Protein 7Q8Z (pdb70)

Sequence (587 aa):
EQPDILSVGILVKERWKVLRKIGGGGFGEIYDALDMLTRENVALKVVESAQQPKQVLKMEVAVLKKLQGKDHVVCRRFIGCGRNDRFNYVVMQLQGRRNLADLRRSQSRGTFTIISTTLRLGRQILESIESSIHSVGFLHRDIKPSNFAMGRFPSTCRKCYMLDFGLARQFTNSCGDVRPPRAVAGFRGTVRYASINAHRNREMGRHDDLWSLFYMMLVEFVVGQLPWRKIKDKEQVGSSIKERYDHRLMLKHLPPEFSIFLDDHISSLDYFTKPDYQLLTSVFDNSIKTFGVIESDPFDWEKQPDILSVGILVKERWKVLRKIGGGGFGEIYDALDMMLTRENVALKVESAQQPKQVLKMEVAVLKKLQGKDHVCRFIGCGRNDRFNYVVVMMQLQGRNLADLRRSQSRGTFTIISTTLRLGRQILESIESSIHSVGFLHRDIKPSNFAMGRFPSTCRKCYMLDFGLARQFTNSCGDVRPPRAVVAGFRGTVRYASINAHRNREMGRHDDLWSLFYMMLVEFVVVGQLPWRKIKDKEQVGSSIKERYDHRLMLKHLPPEFSIFLDDHISSLDYFTKPDYQLLTSVFDNSIKTFGVIESDPFDWEK

Radius of gyration: 31.11 Å; Cα contacts (8 Å, |Δi|>4): 1078; chains: 2; bounding box: 56×83×84 Å

Solvent-accessible surface area: 28426 Å² total; per-residue (Å²): 222,153,111,66,54,3,77,87,44,66,94,6,143,163,48,2,90,0,54,139,82,71,25,46,70,75,65,21,29,45,0,18,0,56,1,99,127,74,195,107,47,2,4,0,18,2,1,28,27,132,41,146,74,64,17,14,142,53,1,25,45,0,1,106,117,1,63,90,87,69,4,15,5,170,46,45,9,52,20,136,66,130,195,20,5,13,0,0,4,55,24,19,32,145,30,0,10,92,7,16,151,96,40,101,162,11,37,6,74,45,25,0,0,0,10,0,0,64,26,1,2,78,3,0,68,16,0,10,79,29,6,10,2,0,55,16,4,48,5,48,12,1,2,5,5,98,105,124,107,26,50,63,68,3,19,1,37,39,2,7,16,5,47,70,9,22,70,110,121,48,92,44,64,118,52,104,105,108,8,60,34,157,20,46,40,66,15,5,1,39,21,0,26,116,54,130,15,10,2,22,9,0,2,0,29,7,0,0,0,0,0,4,2,0,23,42,13,34,0,18,4,100,58,10,175,77,92,146,52,1,5,58,24,1,97,152,29,55,18,165,86,9,35,144,75,13,5,109,55,1,46,67,0,5,96,29,1,68,82,16,73,23,131,56,142,5,68,16,125,61,0,28,29,0,0,55,67,3,16,176,106,94,54,14,106,102,78,44,60,4,22,44,91,203,149,114,77,66,14,67,90,40,75,96,4,150,162,57,5,86,0,60,154,82,73,14,26,84,92,75,36,20,29,4,22,0,51,1,97,130,68,202,106,66,3,6,0,15,5,10,19,30,134,35,120,168,68,56,12,160,55,2,23,42,0,1,105,108,1,64,86,82,70,4,14,4,175,55,49,10,46,18,151,68,110,165,30,5,13,0,0,3,53,17,13,26,123,32,0,12,60,1,30,162,72,42,124,212,18,33,3,62,41,25,0,2,1,10,0,0,66,26,1,1,75,3,0,68,26,0,8,80,21,4,10,2,2,25,15,1,42,5,52,14,1,1,6,5,106,118,127,110,25,41,65,67,2,20,2,41,38,1,9,57,6,52,68,9,23,35,94,78,46,20,52,67,9,10,74,36,115,5,46,34,93,24,44,39,82,17,5,0,35,27,1,17,128,60,115,17,9,2,26,9,0,2,0,24,8,0,1,0,0,3,4,1,0,31,62,21,75,4,68,4,109,156,49,194,79,60,114,95,0,4,37,55,1,83,201,56,57,18,163,110,10,37,165,98,14,5,106,54,2,46,69,0,6,95,29,0,69,68,12,30,28,30,56,136,4,67,11,154,61,0,39,36,0,0,42,56,3,12,156,109,95,50,13,101,101,78,47,75,2,4,57,80,168

Structure (mmCIF, N/CA/C/O backbone):
data_7Q8Z
#
_entry.id   7Q8Z
#
_cell.length_a   55.905
_cell.length_b   114.745
_cell.length_c   120.576
_cell.angle_alpha   90.000
_cell.angle_beta   90.000
_cell.angle_gamma   90.000
#
_symmetry.space_group_name_H-M   'P 21 21 21'
#
loop_
_entity.id
_entity.type
_entity.pdbx_description
1 polymer 'Tau-tubulin kinase 2'
2 non-polymer 'PHOSPHATE ION'
3 non-polymer ~{N}-(4-phenoxyphenyl)-7~{H}-pyrrolo[2,3-d]pyrimidin-4-amine
4 water water
#
loop_
_atom_site.group_PDB
_atom_site.id
_atom_site.type_symbol
_atom_site.label_atom_id
_atom_site.label_alt_id
_atom_site.label_comp_id
_atom_site.label_asym_id
_atom_site.label_entity_id
_atom_site.label_seq_id
_atom_site.pdbx_PDB_ins_code
_atom_site.Cartn_x
_atom_site.Cartn_y
_atom_site.Cartn_z
_atom_site.occupancy
_atom_site.B_iso_or_equiv
_atom_site.auth_seq_id
_atom_site.auth_comp_id
_atom_site.auth_asym_id
_atom_site.auth_atom_id
_atom_site.pdbx_PDB_model_num
ATOM 1 N N . GLU A 1 7 ? -1.246 -31.337 38.724 1.00 62.71 6 GLU A N 1
ATOM 2 C CA . GLU A 1 7 ? -0.155 -32.067 38.025 1.00 61.46 6 GLU A CA 1
ATOM 3 C C . GLU A 1 7 ? 0.423 -33.122 38.992 1.00 56.35 6 GLU A C 1
ATOM 4 O O . GLU A 1 7 ? -0.233 -33.390 40.023 1.00 59.99 6 GLU A O 1
ATOM 10 N N . GLN A 1 8 ? 1.598 -33.690 38.691 1.00 48.77 7 GLN A N 1
ATOM 11 C CA . GLN A 1 8 ? 2.224 -34.752 39.519 1.00 40.66 7 GLN A CA 1
ATOM 12 C C . GLN A 1 8 ? 2.852 -34.148 40.771 1.00 36.42 7 GLN A C 1
ATOM 13 O O . GLN A 1 8 ? 3.535 -33.137 40.704 1.00 35.76 7 GLN A O 1
ATOM 19 N N . PRO A 1 9 ? 2.798 -34.858 41.918 1.00 31.18 8 PRO A N 1
ATOM 20 C CA . PRO A 1 9 ? 3.529 -34.433 43.103 1.00 28.88 8 PRO A CA 1
ATOM 21 C C . PRO A 1 9 ? 5.042 -34.612 42.958 1.00 26.19 8 PRO A C 1
ATOM 22 O O . PRO A 1 9 ? 5.494 -35.362 42.128 1.00 27.38 8 PRO A O 1
ATOM 26 N N . ASP A 1 10 ? 5.764 -34.005 43.866 1.00 24.97 9 ASP A N 1
ATOM 27 C CA . ASP A 1 10 ? 7.236 -34.164 44.009 1.00 23.37 9 ASP A CA 1
ATOM 28 C C . ASP A 1 10 ? 7.578 -35.643 44.175 1.00 21.32 9 ASP A C 1
ATOM 29 O O . ASP A 1 10 ? 6.757 -36.416 44.725 1.00 22.15 9 ASP A O 1
ATOM 34 N N . ILE A 1 11 ? 8.713 -36.069 43.658 1.00 19.31 10 ILE A N 1
ATOM 35 C CA . ILE A 1 11 ? 9.114 -37.490 43.792 1.00 19.51 10 ILE A CA 1
ATOM 36 C C . ILE A 1 11 ? 9.188 -37.887 45.272 1.00 19.09 10 ILE A C 1
ATOM 37 O O . ILE A 1 11 ? 8.840 -39.023 45.586 1.00 20.76 10 ILE A O 1
ATOM 42 N N . LEU A 1 12 ? 9.722 -37.020 46.120 1.00 18.91 11 LEU A N 1
ATOM 43 C CA . LEU A 1 12 ? 9.899 -37.232 47.576 1.00 19.85 11 LEU A CA 1
ATOM 44 C C . LEU A 1 12 ? 8.991 -36.246 48.308 1.00 20.00 11 LEU A C 1
ATOM 45 O O . LEU A 1 12 ? 8.933 -35.056 47.875 1.00 21.15 11 LEU A O 1
ATOM 50 N N . SER A 1 13 ? 8.368 -36.679 49.379 1.00 17.69 12 SER A N 1
ATOM 51 C CA . SER A 1 13 ? 7.684 -35.789 50.347 1.00 18.02 12 SER A CA 1
ATOM 52 C C . SER A 1 13 ? 8.718 -35.146 51.239 1.00 17.59 12 SER A C 1
ATOM 53 O O . SER A 1 13 ? 9.541 -35.836 51.838 1.00 17.01 12 SER A O 1
ATOM 56 N N . VAL A 1 14 ? 8.688 -33.844 51.318 1.00 17.45 13 VAL A N 1
ATOM 57 C CA . VAL A 1 14 ? 9.526 -33.125 52.299 1.00 17.11 13 VAL A CA 1
ATOM 58 C C . VAL A 1 14 ? 9.190 -33.692 53.676 1.00 16.69 13 VAL A C 1
ATOM 59 O O . VAL A 1 14 ? 7.979 -33.825 54.019 1.00 16.84 13 VAL A O 1
ATOM 63 N N . GLY A 1 15 ? 10.219 -33.973 54.472 1.00 15.75 14 GLY A N 1
ATOM 64 C CA . GLY A 1 15 ? 10.052 -34.527 55.811 1.00 16.74 14 GLY A CA 1
ATOM 65 C C . GLY A 1 15 ? 10.487 -35.960 55.928 1.00 17.34 14 GLY A C 1
ATOM 66 O O . GLY A 1 15 ? 10.719 -36.440 57.082 1.00 17.88 14 GLY A O 1
ATOM 67 N N . ILE A 1 16 ? 10.482 -36.704 54.837 1.00 17.51 15 ILE A N 1
ATOM 68 C CA . ILE A 1 16 ? 10.847 -38.128 54.916 1.00 18.94 15 ILE A CA 1
ATOM 69 C C . ILE A 1 16 ? 12.355 -38.254 55.148 1.00 18.25 15 ILE A C 1
ATOM 70 O O . ILE A 1 16 ? 13.165 -37.355 54.825 1.00 17.53 15 ILE A O 1
ATOM 75 N N . LEU A 1 17 ? 12.718 -39.413 55.656 1.00 19.01 16 LEU A N 1
ATOM 76 C CA . LEU A 1 17 ? 14.115 -39.788 55.911 1.00 20.29 16 LEU A CA 1
ATOM 77 C C . LEU A 1 17 ? 14.475 -40.841 54.867 1.00 20.38 16 LEU A C 1
ATOM 78 O O . LEU A 1 17 ? 13.721 -41.838 54.743 1.00 23.53 16 LEU A O 1
ATOM 83 N N . VAL A 1 18 ? 15.548 -40.646 54.127 1.00 19.05 17 VAL A N 1
ATOM 84 C CA . VAL A 1 18 ? 16.060 -41.604 53.114 1.00 18.94 17 VAL A CA 1
ATOM 85 C C . VAL A 1 18 ? 17.168 -42.415 53.786 1.00 19.03 17 VAL A C 1
ATOM 86 O O . VAL A 1 18 ? 18.095 -41.840 54.357 1.00 17.88 17 VAL A O 1
ATOM 90 N N . LYS A 1 19 ? 16.960 -43.716 53.844 1.00 20.71 18 LYS A N 1
ATOM 91 C CA . LYS A 1 19 ? 17.920 -44.691 54.417 1.00 22.26 18 LYS A CA 1
ATOM 92 C C . LYS A 1 19 ? 18.235 -44.338 55.862 1.00 21.27 18 LYS A C 1
ATOM 93 O O . LYS A 1 19 ? 19.410 -44.463 56.257 1.00 21.26 18 LYS A O 1
ATOM 99 N N . GLU A 1 20 ? 17.235 -43.869 56.614 1.00 21.45 19 GLU A N 1
ATOM 100 C CA . GLU A 1 20 ? 17.355 -43.561 58.049 1.00 22.51 19 GLU A CA 1
ATOM 101 C C . GLU A 1 20 ? 18.494 -42.561 58.265 1.00 20.11 19 GLU A C 1
ATOM 102 O O . GLU A 1 20 ? 19.026 -42.514 59.371 1.00 21.31 19 GLU A O 1
ATOM 108 N N . ARG A 1 21 ? 18.824 -41.742 57.2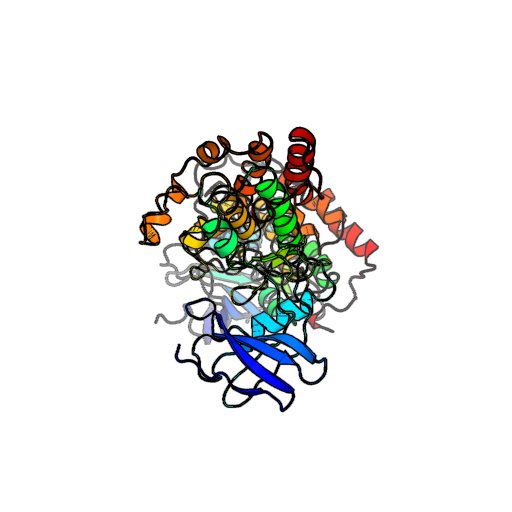58 1.00 17.31 20 ARG A N 1
ATOM 109 C CA . ARG A 1 21 ? 19.987 -40.835 57.380 1.00 16.13 20 ARG A CA 1
ATOM 110 C C . ARG A 1 21 ? 19.697 -39.431 56.827 1.00 14.99 20 ARG A C 1
ATOM 111 O O . ARG A 1 21 ? 20.129 -38.455 57.446 1.00 14.99 20 ARG A O 1
ATOM 119 N N . TRP A 1 22 ? 19.128 -39.330 55.632 1.00 14.70 21 TRP A N 1
ATOM 120 C CA . TRP A 1 22 ? 19.013 -38.033 54.929 1.00 14.47 21 TRP A CA 1
ATOM 121 C C . TRP A 1 22 ? 17.589 -37.514 55.041 1.00 14.63 21 TRP A C 1
ATOM 122 O O . TRP A 1 22 ? 16.662 -38.140 54.443 1.00 15.97 21 TRP A O 1
ATOM 133 N N . LYS A 1 23 ? 17.389 -36.447 55.810 1.00 13.97 22 LYS A N 1
ATOM 134 C CA . LYS A 1 23 ? 16.059 -35.877 56.024 1.00 14.30 22 LYS A CA 1
ATOM 135 C C . LYS A 1 23 ? 15.792 -34.852 54.924 1.00 14.00 22 LYS A C 1
ATOM 136 O O . LYS A 1 23 ? 16.531 -33.901 54.813 1.00 13.36 22 LYS A O 1
ATOM 142 N N . VAL A 1 24 ? 14.764 -35.081 54.113 1.00 14.06 23 VAL A N 1
ATOM 143 C CA . VAL A 1 24 ? 14.451 -34.198 52.971 1.00 13.90 23 VAL A CA 1
ATOM 144 C C . VAL A 1 24 ? 13.875 -32.892 53.532 1.00 13.54 23 VAL A C 1
ATOM 145 O O . VAL A 1 24 ? 12.830 -32.946 54.236 1.00 14.13 23 VAL A O 1
ATOM 149 N N . LEU A 1 25 ? 14.479 -31.728 53.183 1.00 13.69 24 LEU A N 1
ATOM 150 C CA . LEU A 1 25 ? 14.056 -30.421 53.749 1.00 14.16 24 LEU A CA 1
ATOM 151 C C . LEU A 1 25 ? 13.298 -29.573 52.735 1.00 14.34 24 LEU A C 1
ATOM 152 O O . LEU A 1 25 ? 12.352 -28.895 53.141 1.00 15.15 24 LEU A O 1
ATOM 157 N N . ARG A 1 26 ? 13.791 -29.473 51.524 1.00 15.15 25 ARG A N 1
ATOM 158 C CA . ARG A 1 26 ? 13.136 -28.658 50.501 1.00 17.05 25 ARG A CA 1
ATOM 159 C C . ARG A 1 26 ? 13.607 -28.999 49.126 1.00 15.95 25 ARG A C 1
ATOM 160 O O . ARG A 1 26 ? 14.772 -29.378 48.943 1.00 14.19 25 ARG A O 1
ATOM 168 N N . LYS A 1 27 ? 12.704 -28.936 48.186 1.00 16.26 26 LYS A N 1
ATOM 169 C CA . LYS A 1 27 ? 13.045 -29.093 46.773 1.00 17.01 26 LYS A CA 1
ATOM 170 C C . LYS A 1 27 ? 13.805 -27.839 46.344 1.00 17.46 26 LYS A C 1
ATOM 171 O O . LYS A 1 27 ? 13.278 -26.736 46.493 1.00 19.76 26 LYS A O 1
ATOM 177 N N . ILE A 1 28 ? 14.917 -27.982 45.675 1.00 16.08 27 ILE A N 1
ATOM 178 C CA . ILE A 1 28 ? 15.691 -26.805 45.183 1.00 17.47 27 ILE A CA 1
ATOM 179 C C . ILE A 1 28 ? 15.784 -26.797 43.649 1.00 20.68 27 ILE A C 1
ATOM 180 O O . ILE A 1 28 ? 16.283 -25.777 43.096 1.00 23.55 27 ILE A O 1
ATOM 185 N N . GLY A 1 29 ? 15.397 -27.865 42.977 1.00 19.60 28 GLY A N 1
ATOM 186 C CA . GLY A 1 29 ? 15.411 -27.856 41.495 1.00 21.15 28 GLY A CA 1
ATOM 187 C C . GLY A 1 29 ? 14.617 -29.009 40.913 1.00 24.36 28 GLY A C 1
ATOM 188 O O . GLY A 1 29 ? 14.386 -29.980 41.620 1.00 19.82 28 GLY A O 1
ATOM 189 N N . GLY A 1 30 ? 14.286 -28.952 39.613 1.00 29.23 29 GLY A N 1
ATOM 190 C CA . GLY A 1 30 ? 13.311 -29.893 39.033 1.00 34.59 29 GLY A CA 1
ATOM 191 C C . GLY A 1 30 ? 13.418 -30.029 37.533 1.00 39.93 29 GLY A C 1
ATOM 192 O O . GLY A 1 30 ? 12.735 -30.915 36.984 1.00 43.51 29 GLY A O 1
ATOM 193 N N . GLY A 1 31 ? 14.292 -29.251 36.900 1.00 46.32 30 GLY A N 1
ATOM 194 C CA . GLY A 1 31 ? 14.697 -29.454 35.494 1.00 49.82 30 GLY A CA 1
ATOM 195 C C . GLY A 1 31 ? 15.461 -30.764 35.313 1.00 50.73 30 GLY A C 1
ATOM 196 O O . GLY A 1 31 ? 15.858 -31.392 36.331 1.00 51.52 30 GLY A O 1
ATOM 197 N N . GLY A 1 32 ? 15.672 -31.152 34.053 1.00 49.41 31 GLY A N 1
ATOM 198 C CA . GLY A 1 32 ? 16.449 -32.334 33.640 1.00 45.50 31 GLY A CA 1
ATOM 199 C C . GLY A 1 32 ? 15.607 -33.597 33.682 1.00 44.37 31 GLY A C 1
ATOM 200 O O . GLY A 1 32 ? 14.439 -33.572 33.203 1.00 45.38 31 GLY A O 1
ATOM 201 N N . PHE A 1 33 ? 16.139 -34.655 34.285 1.00 35.45 32 PHE A N 1
ATOM 202 C CA . PHE A 1 33 ? 15.498 -35.990 34.326 1.00 33.60 32 PHE A CA 1
ATOM 203 C C . PHE A 1 33 ? 15.240 -36.385 35.788 1.00 30.35 32 PHE A C 1
ATOM 204 O O . PHE A 1 33 ? 15.400 -37.604 36.158 1.00 28.56 32 PHE A O 1
ATOM 212 N N . GLY A 1 34 ? 14.932 -35.405 36.638 1.00 26.30 33 GLY A N 1
ATOM 213 C CA . GLY A 1 34 ? 14.646 -35.700 38.056 1.00 23.06 33 GLY A CA 1
ATOM 214 C C . GLY A 1 34 ? 14.545 -34.435 38.896 1.00 20.63 33 GLY A C 1
ATOM 215 O O . GLY A 1 34 ? 14.161 -33.407 38.357 1.00 21.10 33 GLY A O 1
ATOM 216 N N . GLU A 1 35 ? 14.705 -34.572 40.201 1.00 17.06 34 GLU A N 1
ATOM 217 C CA . GLU A 1 35 ? 14.524 -33.461 41.134 1.00 17.00 34 GLU A CA 1
ATOM 218 C C . GLU A 1 35 ? 15.721 -33.437 42.062 1.00 15.65 34 GLU A C 1
ATOM 219 O O . GLU A 1 35 ? 16.350 -34.495 42.255 1.00 15.87 34 GLU A O 1
ATOM 225 N N . ILE A 1 36 ? 15.995 -32.290 42.661 1.00 15.17 35 ILE A N 1
ATOM 226 C CA . ILE A 1 36 ? 17.105 -32.123 43.607 1.00 14.16 35 ILE A CA 1
ATOM 227 C C . ILE A 1 36 ? 16.585 -31.425 44.855 1.00 13.47 35 ILE A C 1
ATOM 228 O O . ILE A 1 36 ? 15.759 -30.483 44.732 1.00 14.76 35 ILE A O 1
ATOM 233 N N . TYR A 1 37 ? 17.032 -31.894 45.996 1.00 13.08 36 TYR A N 1
ATOM 234 C CA . TYR A 1 37 ? 16.588 -31.464 47.323 1.00 13.09 36 TYR A CA 1
ATOM 235 C C . TYR A 1 37 ? 17.794 -31.096 48.191 1.00 12.85 36 TYR A C 1
ATOM 236 O O . TYR A 1 37 ? 18.882 -31.617 48.009 1.00 13.50 36 TYR A O 1
ATOM 245 N N . ASP A 1 38 ? 17.559 -30.155 49.078 1.00 13.38 37 ASP A N 1
ATOM 246 C CA . ASP A 1 38 ? 18.384 -29.911 50.260 1.00 13.61 37 ASP A CA 1
ATOM 247 C C . ASP A 1 38 ? 17.971 -30.899 51.331 1.00 12.75 37 ASP A C 1
ATOM 248 O O . ASP A 1 38 ? 16.722 -31.027 51.629 1.00 13.87 37 ASP A O 1
ATOM 253 N N . ALA A 1 39 ? 18.883 -31.690 51.817 1.00 13.24 38 ALA A N 1
ATOM 254 C CA . ALA A 1 39 ? 18.601 -32.691 52.852 1.00 13.69 38 ALA A CA 1
ATOM 255 C C . ALA A 1 39 ? 19.547 -32.458 54.031 1.00 13.73 38 ALA A C 1
ATOM 256 O O . ALA A 1 39 ? 20.653 -31.979 53.807 1.00 13.68 38 ALA A O 1
ATOM 258 N N . LEU A 1 40 ? 19.134 -32.855 55.236 1.00 13.15 39 LEU A N 1
ATOM 259 C CA . LEU A 1 40 ? 20.058 -32.935 56.397 1.00 14.55 39 LEU A CA 1
ATOM 260 C C . LEU A 1 40 ? 20.626 -34.347 56.479 1.00 13.58 39 LEU A C 1
ATOM 261 O O . LEU A 1 40 ? 19.872 -35.320 56.566 1.00 13.89 39 LEU A O 1
ATOM 266 N N . ASP A 1 41 ? 21.946 -34.452 56.436 1.00 12.99 40 ASP A N 1
ATOM 267 C CA . ASP A 1 41 ? 22.654 -35.726 56.681 1.00 13.58 40 ASP A CA 1
ATOM 268 C C . ASP A 1 41 ? 22.807 -35.907 58.165 1.00 14.09 40 ASP A C 1
ATOM 269 O O . ASP A 1 41 ? 23.588 -35.149 58.777 1.00 14.59 40 ASP A O 1
ATOM 274 N N . MET A 1 42 ? 22.056 -36.809 58.766 1.00 15.10 41 MET A N 1
ATOM 275 C CA . MET A 1 42 ? 22.068 -36.919 60.246 1.00 17.24 41 MET A CA 1
ATOM 276 C C . MET A 1 42 ? 23.308 -37.690 60.741 1.00 17.53 41 MET A C 1
ATOM 277 O O . MET A 1 42 ? 23.550 -37.708 61.983 1.00 18.88 41 MET A O 1
ATOM 282 N N . LEU A 1 43 ? 24.102 -38.262 59.862 1.00 17.00 42 LEU A N 1
ATOM 283 C CA . LEU A 1 43 ? 25.372 -38.907 60.291 1.00 17.80 42 LEU A CA 1
ATOM 284 C C . LEU A 1 43 ? 26.437 -37.818 60.498 1.00 17.31 42 LEU A C 1
ATOM 285 O O . LEU A 1 43 ? 27.040 -37.757 61.590 1.00 18.88 42 LEU A O 1
ATOM 290 N N . THR A 1 44 ? 26.601 -36.941 59.522 1.00 15.54 43 THR A N 1
ATOM 291 C CA . THR A 1 44 ? 27.640 -35.897 59.534 1.00 16.17 43 THR A CA 1
ATOM 292 C C . THR A 1 44 ? 27.087 -34.577 60.092 1.00 15.85 43 THR A C 1
ATOM 293 O O . THR A 1 44 ? 27.926 -33.680 60.359 1.00 16.36 43 THR A O 1
ATOM 297 N N . ARG A 1 45 ? 25.777 -34.474 60.224 1.00 15.21 44 ARG A N 1
ATOM 298 C CA . ARG A 1 45 ? 25.088 -33.265 60.761 1.00 16.30 44 ARG A CA 1
ATOM 299 C C . ARG A 1 45 ? 25.472 -32.063 59.881 1.00 16.93 44 ARG A C 1
ATOM 300 O O . ARG A 1 45 ? 26.017 -31.044 60.378 1.00 17.02 44 ARG A O 1
ATOM 308 N N . GLU A 1 46 ? 25.162 -32.154 58.613 1.00 15.47 45 GLU A N 1
ATOM 309 C CA . GLU A 1 46 ? 25.440 -31.127 57.600 1.00 15.85 45 GLU A CA 1
ATOM 310 C C . GLU A 1 46 ? 24.308 -31.140 56.565 1.00 14.48 45 GLU A C 1
ATOM 311 O O . GLU A 1 46 ? 23.693 -32.208 56.361 1.00 13.88 45 GLU A O 1
ATOM 317 N N . ASN A 1 47 ? 24.070 -30.029 55.883 1.00 12.55 46 ASN A N 1
ATOM 318 C CA . ASN A 1 47 ? 23.171 -29.996 54.730 1.00 13.07 46 ASN A CA 1
ATOM 319 C C . ASN A 1 47 ? 23.907 -30.573 53.531 1.00 12.50 46 ASN A C 1
ATOM 320 O O . ASN A 1 47 ? 25.133 -30.323 53.374 1.00 12.54 46 ASN A O 1
ATOM 325 N N . VAL A 1 48 ? 23.164 -31.315 52.705 1.00 12.16 47 VAL A N 1
ATOM 326 C CA . VAL A 1 48 ? 23.696 -31.991 51.500 1.00 11.86 47 VAL A CA 1
ATOM 327 C C . VAL A 1 48 ? 22.681 -31.813 50.370 1.00 11.72 47 VAL A C 1
ATOM 328 O O . VAL A 1 48 ? 21.517 -31.459 50.649 1.00 12.02 47 VAL A O 1
ATOM 332 N N . ALA A 1 49 ? 23.074 -32.096 49.158 1.00 11.41 48 ALA A N 1
ATOM 333 C CA . ALA A 1 49 ? 22.175 -32.175 47.983 1.00 11.55 48 ALA A CA 1
ATOM 334 C C . ALA A 1 49 ? 21.816 -33.635 47.739 1.00 12.10 48 ALA A C 1
ATOM 335 O O . ALA A 1 49 ? 22.682 -34.526 47.868 1.00 13.14 48 ALA A O 1
ATOM 337 N N . LEU A 1 50 ? 20.554 -33.844 47.448 1.00 13.08 49 LEU A N 1
ATOM 338 C CA . LEU A 1 50 ? 19.956 -35.171 47.233 1.00 13.59 49 LEU A CA 1
ATOM 339 C C . LEU A 1 50 ? 19.265 -35.113 45.885 1.00 13.31 49 LEU A C 1
ATOM 340 O O . LEU A 1 50 ? 18.234 -34.428 45.742 1.00 13.84 49 LEU A O 1
ATOM 345 N N . LYS A 1 51 ? 19.811 -35.852 44.914 1.00 12.58 50 LYS A N 1
ATOM 346 C CA . LYS A 1 51 ? 19.172 -35.970 43.590 1.00 13.84 50 LYS A CA 1
ATOM 347 C C . LYS A 1 51 ? 18.337 -37.248 43.540 1.00 13.80 50 LYS A C 1
ATOM 348 O O . LYS A 1 51 ? 18.795 -38.273 44.053 1.00 14.55 50 LYS A O 1
ATOM 354 N N . VAL A 1 52 ? 17.187 -37.188 42.926 1.00 14.16 51 VAL A N 1
ATOM 355 C CA A VAL A 1 52 ? 16.309 -38.378 42.800 0.50 15.20 51 VAL A CA 1
ATOM 356 C CA B VAL A 1 52 ? 16.264 -38.342 42.834 0.50 15.28 51 VAL A CA 1
ATOM 357 C C . VAL A 1 52 ? 15.690 -38.439 41.414 1.00 15.81 51 VAL A C 1
ATOM 358 O O . VAL A 1 52 ? 15.528 -37.393 40.739 1.00 16.42 51 VAL A O 1
ATOM 365 N N . GLU A 1 53 ? 15.337 -39.633 41.040 1.00 16.17 52 GLU A N 1
ATOM 366 C CA . GLU A 1 53 ? 14.587 -39.942 39.820 1.00 17.51 52 GLU A CA 1
ATOM 367 C C . GLU A 1 53 ? 13.570 -41.021 40.168 1.00 18.39 52 GLU A C 1
ATOM 368 O O . GLU A 1 53 ? 13.825 -41.839 41.067 1.00 17.53 52 GLU A O 1
ATOM 374 N N . SER A 1 54 ? 12.435 -41.015 39.513 1.00 19.87 53 SER A N 1
ATOM 375 C CA . SER A 1 54 ? 11.476 -42.124 39.664 1.00 22.28 53 SER A CA 1
ATOM 376 C C . SER A 1 54 ? 12.116 -43.417 39.129 1.00 23.14 53 SER A C 1
ATOM 377 O O . SER A 1 54 ? 12.764 -43.366 38.094 1.00 22.96 53 SER A O 1
ATOM 380 N N . ALA A 1 55 ? 11.838 -44.536 39.777 1.00 24.88 54 ALA A N 1
ATOM 381 C CA . ALA A 1 55 ? 12.303 -45.856 39.340 1.00 27.07 54 ALA A CA 1
ATOM 382 C C . ALA A 1 55 ? 11.507 -46.283 38.089 1.00 29.26 54 ALA A C 1
ATOM 383 O O . ALA A 1 55 ? 11.950 -47.180 37.450 1.00 31.79 54 ALA A O 1
ATOM 385 N N . GLN A 1 56 ? 10.415 -45.596 37.749 1.00 30.45 55 GLN A N 1
ATOM 386 C CA . GLN A 1 56 ? 9.546 -45.953 36.587 1.00 34.98 55 GLN A CA 1
ATOM 387 C C . GLN A 1 56 ? 9.733 -45.025 35.378 1.00 36.17 55 GLN A C 1
ATOM 388 O O . GLN A 1 56 ? 9.117 -45.319 34.325 1.00 38.59 55 GLN A O 1
ATOM 394 N N . GLN A 1 57 ? 10.470 -43.937 35.475 1.00 34.79 56 GLN A N 1
ATOM 395 C CA . GLN A 1 57 ? 10.492 -42.959 34.344 1.00 35.70 56 GLN A CA 1
ATOM 396 C C . GLN A 1 57 ? 11.293 -43.543 33.181 1.00 36.76 56 GLN A C 1
ATOM 397 O O . GLN A 1 57 ? 12.170 -44.384 33.366 1.00 35.65 56 GLN A O 1
ATOM 403 N N . PRO A 1 58 ? 10.945 -43.169 31.927 1.00 40.10 57 PRO A N 1
ATOM 404 C CA . PRO A 1 58 ? 11.523 -43.799 30.738 1.00 42.06 57 PRO A CA 1
ATOM 405 C C . PRO A 1 58 ? 13.061 -43.671 30.641 1.00 38.85 57 PRO A C 1
ATOM 406 O O . PRO A 1 58 ? 13.707 -44.635 30.271 1.00 41.79 57 PRO A O 1
ATOM 410 N N . LYS A 1 59 ? 13.599 -42.492 30.925 1.00 35.99 58 LYS A N 1
ATOM 411 C CA . LYS A 1 59 ? 15.067 -42.244 30.853 1.00 33.19 58 LYS A CA 1
ATOM 412 C C . LYS A 1 59 ? 15.596 -41.894 32.246 1.00 29.90 58 LYS A C 1
ATOM 413 O O . LYS A 1 59 ? 15.117 -40.912 32.860 1.00 27.91 58 LYS A O 1
ATOM 419 N N . GLN A 1 60 ? 16.442 -42.773 32.767 1.00 26.57 59 GLN A N 1
ATOM 420 C CA . GLN A 1 60 ? 17.034 -42.601 34.100 1.00 24.77 59 GLN A CA 1
ATOM 421 C C . GLN A 1 60 ? 18.526 -42.343 33.889 1.00 22.62 59 GLN A C 1
ATOM 422 O O . GLN A 1 60 ? 19.127 -43.038 33.026 1.00 23.44 59 GLN A O 1
ATOM 428 N N . VAL A 1 61 ? 19.073 -41.352 34.536 1.00 19.90 60 VAL A N 1
ATOM 429 C CA . VAL A 1 61 ? 20.478 -40.966 34.291 1.00 19.30 60 VAL A CA 1
ATOM 430 C C . VAL A 1 61 ? 21.277 -41.031 35.589 1.00 18.44 60 VAL A C 1
ATOM 431 O O . VAL A 1 61 ? 22.473 -40.691 35.544 1.00 17.09 60 VAL A O 1
ATOM 435 N N . LEU A 1 62 ? 20.673 -41.351 36.753 1.00 17.62 61 LEU A N 1
ATOM 436 C CA . LEU A 1 62 ? 21.469 -41.255 38.009 1.00 17.09 61 LEU A CA 1
ATOM 437 C C . LEU A 1 62 ? 22.542 -42.356 38.036 1.00 17.37 61 LEU A C 1
ATOM 438 O O . LEU A 1 62 ? 23.500 -42.156 38.723 1.00 16.89 61 LEU A O 1
ATOM 443 N N . LYS A 1 63 ? 22.377 -43.457 37.295 1.00 18.54 62 LYS A N 1
ATOM 444 C CA . LYS A 1 63 ? 23.454 -44.468 37.199 1.00 20.43 62 LYS A CA 1
ATOM 445 C C . LYS A 1 63 ? 24.695 -43.803 36.620 1.00 18.94 62 LYS A C 1
ATOM 446 O O . LYS A 1 63 ? 25.828 -44.031 37.146 1.00 18.34 62 LYS A O 1
ATOM 452 N N . MET A 1 64 ? 24.522 -42.952 35.630 1.00 18.62 63 MET A N 1
ATOM 453 C CA . MET A 1 64 ? 25.676 -42.221 35.022 1.00 18.10 63 MET A CA 1
ATOM 454 C C . MET A 1 64 ? 26.203 -41.176 36.012 1.00 17.49 63 MET A C 1
ATOM 455 O O . MET A 1 64 ? 27.431 -40.970 36.138 1.00 16.90 63 MET A O 1
ATOM 460 N N . GLU A 1 65 ? 25.307 -40.433 36.655 1.00 16.73 64 GLU A N 1
ATOM 461 C CA . GLU A 1 65 ? 25.697 -39.450 37.672 1.00 17.22 64 GLU A CA 1
ATOM 462 C C . GLU A 1 65 ? 26.654 -40.112 38.674 1.00 16.90 64 GLU A C 1
ATOM 463 O O . GLU A 1 65 ? 27.724 -39.520 38.983 1.00 16.29 64 GLU A O 1
ATOM 469 N N . VAL A 1 66 ? 26.257 -41.237 39.261 1.00 17.11 65 VAL A N 1
ATOM 470 C CA . VAL A 1 66 ? 27.069 -41.944 40.306 1.00 17.98 65 VAL A CA 1
ATOM 471 C C . VAL A 1 66 ? 28.394 -42.384 39.709 1.00 16.66 65 VAL A C 1
ATOM 472 O O . VAL A 1 66 ? 29.408 -42.181 40.310 1.00 16.34 65 VAL A O 1
ATOM 476 N N . ALA A 1 67 ? 28.387 -42.956 38.516 1.00 16.63 66 ALA A N 1
ATOM 477 C CA . ALA A 1 67 ? 29.629 -43.494 37.920 1.00 17.59 66 ALA A CA 1
ATOM 478 C C . ALA A 1 67 ? 30.620 -42.332 37.786 1.00 16.08 66 ALA A C 1
ATOM 479 O O . ALA A 1 67 ? 31.824 -42.509 38.106 1.00 16.87 66 ALA A O 1
ATOM 481 N N . VAL A 1 68 ? 30.186 -41.236 37.186 1.00 15.50 67 VAL A N 1
ATOM 482 C CA . VAL A 1 68 ? 31.128 -40.115 36.915 1.00 15.34 67 VAL A CA 1
ATOM 483 C C . VAL A 1 68 ? 31.529 -39.453 38.233 1.00 16.08 67 VAL A C 1
ATOM 484 O O . VAL A 1 68 ? 32.739 -39.133 38.382 1.00 15.55 67 VAL A O 1
ATOM 488 N N . LEU A 1 69 ? 30.584 -39.114 39.114 1.00 16.44 68 LEU A N 1
ATOM 489 C CA . LEU A 1 69 ? 30.930 -38.529 40.435 1.00 16.58 68 LEU A CA 1
ATOM 490 C C . LEU A 1 69 ? 32.010 -39.382 41.099 1.00 16.27 68 LEU A C 1
ATOM 491 O O . LEU A 1 69 ? 32.988 -38.818 41.605 1.00 17.22 68 LEU A O 1
ATOM 496 N N . LYS A 1 70 ? 31.833 -40.699 41.146 1.00 16.35 69 LYS A N 1
ATOM 497 C CA . LYS A 1 70 ? 32.830 -41.569 41.819 1.00 17.99 69 LYS A CA 1
ATOM 498 C C . LYS A 1 70 ? 34.167 -41.469 41.109 1.00 17.83 69 LYS A C 1
ATOM 499 O O . LYS A 1 70 ? 35.222 -41.405 41.797 1.00 17.83 69 LYS A O 1
ATOM 505 N N . LYS A 1 71 ? 34.180 -41.509 39.776 1.00 18.18 70 LYS A N 1
ATOM 506 C CA . LYS A 1 71 ? 35.448 -41.476 39.020 1.00 19.19 70 LYS A CA 1
ATOM 507 C C . LYS A 1 71 ? 36.194 -40.161 39.279 1.00 17.74 70 LYS A C 1
ATOM 508 O O . LYS A 1 71 ? 37.424 -40.134 39.124 1.00 19.15 70 LYS A O 1
ATOM 514 N N . LEU A 1 72 ? 35.492 -39.086 39.635 1.00 15.93 71 LEU A N 1
ATOM 515 C CA . LEU A 1 72 ? 36.105 -37.728 39.755 1.00 15.40 71 LEU A CA 1
ATOM 516 C C . LEU A 1 72 ? 36.468 -37.408 41.191 1.00 15.86 71 LEU A C 1
ATOM 517 O O . LEU A 1 72 ? 37.013 -36.318 41.437 1.00 15.85 71 LEU A O 1
ATOM 522 N N . GLN A 1 73 ? 36.269 -38.320 42.135 1.00 16.03 72 GLN A N 1
ATOM 523 C CA . GLN A 1 73 ? 36.591 -38.007 43.526 1.00 16.35 72 GLN A CA 1
ATOM 524 C C . GLN A 1 73 ? 38.102 -37.765 43.625 1.00 17.42 72 GLN A C 1
ATOM 525 O O . GLN A 1 73 ? 38.869 -38.573 43.076 1.00 17.56 72 GLN A O 1
ATOM 531 N N . GLY A 1 74 ? 38.490 -36.729 44.370 1.00 20.21 73 GLY A N 1
ATOM 532 C CA . GLY A 1 74 ? 39.913 -36.339 44.457 1.00 22.74 73 GLY A CA 1
ATOM 533 C C . GLY A 1 74 ? 40.231 -35.193 43.537 1.00 24.65 73 GLY A C 1
ATOM 534 O O . GLY A 1 74 ? 41.291 -34.596 43.735 1.00 28.40 73 GLY A O 1
ATOM 535 N N . LYS A 1 75 ? 39.403 -34.967 42.510 1.00 22.97 74 LYS A N 1
ATOM 536 C CA . LYS A 1 75 ? 39.642 -33.930 41.497 1.00 21.49 74 LYS A CA 1
ATOM 537 C C . LYS A 1 75 ? 39.057 -32.626 41.983 1.00 20.20 74 LYS A C 1
ATOM 538 O O . LYS A 1 75 ? 38.156 -32.610 42.822 1.00 22.12 74 LYS A O 1
ATOM 544 N N . ASP A 1 76 ? 39.475 -31.560 41.347 1.00 19.91 75 ASP A N 1
ATOM 545 C CA . ASP A 1 76 ? 38.930 -30.219 41.593 1.00 20.90 75 ASP A CA 1
ATOM 546 C C . ASP A 1 76 ? 37.584 -30.071 40.855 1.00 17.58 75 ASP A C 1
ATOM 547 O O . ASP A 1 76 ? 37.302 -30.809 39.887 1.00 19.34 75 ASP A O 1
ATOM 552 N N . HIS A 1 77 ? 36.809 -29.107 41.277 1.00 16.85 76 HIS A N 1
ATOM 553 C CA . HIS A 1 77 ? 35.583 -28.623 40.585 1.00 15.04 76 HIS A CA 1
ATOM 554 C C . HIS A 1 77 ? 34.458 -29.652 40.629 1.00 14.86 76 HIS A C 1
ATOM 555 O O . HIS A 1 77 ? 33.604 -29.612 39.744 1.00 15.11 76 HIS A O 1
ATOM 562 N N . VAL A 1 78 ? 34.509 -30.588 41.542 1.00 14.82 77 VAL A N 1
ATOM 563 C CA A VAL A 1 78 ? 33.415 -31.590 41.635 0.50 15.19 77 VAL A CA 1
ATOM 564 C CA B VAL A 1 78 ? 33.512 -31.692 41.649 0.50 14.80 77 VAL A CA 1
ATOM 565 C C . VAL A 1 78 ? 32.962 -31.732 43.090 1.00 14.36 77 VAL A C 1
ATOM 566 O O . VAL A 1 78 ? 33.757 -31.581 44.047 1.00 15.90 77 VAL A O 1
ATOM 573 N N . CYS A 1 79 ? 31.706 -32.052 43.227 1.00 13.98 78 CYS A N 1
ATOM 574 C CA . CYS A 1 79 ? 31.074 -32.260 44.539 1.00 14.23 78 CYS A CA 1
ATOM 575 C C . CYS A 1 79 ? 31.612 -33.518 45.188 1.00 14.12 78 CYS A C 1
ATOM 576 O O . CYS A 1 79 ? 31.768 -34.557 44.511 1.00 13.58 78 CYS A O 1
ATOM 579 N N . ARG A 1 80 ? 31.760 -33.501 46.481 1.00 13.53 79 ARG A N 1
ATOM 580 C CA A ARG A 1 80 ? 32.088 -34.731 47.248 0.50 13.42 79 ARG A CA 1
ATOM 581 C CA B ARG A 1 80 ? 32.085 -34.730 47.242 0.50 14.17 79 ARG A CA 1
ATOM 582 C C . ARG A 1 80 ? 30.918 -35.713 47.184 1.00 13.47 79 ARG A C 1
ATOM 583 O O . ARG A 1 80 ? 29.751 -35.311 47.397 1.00 13.51 79 ARG A O 1
ATOM 598 N N . PHE A 1 81 ? 31.200 -36.951 46.849 1.00 13.70 80 PHE A N 1
ATOM 599 C CA . PHE A 1 81 ? 30.231 -38.047 46.836 1.00 14.09 80 PHE A CA 1
ATOM 600 C C . PHE A 1 81 ? 29.882 -38.450 48.266 1.00 14.87 80 PHE A C 1
ATOM 601 O O . PHE A 1 81 ? 30.779 -38.677 49.108 1.00 15.49 80 PHE A O 1
ATOM 609 N N . ILE A 1 82 ? 28.588 -38.587 48.553 1.00 14.13 81 ILE A N 1
ATOM 610 C CA . ILE A 1 82 ? 28.104 -38.888 49.936 1.00 14.37 81 ILE A CA 1
ATOM 611 C C . ILE A 1 82 ? 27.304 -40.194 50.008 1.00 14.55 81 ILE A C 1
ATOM 612 O O . ILE A 1 82 ? 27.442 -40.927 51.040 1.00 14.67 81 ILE A O 1
ATOM 617 N N . GLY A 1 83 ? 26.546 -40.554 48.988 1.00 14.80 82 GLY A N 1
ATOM 618 C CA . GLY A 1 83 ? 25.799 -41.804 49.009 1.00 14.76 82 GLY A CA 1
ATOM 619 C C . GLY A 1 83 ? 24.964 -42.027 47.788 1.00 15.01 82 GLY A C 1
ATOM 620 O O . GLY A 1 83 ? 24.834 -41.098 46.959 1.00 14.48 82 GLY A O 1
ATOM 621 N N . CYS A 1 84 ? 24.349 -43.184 47.704 1.00 15.84 83 CYS A N 1
ATOM 622 C CA . CYS A 1 84 ? 23.476 -43.526 46.554 1.00 16.79 83 CYS A CA 1
ATOM 623 C C . CYS A 1 84 ? 22.689 -44.783 46.845 1.00 18.25 83 CYS A C 1
ATOM 624 O O . CYS A 1 84 ? 23.055 -45.543 47.766 1.00 19.48 83 CYS A O 1
ATOM 627 N N . GLY A 1 85 ? 21.573 -44.953 46.151 1.00 18.23 84 GLY A N 1
ATOM 628 C CA . GLY A 1 85 ? 20.732 -46.119 46.368 1.00 20.04 84 GLY A CA 1
ATOM 629 C C . GLY A 1 85 ? 19.639 -46.213 45.318 1.00 21.84 84 GLY A C 1
ATOM 630 O O . GLY A 1 85 ? 19.416 -45.254 44.573 1.00 19.61 84 GLY A O 1
ATOM 631 N N . ARG A 1 86 ? 18.923 -47.326 45.354 1.00 23.53 85 ARG A N 1
ATOM 632 C CA . ARG A 1 86 ? 17.887 -47.678 44.376 1.00 25.44 85 ARG A CA 1
ATOM 633 C C . ARG A 1 86 ? 16.812 -48.407 45.151 1.00 26.26 85 ARG A C 1
ATOM 634 O O . ARG A 1 86 ? 17.178 -49.288 45.958 1.00 27.63 85 ARG A O 1
ATOM 642 N N . ASN A 1 87 ? 15.558 -48.023 44.994 1.00 27.16 86 ASN A N 1
ATOM 643 C CA . ASN A 1 87 ? 14.431 -48.795 45.562 1.00 27.52 86 ASN A CA 1
ATOM 644 C C . ASN A 1 87 ? 13.303 -48.821 44.540 1.00 28.49 86 ASN A C 1
ATOM 645 O O . ASN A 1 87 ? 13.517 -48.340 43.424 1.00 28.07 86 ASN A O 1
ATOM 650 N N . ASP A 1 88 ? 12.209 -49.497 44.892 1.00 30.35 87 ASP A N 1
ATOM 651 C CA . ASP A 1 88 ? 11.027 -49.694 44.028 1.00 33.79 87 ASP A CA 1
ATOM 652 C C . ASP A 1 88 ? 10.418 -48.372 43.582 1.00 30.84 87 ASP A C 1
ATOM 653 O O . ASP A 1 88 ? 9.705 -48.397 42.571 1.00 31.03 87 ASP A O 1
ATOM 658 N N . ARG A 1 89 ? 10.590 -47.306 44.356 1.00 28.17 88 ARG A N 1
ATOM 659 C CA . ARG A 1 89 ? 9.917 -46.013 44.119 1.00 27.46 88 ARG A CA 1
ATOM 660 C C . ARG A 1 89 ? 10.890 -45.079 43.393 1.00 24.57 88 ARG A C 1
ATOM 661 O O . ARG A 1 89 ? 10.488 -44.405 42.436 1.00 24.16 88 ARG A O 1
ATOM 669 N N . PHE A 1 90 ? 12.123 -44.976 43.874 1.00 22.14 89 PHE A N 1
ATOM 670 C CA . PHE A 1 90 ? 13.075 -43.963 43.352 1.00 20.73 89 PHE A CA 1
ATOM 671 C C . PHE A 1 90 ? 14.507 -44.472 43.456 1.00 19.08 89 PHE A C 1
ATOM 672 O O . PHE A 1 90 ? 14.813 -45.378 44.275 1.00 19.27 89 PHE A O 1
ATOM 680 N N . ASN A 1 91 ? 15.358 -43.852 42.660 1.00 18.55 90 ASN A N 1
ATOM 681 C CA . ASN A 1 91 ? 16.821 -43.947 42.772 1.00 17.92 90 ASN A CA 1
ATOM 682 C C . ASN A 1 91 ? 17.343 -42.600 43.252 1.00 15.85 90 ASN A C 1
ATOM 683 O O . ASN A 1 91 ? 16.720 -41.563 42.968 1.00 15.23 90 ASN A O 1
ATOM 688 N N . TYR A 1 92 ? 18.456 -42.585 43.962 1.00 15.40 91 TYR A N 1
ATOM 689 C CA . TYR A 1 92 ? 18.957 -41.338 44.559 1.00 14.70 91 TYR A CA 1
ATOM 690 C C . TYR A 1 92 ? 20.467 -41.319 44.583 1.00 14.13 91 TYR A C 1
ATOM 691 O O . TYR A 1 92 ? 21.114 -42.385 44.604 1.00 14.56 91 TYR A O 1
ATOM 700 N N . VAL A 1 93 ? 21.006 -40.102 44.594 1.00 13.65 92 VAL A N 1
ATOM 701 C CA . VAL A 1 93 ? 22.454 -39.841 44.776 1.00 13.33 92 VAL A CA 1
ATOM 702 C C . VAL A 1 93 ? 22.578 -38.653 45.690 1.00 13.54 92 VAL A C 1
ATOM 703 O O . VAL A 1 93 ? 21.819 -37.665 45.520 1.00 13.20 92 VAL A O 1
ATOM 707 N N . VAL A 1 94 ? 23.513 -38.748 46.644 1.00 13.36 93 VAL A N 1
ATOM 708 C CA . VAL A 1 94 ? 23.749 -37.679 47.645 1.00 12.81 93 VAL A CA 1
ATOM 709 C C . VAL A 1 94 ? 25.120 -37.092 47.419 1.00 12.73 93 VAL A C 1
ATOM 710 O O . VAL A 1 94 ? 26.112 -37.888 47.271 1.00 12.32 93 VAL A O 1
ATOM 714 N N . MET A 1 95 ? 25.244 -35.790 47.441 1.00 12.08 94 MET A N 1
ATOM 715 C CA . MET A 1 95 ? 26.545 -35.145 47.190 1.00 12.43 94 MET A CA 1
ATOM 716 C C . MET A 1 95 ? 26.580 -33.772 47.825 1.00 11.35 94 MET A C 1
ATOM 717 O O . MET A 1 95 ? 25.578 -33.265 48.350 1.00 11.49 94 MET A O 1
ATOM 722 N N . GLN A 1 96 ? 27.754 -33.199 47.862 1.00 11.10 95 GLN A N 1
ATOM 723 C CA . GLN A 1 96 ? 27.990 -31.886 48.483 1.00 11.77 95 GLN A CA 1
ATOM 724 C C . GLN A 1 96 ? 27.025 -30.833 47.936 1.00 12.21 95 GLN A C 1
ATOM 725 O O . GLN A 1 96 ? 26.895 -30.725 46.701 1.00 12.38 95 GLN A O 1
ATOM 731 N N . LEU A 1 97 ? 26.426 -30.052 48.846 1.00 12.17 96 LEU A N 1
ATOM 732 C CA . LEU A 1 97 ? 25.574 -28.901 48.494 1.00 12.23 96 LEU A CA 1
ATOM 733 C C . LEU A 1 97 ? 26.468 -27.696 48.160 1.00 13.19 96 LEU A C 1
ATOM 734 O O . LEU A 1 97 ? 27.258 -27.306 48.980 1.00 14.46 96 LEU A O 1
ATOM 739 N N . GLN A 1 98 ? 26.206 -27.050 47.029 1.00 12.88 97 GLN A N 1
ATOM 740 C CA . GLN A 1 98 ? 26.932 -25.845 46.608 1.00 13.94 97 GLN A CA 1
ATOM 741 C C . GLN A 1 98 ? 26.032 -24.629 46.709 1.00 13.50 97 GLN A C 1
ATOM 742 O O . GLN A 1 98 ? 24.935 -24.727 47.296 1.00 13.79 97 GLN A O 1
ATOM 748 N N . GLY A 1 99 ? 26.535 -23.502 46.200 1.00 13.42 98 GLY A N 1
ATOM 749 C CA . GLY A 1 99 ? 25.885 -22.200 46.357 1.00 14.53 98 GLY A CA 1
ATOM 750 C C . GLY A 1 99 ? 25.217 -21.697 45.083 1.00 15.70 98 GLY A C 1
ATOM 751 O O . GLY A 1 99 ? 24.510 -22.494 44.390 1.00 16.10 98 GLY A O 1
ATOM 752 N N . ARG A 1 100 ? 25.505 -20.453 44.749 1.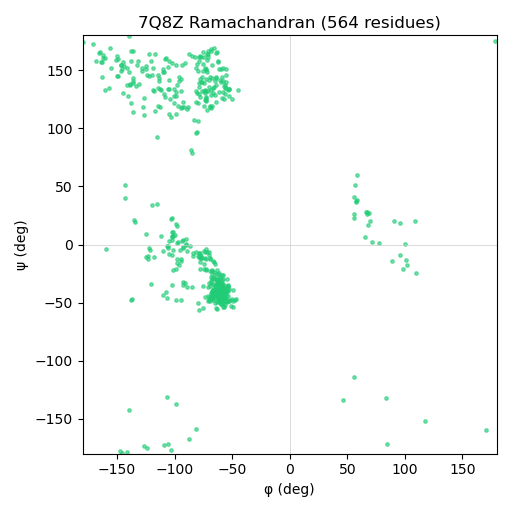00 16.06 99 ARG A N 1
ATOM 753 C CA A ARG A 1 100 ? 24.781 -19.735 43.670 0.50 18.05 99 ARG A CA 1
ATOM 754 C CA B ARG A 1 100 ? 24.771 -19.745 43.673 0.50 17.81 99 ARG A CA 1
ATOM 755 C C . ARG A 1 100 ? 25.225 -20.280 42.301 1.00 16.42 99 ARG A C 1
ATOM 756 O O . ARG A 1 100 ? 26.391 -20.438 42.060 1.00 15.72 99 ARG A O 1
ATOM 771 N N . ASN A 1 101 ? 24.266 -20.560 41.484 1.00 17.73 100 ASN A N 1
ATOM 772 C CA . ASN A 1 101 ? 24.367 -21.129 40.162 1.00 18.57 100 ASN A CA 1
ATOM 773 C C . ASN A 1 101 ? 24.775 -20.074 39.131 1.00 16.40 100 ASN A C 1
ATOM 774 O O . ASN A 1 101 ? 24.377 -18.931 39.243 1.00 15.60 100 ASN A O 1
ATOM 779 N N . LEU A 1 102 ? 25.658 -20.391 38.183 1.00 14.85 101 LEU A N 1
ATOM 780 C CA . LEU A 1 102 ? 26.148 -19.351 37.255 1.00 14.65 101 LEU A CA 1
ATOM 781 C C . LEU A 1 102 ? 25.026 -18.799 36.412 1.00 15.28 101 LEU A C 1
ATOM 782 O O . LEU A 1 102 ? 25.143 -17.653 35.981 1.00 16.77 101 LEU A O 1
ATOM 787 N N . ALA A 1 103 ? 24.031 -19.608 36.078 1.00 15.03 102 ALA A N 1
ATOM 788 C CA . ALA A 1 103 ? 22.914 -19.098 35.263 1.00 16.27 102 ALA A CA 1
ATOM 789 C C . ALA A 1 103 ? 22.203 -17.983 36.016 1.00 16.98 102 ALA A C 1
ATOM 790 O O . ALA A 1 103 ? 21.847 -16.966 35.401 1.00 17.83 102 ALA A O 1
ATOM 792 N N . ASP A 1 104 ? 21.939 -18.196 37.300 1.00 16.35 103 ASP A N 1
ATOM 793 C CA . ASP A 1 104 ? 21.279 -17.193 38.156 1.00 17.74 103 ASP A CA 1
ATOM 794 C C . ASP A 1 104 ? 22.177 -15.958 38.304 1.00 17.60 103 ASP A C 1
ATOM 795 O O . ASP A 1 104 ? 21.680 -14.837 38.174 1.00 18.36 103 ASP A O 1
ATOM 800 N N . LEU A 1 105 ? 23.469 -16.167 38.526 1.00 15.56 104 LEU A N 1
ATOM 801 C CA . LEU A 1 105 ? 24.383 -15.033 38.764 1.00 16.62 104 LEU A CA 1
ATOM 802 C C . LEU A 1 105 ? 24.447 -14.169 37.504 1.00 16.82 104 LEU A C 1
ATOM 803 O O . LEU A 1 105 ? 24.487 -12.942 37.634 1.00 16.79 104 LEU A O 1
ATOM 808 N N . ARG A 1 106 ? 24.487 -14.804 36.317 1.00 16.76 105 ARG A N 1
ATOM 809 C CA . ARG A 1 106 ? 24.584 -14.028 35.072 1.00 17.72 105 ARG A CA 1
ATOM 810 C C . ARG A 1 106 ? 23.305 -13.209 34.890 1.00 19.47 105 ARG A C 1
ATOM 811 O O . ARG A 1 106 ? 23.363 -12.041 34.476 1.00 19.79 105 ARG A O 1
ATOM 819 N N . ARG A 1 107 ? 22.164 -13.813 35.156 1.00 19.90 106 ARG A N 1
ATOM 820 C CA . ARG A 1 107 ? 20.855 -13.146 34.927 1.00 21.87 106 ARG A CA 1
ATOM 821 C C . ARG A 1 107 ? 20.679 -11.958 35.900 1.00 22.48 106 ARG A C 1
ATOM 822 O O . ARG A 1 107 ? 19.998 -10.999 35.528 1.00 23.81 106 ARG A O 1
ATOM 830 N N . SER A 1 108 ? 21.337 -11.975 37.049 1.00 19.60 107 SER A N 1
ATOM 831 C CA . SER A 1 108 ? 21.296 -10.884 38.052 1.00 20.24 107 SER A CA 1
ATOM 832 C C . SER A 1 108 ? 22.124 -9.662 37.611 1.00 20.99 107 SER A C 1
ATOM 833 O O . SER A 1 108 ? 21.926 -8.566 38.127 1.00 20.79 107 SER A O 1
ATOM 836 N N . GLN A 1 109 ? 23.005 -9.821 36.638 1.00 21.27 108 GLN A N 1
ATOM 837 C CA . GLN A 1 109 ? 23.799 -8.690 36.126 1.00 22.85 108 GLN A CA 1
ATOM 838 C C . GLN A 1 109 ? 22.928 -7.751 35.310 1.00 24.88 108 GLN A C 1
ATOM 839 O O . GLN A 1 109 ? 22.137 -8.232 34.497 1.00 24.64 108 GLN A O 1
ATOM 845 N N . SER A 1 110 ? 23.267 -6.473 35.351 1.00 28.51 109 SER A N 1
ATOM 846 C CA . SER A 1 110 ? 22.868 -5.492 34.318 1.00 32.27 109 SER A CA 1
ATOM 847 C C . SER A 1 110 ? 23.212 -6.072 32.950 1.00 31.86 109 SER A C 1
ATOM 848 O O . SER A 1 110 ? 24.375 -6.540 32.752 1.00 34.75 109 SER A O 1
ATOM 851 N N . ARG A 1 111 ? 22.222 -6.142 32.077 1.00 34.01 110 ARG A N 1
ATOM 852 C CA . ARG A 1 111 ? 22.387 -6.557 30.667 1.00 34.22 110 ARG A CA 1
ATOM 853 C C . ARG A 1 111 ? 22.817 -8.021 30.575 1.00 30.21 110 ARG A C 1
ATOM 854 O O . ARG A 1 111 ? 23.132 -8.492 29.442 1.00 28.45 110 ARG A O 1
ATOM 862 N N . GLY A 1 112 ? 22.852 -8.757 31.691 1.00 26.43 111 GLY A N 1
ATOM 863 C CA . GLY A 1 112 ? 23.164 -10.191 31.649 1.00 25.01 111 GLY A CA 1
ATOM 864 C C . GLY A 1 112 ? 24.613 -10.441 31.231 1.00 21.86 111 GLY A C 1
ATOM 865 O O . GLY A 1 112 ? 24.898 -11.493 30.698 1.00 22.34 111 GLY A O 1
ATOM 866 N N . THR A 1 113 ? 25.503 -9.494 31.517 1.00 21.77 112 THR A N 1
ATOM 867 C CA . THR A 1 113 ? 26.940 -9.648 31.175 1.00 20.55 112 THR A CA 1
ATOM 868 C C . THR A 1 113 ? 27.782 -9.721 32.441 1.00 19.61 112 THR A C 1
ATOM 869 O O . THR A 1 113 ? 27.532 -8.934 33.386 1.00 21.03 112 THR A O 1
ATOM 873 N N . PHE A 1 114 ? 28.846 -10.501 32.372 1.00 19.37 113 PHE A N 1
ATOM 874 C CA . PHE A 1 114 ? 29.972 -10.435 33.336 1.00 18.41 113 PHE A CA 1
ATOM 875 C C . PHE A 1 114 ? 31.097 -9.623 32.717 1.00 19.46 113 PHE A C 1
ATOM 876 O O . PHE A 1 114 ? 31.271 -9.570 31.466 1.00 21.34 113 PHE A O 1
ATOM 884 N N . THR A 1 115 ? 31.914 -9.024 33.573 1.00 19.16 114 THR A N 1
ATOM 885 C CA . THR A 1 115 ? 33.155 -8.382 33.138 1.00 19.62 114 THR A CA 1
ATOM 886 C C . THR A 1 115 ? 34.107 -9.414 32.562 1.00 18.53 114 THR A C 1
ATOM 887 O O . THR A 1 115 ? 33.960 -10.633 32.806 1.00 18.87 114 THR A O 1
ATOM 891 N N . ILE A 1 116 ? 35.110 -8.936 31.868 1.00 18.99 115 ILE A N 1
ATOM 892 C CA A ILE A 1 116 ? 36.146 -9.836 31.328 0.50 18.70 115 ILE A CA 1
ATOM 893 C CA B ILE A 1 116 ? 36.214 -9.778 31.340 0.50 18.75 115 ILE A CA 1
ATOM 894 C C . ILE A 1 116 ? 36.901 -10.492 32.508 1.00 18.25 115 ILE A C 1
ATOM 895 O O . ILE A 1 116 ? 37.239 -11.651 32.384 1.00 16.84 115 ILE A O 1
ATOM 904 N N . SER A 1 117 ? 37.089 -9.785 33.607 1.00 18.28 116 SER A N 1
ATOM 905 C CA . SER A 1 117 ? 37.767 -10.349 34.800 1.00 17.97 116 SER A CA 1
ATOM 906 C C . SER A 1 117 ? 37.011 -11.586 35.273 1.00 16.97 116 SER A C 1
ATOM 907 O O . SER A 1 117 ? 37.646 -12.629 35.564 1.00 17.40 116 SER A O 1
ATOM 910 N N . THR A 1 118 ? 35.713 -11.468 35.518 1.00 15.98 117 THR A N 1
ATOM 911 C CA . THR A 1 118 ? 34.905 -12.583 36.029 1.00 15.97 117 THR A CA 1
ATOM 912 C C . THR A 1 118 ? 34.859 -13.659 34.929 1.00 14.99 117 THR A C 1
ATOM 913 O O . THR A 1 118 ? 34.999 -14.836 35.243 1.00 13.95 117 THR A O 1
ATOM 917 N N . THR A 1 119 ? 34.669 -13.272 33.682 1.00 15.26 118 THR A N 1
ATOM 918 C CA . THR A 1 119 ? 34.517 -14.226 32.551 1.00 15.34 118 THR A CA 1
ATOM 919 C C . THR A 1 119 ? 35.773 -15.099 32.457 1.00 15.08 118 THR A C 1
ATOM 920 O O . THR A 1 119 ? 35.641 -16.326 32.299 1.00 15.19 118 THR A O 1
ATOM 924 N N . LEU A 1 120 ? 36.953 -14.482 32.470 1.00 15.19 119 LEU A N 1
ATOM 925 C CA . LEU A 1 120 ? 38.201 -15.233 32.270 1.00 15.55 119 LEU A CA 1
ATOM 926 C C . LEU A 1 120 ? 38.409 -16.202 33.421 1.00 14.19 119 LEU A C 1
ATOM 927 O O . LEU A 1 120 ? 38.854 -17.328 33.187 1.00 15.68 119 LEU A O 1
ATOM 932 N N . ARG A 1 121 ? 38.174 -15.781 34.648 1.00 13.83 120 ARG A N 1
ATOM 933 C CA . ARG A 1 121 ? 38.418 -16.655 35.813 1.00 14.10 120 ARG A CA 1
ATOM 934 C C . ARG A 1 121 ? 37.445 -17.838 35.812 1.00 14.80 120 ARG A C 1
ATOM 935 O O . ARG A 1 121 ? 37.871 -18.971 36.053 1.00 15.49 120 ARG A O 1
ATOM 943 N N . LEU A 1 122 ? 36.170 -17.587 35.607 1.00 14.81 121 LEU A N 1
ATOM 944 C CA . LEU A 1 122 ? 35.173 -18.671 35.491 1.00 14.89 121 LEU A CA 1
ATOM 945 C C . LEU A 1 122 ? 35.539 -19.577 34.334 1.00 14.49 121 LEU A C 1
ATOM 946 O O . LEU A 1 122 ? 35.483 -20.809 34.501 1.00 13.91 121 LEU A O 1
ATOM 951 N N . GLY A 1 123 ? 35.852 -19.006 33.163 1.00 13.54 122 GLY A N 1
ATOM 952 C CA . GLY A 1 123 ? 36.181 -19.781 31.964 1.00 13.35 122 GLY A CA 1
ATOM 953 C C . GLY A 1 123 ? 37.322 -20.712 32.220 1.00 13.77 122 GLY A C 1
ATOM 954 O O . GLY A 1 123 ? 37.289 -21.893 31.804 1.00 13.48 122 GLY A O 1
ATOM 955 N N . ARG A 1 124 ? 38.342 -20.214 32.913 1.00 13.07 123 ARG A N 1
ATOM 956 C CA . ARG A 1 124 ? 39.516 -21.072 33.162 1.00 14.21 123 ARG A CA 1
ATOM 957 C C . ARG A 1 124 ? 39.129 -22.219 34.101 1.00 13.99 123 ARG A C 1
ATOM 958 O O . ARG A 1 124 ? 39.546 -23.348 33.887 1.00 13.82 123 ARG A O 1
ATOM 966 N N . GLN A 1 125 ? 38.327 -21.958 35.125 1.00 14.26 124 GLN A N 1
ATOM 967 C CA . GLN A 1 125 ? 37.880 -23.014 36.056 1.00 14.43 124 GLN A CA 1
ATOM 968 C C . GLN A 1 125 ? 37.040 -24.025 35.278 1.00 13.41 124 GLN A C 1
ATOM 969 O O . GLN A 1 125 ? 37.144 -25.220 35.585 1.00 14.05 124 GLN A O 1
ATOM 975 N N . ILE A 1 126 ? 36.143 -23.549 34.439 1.00 12.54 125 ILE A N 1
ATOM 976 C CA . ILE A 1 126 ? 35.294 -24.459 33.648 1.00 12.47 125 ILE A CA 1
ATOM 977 C C . ILE A 1 126 ? 36.170 -25.310 32.717 1.00 12.73 125 ILE A C 1
ATOM 978 O O . ILE A 1 126 ? 35.927 -26.534 32.583 1.00 13.11 125 ILE A O 1
ATOM 983 N N . LEU A 1 127 ? 37.151 -24.715 32.067 1.00 12.48 126 LEU A N 1
ATOM 984 C CA . LEU A 1 127 ? 38.054 -25.515 31.214 1.00 13.20 126 LEU A CA 1
ATOM 985 C C . LEU A 1 127 ? 38.732 -26.569 32.061 1.00 13.83 126 LEU A C 1
ATOM 986 O O . LEU A 1 127 ? 38.924 -27.683 31.541 1.00 13.69 126 LEU A O 1
ATOM 991 N N . GLU A 1 128 ? 39.232 -26.200 33.242 1.00 13.83 127 GLU A N 1
ATOM 992 C CA . GLU A 1 128 ? 39.846 -27.213 34.140 1.00 14.27 127 GLU A CA 1
ATOM 993 C C . GLU A 1 128 ? 38.869 -28.371 34.336 1.00 14.28 127 GLU A C 1
ATOM 994 O O . GLU A 1 128 ? 39.286 -29.542 34.271 1.00 14.85 127 GLU A O 1
ATOM 1000 N N . SER A 1 129 ? 37.621 -28.081 34.633 1.00 13.43 128 SER A N 1
ATOM 1001 C CA . SER A 1 129 ? 36.601 -29.125 34.916 1.00 13.86 128 SER A CA 1
ATOM 1002 C C . SER A 1 129 ? 36.341 -30.007 33.681 1.00 13.07 128 SER A C 1
ATOM 1003 O O . SER A 1 129 ? 36.171 -31.232 33.826 1.00 13.98 128 SER A O 1
ATOM 1006 N N . ILE A 1 130 ? 36.396 -29.439 32.505 1.00 12.42 129 ILE A N 1
ATOM 1007 C CA . ILE A 1 130 ? 36.211 -30.194 31.238 1.00 12.41 129 ILE A CA 1
ATOM 1008 C C . ILE A 1 130 ? 37.411 -31.092 31.013 1.00 13.66 129 ILE A C 1
ATOM 1009 O O . ILE A 1 130 ? 37.228 -32.258 30.676 1.00 14.20 129 ILE A O 1
ATOM 1014 N N . GLU A 1 131 ? 38.627 -30.579 31.147 1.00 13.66 130 GLU A N 1
ATOM 1015 C CA . GLU A 1 131 ? 39.810 -31.441 30.938 1.00 14.83 130 GLU A CA 1
ATOM 1016 C C . GLU A 1 131 ? 39.767 -32.579 31.971 1.00 14.34 130 GLU A C 1
ATOM 1017 O O . GLU A 1 131 ? 40.102 -33.725 31.612 1.00 15.13 130 GLU A O 1
ATOM 1023 N N . SER A 1 132 ? 39.319 -32.301 33.185 1.00 14.46 131 SER A N 1
ATOM 1024 C CA A SER A 1 132 ? 39.232 -33.320 34.266 0.50 14.37 131 SER A CA 1
ATOM 1025 C CA B SER A 1 132 ? 39.252 -33.342 34.250 0.50 14.89 131 SER A CA 1
ATOM 1026 C C . SER A 1 132 ? 38.260 -34.446 33.882 1.00 14.77 131 SER A C 1
ATOM 1027 O O . SER A 1 132 ? 38.645 -35.612 33.976 1.00 15.23 131 SER A O 1
ATOM 1032 N N . ILE A 1 133 ? 37.050 -34.112 33.470 1.00 13.50 132 ILE A N 1
ATOM 1033 C CA . ILE A 1 133 ? 36.081 -35.190 33.117 1.00 13.19 132 ILE A CA 1
ATOM 1034 C C . ILE A 1 133 ? 36.605 -35.939 31.903 1.00 13.00 132 ILE A C 1
ATOM 1035 O O . ILE A 1 133 ? 36.589 -37.185 31.893 1.00 13.60 132 ILE A O 1
ATOM 1040 N N . HIS A 1 134 ? 37.169 -35.255 30.932 1.00 13.39 133 HIS A N 1
ATOM 1041 C CA . HIS A 1 134 ? 37.754 -35.959 29.758 1.00 13.72 133 HIS A CA 1
ATOM 1042 C C . HIS A 1 134 ? 38.841 -36.936 30.203 1.00 15.35 133 HIS A C 1
ATOM 1043 O O . HIS A 1 134 ? 38.939 -38.031 29.623 1.00 17.00 133 HIS A O 1
ATOM 1050 N N . SER A 1 135 ? 39.621 -36.529 31.206 1.00 15.48 134 SER A N 1
ATOM 1051 C CA . SER A 1 135 ? 40.808 -37.284 31.651 1.00 17.12 134 SER A CA 1
ATOM 1052 C C . SER A 1 135 ? 40.410 -38.619 32.283 1.00 17.74 134 SER A C 1
ATOM 1053 O O . SER A 1 135 ? 41.268 -39.528 32.283 1.00 20.28 134 SER A O 1
ATOM 1056 N N . VAL A 1 136 ? 39.177 -38.756 32.769 1.00 17.76 135 VAL A N 1
ATOM 1057 C CA . VAL A 1 136 ? 38.689 -40.042 33.349 1.00 18.00 135 VAL A CA 1
ATOM 1058 C C . VAL A 1 136 ? 37.808 -40.773 32.327 1.00 18.45 135 VAL A C 1
ATOM 1059 O O . VAL A 1 136 ? 37.199 -41.786 32.696 1.00 18.90 135 VAL A O 1
ATOM 1063 N N . GLY A 1 137 ? 37.742 -40.272 31.093 1.00 18.16 136 GLY A N 1
ATOM 1064 C CA . GLY A 1 137 ? 37.184 -41.013 29.952 1.00 18.23 136 GLY A CA 1
ATOM 1065 C C . GLY A 1 137 ? 35.714 -40.691 29.688 1.00 17.55 136 GLY A C 1
ATOM 1066 O O . GLY A 1 137 ? 35.037 -41.503 28.998 1.00 18.10 136 GLY A O 1
ATOM 1067 N N . PHE A 1 138 ? 35.202 -39.585 30.205 1.00 16.25 137 PHE A N 1
ATOM 1068 C CA . PHE A 1 138 ? 33.781 -39.219 29.960 1.00 15.87 137 PHE A CA 1
ATOM 1069 C C . PHE A 1 138 ? 33.708 -37.871 29.249 1.00 14.53 137 PHE A C 1
ATOM 1070 O O . PHE A 1 138 ? 34.456 -36.921 29.564 1.00 14.65 137 PHE A O 1
ATOM 1078 N N . LEU A 1 139 ? 32.711 -37.752 28.396 1.00 14.38 138 LEU A N 1
ATOM 1079 C CA . LEU A 1 139 ? 32.268 -36.491 27.818 1.00 14.03 138 LEU A CA 1
ATOM 1080 C C . LEU A 1 139 ? 31.107 -35.984 28.657 1.00 14.27 138 LEU A C 1
ATOM 1081 O O . LEU A 1 139 ? 30.254 -36.826 29.113 1.00 16.51 138 LEU A O 1
ATOM 1086 N N . HIS A 1 140 ? 31.017 -34.690 28.829 1.00 12.93 139 HIS A N 1
ATOM 1087 C CA . HIS A 1 140 ? 29.921 -34.086 29.596 1.00 13.38 139 HIS A CA 1
ATOM 1088 C C . HIS A 1 140 ? 28.652 -34.014 28.740 1.00 13.89 139 HIS A C 1
ATOM 1089 O O . HIS A 1 140 ? 27.575 -34.524 29.174 1.00 13.98 139 HIS A O 1
ATOM 1096 N N . ARG A 1 141 ? 28.748 -33.378 27.592 1.00 13.50 140 ARG A N 1
ATOM 1097 C CA . ARG A 1 141 ? 27.723 -33.316 26.538 1.00 13.85 140 ARG A CA 1
ATOM 1098 C C . ARG A 1 141 ? 26.608 -32.337 26.890 1.00 14.58 140 ARG A C 1
ATOM 1099 O O . ARG A 1 141 ? 25.725 -32.206 25.988 1.00 15.73 140 ARG A O 1
ATOM 1107 N N . ASP A 1 142 ? 26.681 -31.653 28.038 1.00 14.64 141 ASP A N 1
ATOM 1108 C CA . ASP A 1 142 ? 25.594 -30.739 28.473 1.00 16.09 141 ASP A CA 1
ATOM 1109 C C . ASP A 1 142 ? 26.202 -29.519 29.150 1.00 15.33 141 ASP A C 1
ATOM 1110 O O . ASP A 1 142 ? 25.687 -29.073 30.183 1.00 15.45 141 ASP A O 1
ATOM 1115 N N . ILE A 1 143 ? 27.306 -28.986 28.627 1.00 14.29 142 ILE A N 1
ATOM 1116 C CA . ILE A 1 143 ? 27.974 -27.808 29.216 1.00 14.04 142 ILE A CA 1
ATOM 1117 C C . ILE A 1 143 ? 27.077 -26.575 29.031 1.00 13.59 142 ILE A C 1
ATOM 1118 O O . ILE A 1 143 ? 26.759 -26.237 27.914 1.00 14.34 142 ILE A O 1
ATOM 1123 N N . LYS A 1 144 ? 26.631 -25.979 30.134 1.00 13.65 143 LYS A N 1
ATOM 1124 C CA . LYS A 1 144 ? 25.735 -24.809 30.128 1.00 14.14 143 LYS A CA 1
ATOM 1125 C C . LYS A 1 144 ? 25.860 -24.166 31.497 1.00 13.30 143 LYS A C 1
ATOM 1126 O O . LYS A 1 144 ? 26.252 -24.826 32.454 1.00 12.98 143 LYS A O 1
ATOM 1132 N N . PRO A 1 145 ? 25.482 -22.889 31.654 1.00 14.50 144 PRO A N 1
ATOM 1133 C CA . PRO A 1 145 ? 25.754 -22.193 32.912 1.00 14.71 144 PRO A CA 1
ATOM 1134 C C . PRO A 1 145 ? 25.054 -22.809 34.161 1.00 13.81 144 PRO A C 1
ATOM 1135 O O . PRO A 1 145 ? 25.625 -22.809 35.269 1.00 13.77 144 PRO A O 1
ATOM 1139 N N . SER A 1 146 ? 23.851 -23.369 33.987 1.00 13.79 145 SER A N 1
ATOM 1140 C CA . SER A 1 146 ? 23.088 -23.959 35.118 1.00 14.27 145 SER A CA 1
ATOM 1141 C C . SER A 1 146 ? 23.667 -25.270 35.615 1.00 14.03 145 SER A C 1
ATOM 1142 O O . SER A 1 146 ? 23.293 -25.700 36.680 1.00 13.77 145 SER A O 1
ATOM 1145 N N . ASN A 1 147 ? 24.702 -25.792 34.974 1.00 13.60 146 ASN A N 1
ATOM 1146 C CA . ASN A 1 147 ? 25.426 -26.983 35.469 1.00 13.31 146 ASN A CA 1
ATOM 1147 C C . ASN A 1 147 ? 26.692 -26.590 36.229 1.00 13.07 146 ASN A C 1
ATOM 1148 O O . ASN A 1 147 ? 27.484 -27.471 36.551 1.00 14.16 146 ASN A O 1
ATOM 1153 N N . PHE A 1 148 ? 26.812 -25.335 36.630 1.00 13.33 147 PHE A N 1
ATOM 1154 C CA . PHE A 1 148 ? 27.960 -24.837 37.404 1.00 12.95 147 PHE A CA 1
ATOM 1155 C C . PHE A 1 148 ? 27.470 -23.932 38.538 1.00 13.18 147 PHE A C 1
ATOM 1156 O O . PHE A 1 148 ? 26.531 -23.155 38.346 1.00 13.09 147 PHE A O 1
ATOM 1164 N N . ALA A 1 149 ? 28.089 -24.047 39.680 1.00 12.45 148 ALA A N 1
ATOM 1165 C CA . ALA A 1 149 ? 27.801 -23.153 40.824 1.00 12.38 148 ALA A CA 1
ATOM 1166 C C . ALA A 1 149 ? 29.062 -22.869 41.582 1.00 12.51 148 ALA A C 1
ATOM 1167 O O . ALA A 1 149 ? 29.942 -23.711 41.627 1.00 13.47 148 ALA A O 1
ATOM 1169 N N . MET A 1 150 ? 29.060 -21.717 42.243 1.00 12.53 149 MET A N 1
ATOM 1170 C CA . MET A 1 150 ? 30.107 -21.382 43.199 1.00 12.94 149 MET A CA 1
ATOM 1171 C C . MET A 1 150 ? 29.817 -22.109 44.501 1.00 13.62 149 MET A C 1
ATOM 1172 O O . MET A 1 150 ? 28.669 -22.468 44.763 1.00 13.73 149 MET A O 1
ATOM 1177 N N . GLY A 1 151 ? 30.836 -22.303 45.315 1.00 13.74 150 GLY A N 1
ATOM 1178 C CA . GLY A 1 151 ? 30.657 -22.949 46.628 1.00 13.54 150 GLY A CA 1
ATOM 1179 C C . GLY A 1 151 ? 29.860 -22.039 47.575 1.00 14.36 150 GLY A C 1
ATOM 1180 O O . GLY A 1 151 ? 29.680 -20.811 47.262 1.00 15.28 150 GLY A O 1
ATOM 1181 N N . ARG A 1 152 ? 29.414 -22.574 48.710 1.00 14.36 151 ARG A N 1
ATOM 1182 C CA . ARG A 1 152 ? 28.554 -21.809 49.614 1.00 15.82 151 ARG A CA 1
ATOM 1183 C C . ARG A 1 152 ? 29.240 -21.464 50.937 1.00 15.40 151 ARG A C 1
ATOM 1184 O O . ARG A 1 152 ? 28.557 -20.867 51.814 1.00 16.79 151 ARG A O 1
ATOM 1192 N N . PHE A 1 153 ? 30.528 -21.730 51.088 1.00 14.75 152 PHE A N 1
ATOM 1193 C CA . PHE A 1 153 ? 31.306 -21.352 52.287 1.00 15.75 152 PHE A CA 1
ATOM 1194 C C . PHE A 1 153 ? 32.400 -20.367 51.923 1.00 16.40 152 PHE A C 1
ATOM 1195 O O . PHE A 1 153 ? 32.851 -20.352 50.786 1.00 16.66 152 PHE A O 1
ATOM 1203 N N . PRO A 1 154 ? 32.995 -19.669 52.929 1.00 18.26 153 PRO A N 1
ATOM 1204 C CA . PRO A 1 154 ? 34.095 -18.766 52.639 1.00 19.25 153 PRO A CA 1
ATOM 1205 C C . PRO A 1 154 ? 35.211 -19.488 51.885 1.00 19.14 153 PRO A C 1
ATOM 1206 O O . PRO A 1 154 ? 35.843 -18.893 50.969 1.00 20.19 153 PRO A O 1
ATOM 1210 N N . SER A 1 155 ? 35.505 -20.734 52.274 1.00 18.80 154 SER A N 1
ATOM 1211 C CA . SER A 1 155 ? 36.632 -21.507 51.674 1.00 20.25 154 SER A CA 1
ATOM 1212 C C . SER A 1 155 ? 36.286 -22.078 50.290 1.00 19.04 154 SER A C 1
ATOM 1213 O O . SER A 1 155 ? 37.199 -22.567 49.643 1.00 20.53 154 SER A O 1
ATOM 1216 N N . THR A 1 156 ? 35.029 -22.069 49.847 1.00 16.73 155 THR A N 1
ATOM 1217 C CA . THR A 1 156 ? 34.610 -22.693 48.570 1.00 15.33 155 THR A CA 1
ATOM 1218 C C . THR A 1 156 ? 33.887 -21.703 47.637 1.00 15.81 155 THR A C 1
ATOM 1219 O O . THR A 1 156 ? 33.683 -22.053 46.489 1.00 14.14 155 THR A O 1
ATOM 1223 N N . CYS A 1 157 ? 33.522 -20.522 48.111 1.00 15.49 156 CYS A N 1
ATOM 1224 C CA . CYS A 1 157 ? 32.678 -19.623 47.289 1.00 16.22 156 CYS A CA 1
ATOM 1225 C C . CYS A 1 157 ? 33.463 -18.955 46.148 1.00 15.81 156 CYS A C 1
ATOM 1226 O O . CYS A 1 157 ? 32.808 -18.340 45.306 1.00 16.46 156 CYS A O 1
ATOM 1229 N N . ARG A 1 158 ? 34.787 -19.128 46.066 1.00 15.73 157 ARG A N 1
ATOM 1230 C CA . ARG A 1 158 ? 35.583 -18.627 44.915 1.00 16.42 157 ARG A CA 1
ATOM 1231 C C . ARG A 1 158 ? 35.911 -19.783 43.958 1.00 16.08 157 ARG A C 1
ATOM 1232 O O . ARG A 1 158 ? 36.585 -19.551 42.950 1.00 16.84 157 ARG A O 1
ATOM 1240 N N . LYS A 1 159 ? 35.383 -20.979 44.246 1.00 15.66 158 LYS A N 1
ATOM 1241 C CA . LYS A 1 159 ? 35.565 -22.196 43.435 1.00 16.18 158 LYS A CA 1
ATOM 1242 C C . LYS A 1 159 ? 34.268 -22.458 42.688 1.00 15.02 158 LYS A C 1
ATOM 1243 O O . LYS A 1 159 ? 33.172 -22.418 43.309 1.00 14.12 158 LYS A O 1
ATOM 1249 N N . CYS A 1 160 ? 34.377 -22.753 41.421 1.00 14.18 159 CYS A N 1
ATOM 1250 C CA . CYS A 1 160 ? 33.276 -23.136 40.539 1.00 14.40 159 CYS A CA 1
ATOM 1251 C C . CYS A 1 160 ? 33.234 -24.664 40.406 1.00 13.72 159 CYS A C 1
ATOM 1252 O O . CYS A 1 160 ? 34.287 -25.276 40.199 1.00 15.66 159 CYS A O 1
ATOM 1255 N N . TYR A 1 161 ? 32.082 -25.259 40.646 1.00 12.50 160 TYR A N 1
ATOM 1256 C CA . TYR A 1 161 ? 31.860 -26.711 40.645 1.00 12.72 160 TYR A CA 1
ATOM 1257 C C . TYR A 1 161 ? 30.953 -27.091 39.470 1.00 12.97 160 TYR A C 1
ATOM 1258 O O . TYR A 1 161 ? 29.941 -26.427 39.215 1.00 13.60 160 TYR A O 1
ATOM 1267 N N . MET A 1 162 ? 31.374 -28.143 38.770 1.00 12.87 161 MET A N 1
ATOM 1268 C CA . MET A 1 162 ? 30.564 -28.862 37.782 1.00 13.65 161 MET A CA 1
ATOM 1269 C C . MET A 1 162 ? 29.558 -29.701 38.570 1.00 15.24 161 MET A C 1
ATOM 1270 O O . MET A 1 162 ? 29.970 -30.501 39.426 1.00 17.24 161 MET A O 1
ATOM 1275 N N . LEU A 1 163 ? 28.266 -29.475 38.385 1.00 14.11 162 LEU A N 1
ATOM 1276 C CA . LEU A 1 163 ? 27.228 -29.927 39.333 1.00 14.36 162 LEU A CA 1
ATOM 1277 C C . LEU A 1 163 ? 26.535 -31.229 38.908 1.00 15.19 162 LEU A C 1
ATOM 1278 O O . LEU A 1 163 ? 25.854 -31.804 39.769 1.00 16.68 162 LEU A O 1
ATOM 1283 N N . ASP A 1 164 ? 26.552 -31.630 37.643 1.00 14.23 163 ASP A N 1
ATOM 1284 C CA . ASP A 1 164 ? 25.664 -32.671 37.133 1.00 14.60 163 ASP A CA 1
ATOM 1285 C C . ASP A 1 164 ? 26.357 -33.400 35.993 1.00 15.54 163 ASP A C 1
ATOM 1286 O O . ASP A 1 164 ? 27.147 -32.720 35.253 1.00 16.70 163 ASP A O 1
ATOM 1291 N N . PHE A 1 165 ? 26.126 -34.690 35.866 1.00 14.55 164 PHE A N 1
ATOM 1292 C CA . PHE A 1 165 ? 26.775 -35.534 34.830 1.00 14.84 164 PHE A CA 1
ATOM 1293 C C . PHE A 1 165 ? 25.768 -36.448 34.176 1.00 15.50 164 PHE A C 1
ATOM 1294 O O . PHE A 1 165 ? 26.170 -37.404 33.557 1.00 15.49 164 PHE A O 1
ATOM 1302 N N . GLY A 1 166 ? 24.497 -36.119 34.241 1.00 15.46 165 GLY A N 1
ATOM 1303 C CA . GLY A 1 166 ? 23.428 -37.025 33.790 1.00 16.60 165 GLY A CA 1
ATOM 1304 C C . GLY A 1 166 ? 23.542 -37.404 32.329 1.00 17.64 165 GLY A C 1
ATOM 1305 O O . GLY A 1 166 ? 23.140 -38.565 31.947 1.00 19.32 165 GLY A O 1
ATOM 1306 N N . LEU A 1 167 ? 24.015 -36.479 31.495 1.00 16.33 166 LEU A N 1
ATOM 1307 C CA . LEU A 1 167 ? 23.988 -36.693 30.023 1.00 17.09 166 LEU A CA 1
ATOM 1308 C C . LEU A 1 167 ? 25.370 -37.158 29.560 1.00 15.68 166 LEU A C 1
ATOM 1309 O O . LEU A 1 167 ? 25.579 -37.249 28.366 1.00 16.03 166 LEU A O 1
ATOM 1314 N N . ALA A 1 168 ? 26.274 -37.453 30.494 1.00 15.07 167 ALA A N 1
ATOM 1315 C CA . ALA A 1 168 ? 27.657 -37.911 30.137 1.00 15.09 167 ALA A CA 1
ATOM 1316 C C . ALA A 1 168 ? 27.637 -39.222 29.368 1.00 16.31 167 ALA A C 1
ATOM 1317 O O . ALA A 1 168 ? 26.660 -39.984 29.375 1.00 17.26 167 ALA A O 1
ATOM 1319 N N . ARG A 1 169 ? 28.722 -39.455 28.626 1.00 16.39 168 ARG A N 1
ATOM 1320 C CA . ARG A 1 169 ? 28.958 -40.732 27.928 1.00 17.52 168 ARG A CA 1
ATOM 1321 C C . ARG A 1 169 ? 30.412 -41.084 28.098 1.00 17.88 168 ARG A C 1
ATOM 1322 O O . ARG A 1 169 ? 31.253 -40.200 27.958 1.00 17.33 168 ARG A O 1
ATOM 1330 N N . GLN A 1 170 ? 30.704 -42.342 28.349 1.00 19.32 169 GLN A N 1
ATOM 1331 C CA . GLN A 1 170 ? 32.106 -42.827 28.341 1.00 20.81 169 GLN A CA 1
ATOM 1332 C C . GLN A 1 170 ? 32.583 -42.890 26.904 1.00 21.26 169 GLN A C 1
ATOM 1333 O O . GLN A 1 170 ? 31.904 -43.517 26.098 1.00 22.20 169 GLN A O 1
ATOM 1339 N N . PHE A 1 171 ? 33.711 -42.263 26.587 1.00 20.04 170 PHE A N 1
ATOM 1340 C CA . PHE A 1 171 ? 34.183 -42.158 25.194 1.00 20.71 170 PHE A CA 1
ATOM 1341 C C . PHE A 1 171 ? 35.420 -43.011 24.971 1.00 20.80 170 PHE A C 1
ATOM 1342 O O . PHE A 1 171 ? 35.857 -43.110 23.823 1.00 20.96 170 PHE A O 1
ATOM 1350 N N . THR A 1 172 ? 35.965 -43.624 26.021 1.00 21.98 171 THR A N 1
ATOM 1351 C CA . THR A 1 172 ? 37.194 -44.472 25.875 1.00 25.28 171 THR A CA 1
ATOM 1352 C C . THR A 1 172 ? 36.882 -45.898 26.327 1.00 29.98 171 THR A C 1
ATOM 1353 O O . THR A 1 172 ? 36.071 -46.051 27.242 1.00 29.97 171 THR A O 1
ATOM 1357 N N . ASN A 1 173 ? 37.669 -46.855 25.859 1.00 39.53 172 ASN A N 1
ATOM 1358 C CA . ASN A 1 173 ? 37.437 -48.297 26.115 1.00 49.23 172 ASN A CA 1
ATOM 1359 C C . ASN A 1 173 ? 38.803 -48.998 26.122 1.00 52.81 172 ASN A C 1
ATOM 1360 O O . ASN A 1 173 ? 39.814 -48.358 25.724 1.00 52.22 172 ASN A O 1
ATOM 1365 N N . SER A 1 174 ? 38.862 -50.209 26.685 1.00 60.99 173 SER A N 1
ATOM 1366 C CA . SER A 1 174 ? 40.118 -50.857 27.144 1.00 66.57 173 SER A CA 1
ATOM 1367 C C . SER A 1 174 ? 40.826 -49.926 28.142 1.00 74.54 173 SER A C 1
ATOM 1368 O O . SER A 1 174 ? 40.241 -49.665 29.228 1.00 76.76 173 SER A O 1
ATOM 1371 N N . CYS A 1 175 ? 42.013 -49.415 27.772 1.00 76.83 174 CYS A N 1
ATOM 1372 C CA . CYS A 1 175 ? 42.892 -48.568 28.633 1.00 78.27 174 CYS A CA 1
ATOM 1373 C C . CYS A 1 175 ? 43.020 -47.158 28.038 1.00 72.22 174 CYS A C 1
ATOM 1374 O O . CYS A 1 175 ? 44.098 -46.547 28.198 1.00 74.05 174 CYS A O 1
ATOM 1377 N N . GLY A 1 176 ? 41.955 -46.642 27.413 1.00 63.81 175 GLY A N 1
ATOM 1378 C CA . GLY A 1 176 ? 41.859 -45.217 27.023 1.00 59.26 175 GLY A CA 1
ATOM 1379 C C . GLY A 1 176 ? 41.953 -45.007 25.516 1.00 53.20 175 GLY A C 1
ATOM 1380 O O . GLY A 1 176 ? 42.177 -43.829 25.111 1.00 56.93 175 GLY A O 1
ATOM 1381 N N . ASP A 1 177 ? 41.699 -46.059 24.714 1.00 45.56 176 ASP A N 1
ATOM 1382 C CA . ASP A 1 177 ? 41.405 -45.971 23.252 1.00 38.44 176 ASP A CA 1
ATOM 1383 C C . ASP A 1 177 ? 40.043 -45.215 23.063 1.00 33.08 176 ASP A C 1
ATOM 1384 O O . ASP A 1 177 ? 39.094 -45.523 23.768 1.00 31.11 176 ASP A O 1
ATOM 1389 N N . VAL A 1 178 ? 39.951 -44.275 22.133 1.00 29.76 177 VAL A N 1
ATOM 1390 C CA . VAL A 1 178 ? 38.671 -43.613 21.751 1.00 26.88 177 VAL A CA 1
ATOM 1391 C C . VAL A 1 178 ? 37.710 -44.634 21.114 1.00 24.37 177 VAL A C 1
ATOM 1392 O O . VAL A 1 178 ? 38.109 -45.346 20.199 1.00 24.40 177 VAL A O 1
ATOM 1396 N N . ARG A 1 179 ? 36.483 -44.717 21.577 1.00 21.95 178 ARG A N 1
ATOM 1397 C CA . ARG A 1 179 ? 35.526 -45.743 21.130 1.00 21.23 178 ARG A CA 1
ATOM 1398 C C . ARG A 1 179 ? 35.013 -45.342 19.761 1.00 19.56 178 ARG A C 1
ATOM 1399 O O . ARG A 1 179 ? 34.890 -44.172 19.426 1.00 18.98 178 ARG A O 1
ATOM 1407 N N . PRO A 1 180 ? 34.851 -46.313 18.845 1.00 18.57 179 PRO A N 1
ATOM 1408 C CA . PRO A 1 180 ? 34.285 -46.023 17.537 1.00 18.24 179 PRO A CA 1
ATOM 1409 C C . PRO A 1 180 ? 32.939 -45.321 17.687 1.00 17.55 179 PRO A C 1
ATOM 1410 O O . PRO A 1 180 ? 32.074 -45.753 18.480 1.00 18.30 179 PRO A O 1
ATOM 1414 N N . PRO A 1 181 ? 32.747 -44.223 16.929 1.00 17.37 180 PRO A N 1
ATOM 1415 C CA . PRO A 1 181 ? 31.537 -43.438 17.069 1.00 17.50 180 PRO A CA 1
ATOM 1416 C C . PRO A 1 181 ? 30.364 -44.174 16.437 1.00 18.32 180 PRO A C 1
ATOM 1417 O O . PRO A 1 181 ? 30.500 -44.923 15.444 1.00 18.88 180 PRO A O 1
ATOM 1421 N N . ARG A 1 182 ? 29.183 -43.914 16.961 1.00 18.58 181 ARG A N 1
ATOM 1422 C CA . ARG A 1 182 ? 27.954 -44.418 16.333 1.00 19.97 181 ARG A CA 1
ATOM 1423 C C . ARG A 1 182 ? 27.660 -43.575 15.095 1.00 21.50 181 ARG A C 1
ATOM 1424 O O . ARG A 1 182 ? 28.090 -42.425 15.056 1.00 22.06 181 ARG A O 1
ATOM 1432 N N . ALA A 1 183 ? 26.936 -44.149 14.144 1.00 24.38 182 ALA A N 1
ATOM 1433 C CA . ALA A 1 183 ? 26.545 -43.507 12.874 1.00 26.70 182 ALA A CA 1
ATOM 1434 C C . ALA A 1 183 ? 25.606 -42.338 13.167 1.00 27.39 182 ALA A C 1
ATOM 1435 O O . ALA A 1 183 ? 25.708 -41.343 12.496 1.00 29.43 182 ALA A O 1
ATOM 1437 N N . VAL A 1 184 ? 24.709 -42.531 14.128 1.00 27.43 183 VAL A N 1
ATOM 1438 C CA . VAL A 1 184 ? 23.677 -41.554 14.588 1.00 28.14 183 VAL A CA 1
ATOM 1439 C C . VAL A 1 184 ? 23.715 -41.538 16.120 1.00 27.23 183 VAL A C 1
ATOM 1440 O O . VAL A 1 184 ? 23.651 -42.619 16.724 1.00 26.52 183 VAL A O 1
ATOM 1444 N N . ALA A 1 185 ? 23.667 -40.358 16.736 1.00 26.04 184 ALA A N 1
ATOM 1445 C CA . ALA A 1 185 ? 23.570 -40.210 18.198 1.00 26.75 184 ALA A CA 1
ATOM 1446 C C . ALA A 1 185 ? 22.530 -39.138 18.457 1.00 28.90 184 ALA A C 1
ATOM 1447 O O . ALA A 1 185 ? 22.750 -38.005 17.994 1.00 29.40 184 ALA A O 1
ATOM 1449 N N . GLY A 1 186 ? 21.422 -39.528 19.047 1.00 31.01 185 GLY A N 1
ATOM 1450 C CA . GLY A 1 186 ? 20.293 -38.624 19.337 1.00 33.17 185 GLY A CA 1
ATOM 1451 C C . GLY A 1 186 ? 20.664 -37.687 20.449 1.00 34.83 185 GLY A C 1
ATOM 1452 O O . GLY A 1 186 ? 20.745 -38.175 21.574 1.00 39.84 185 GLY A O 1
ATOM 1453 N N . PHE A 1 187 ? 20.727 -36.387 20.167 1.00 34.70 186 PHE A N 1
ATOM 1454 C CA . PHE A 1 187 ? 21.131 -35.328 21.128 1.00 34.91 186 PHE A CA 1
ATOM 1455 C C . PHE A 1 187 ? 20.002 -35.024 22.111 1.00 36.09 186 PHE A C 1
ATOM 1456 O O . PHE A 1 187 ? 18.882 -34.813 21.647 1.00 35.39 186 PHE A O 1
ATOM 1464 N N . ARG A 1 188 ? 20.310 -34.963 23.411 1.00 37.40 187 ARG A N 1
ATOM 1465 C CA . ARG A 1 188 ? 19.308 -34.678 24.477 1.00 41.83 187 ARG A CA 1
ATOM 1466 C C . ARG A 1 188 ? 19.743 -33.475 25.329 1.00 38.26 187 ARG A C 1
ATOM 1467 O O . ARG A 1 188 ? 19.006 -33.152 26.203 1.00 39.85 187 ARG A O 1
ATOM 1475 N N . GLY A 1 189 ? 20.797 -32.745 24.935 1.00 36.49 188 GLY A N 1
ATOM 1476 C CA . GLY A 1 189 ? 21.303 -31.543 25.645 1.00 35.63 188 GLY A CA 1
ATOM 1477 C C . GLY A 1 189 ? 20.516 -30.259 25.305 1.00 33.68 188 GLY A C 1
ATOM 1478 O O . GLY A 1 189 ? 19.336 -30.365 24.918 1.00 34.45 188 GLY A O 1
ATOM 1479 N N . THR A 1 190 ? 21.125 -29.082 25.519 1.00 32.07 189 THR A N 1
ATOM 1480 C CA . THR A 1 190 ? 20.426 -27.788 25.455 1.00 30.83 189 THR A CA 1
ATOM 1481 C C . THR A 1 190 ? 20.735 -27.171 24.104 1.00 27.76 189 THR A C 1
ATOM 1482 O O . THR A 1 190 ? 21.965 -26.977 23.738 1.00 26.28 189 THR A O 1
ATOM 1486 N N . VAL A 1 191 ? 19.704 -26.773 23.389 1.00 26.09 190 VAL A N 1
ATOM 1487 C CA . VAL A 1 191 ? 19.915 -26.220 22.030 1.00 25.18 190 VAL A CA 1
ATOM 1488 C C . VAL A 1 191 ? 20.851 -25.000 22.114 1.00 23.77 190 VAL A C 1
ATOM 1489 O O . VAL A 1 191 ? 21.764 -24.905 21.293 1.00 22.45 190 VAL A O 1
ATOM 1493 N N . ARG A 1 192 ? 20.696 -24.130 23.097 1.00 22.63 191 ARG A N 1
ATOM 1494 C CA . ARG A 1 192 ? 21.394 -22.832 23.014 1.00 22.42 191 ARG A CA 1
ATOM 1495 C C . ARG A 1 192 ? 22.924 -23.033 22.917 1.00 21.17 191 ARG A C 1
ATOM 1496 O O . ARG A 1 192 ? 23.595 -22.261 22.201 1.00 20.86 191 ARG A O 1
ATOM 1504 N N . TYR A 1 193 ? 23.496 -23.960 23.698 1.00 19.47 192 TYR A N 1
ATOM 1505 C CA . TYR A 1 193 ? 24.973 -24.064 23.818 1.00 19.00 192 TYR A CA 1
ATOM 1506 C C . TYR A 1 193 ? 25.486 -25.269 23.029 1.00 18.49 192 TYR A C 1
ATOM 1507 O O . TYR A 1 193 ? 26.697 -25.552 23.121 1.00 18.47 192 TYR A O 1
ATOM 1516 N N . ALA A 1 194 ? 24.617 -25.974 22.329 1.00 19.21 193 ALA A N 1
ATOM 1517 C CA . ALA A 1 194 ? 25.028 -27.253 21.672 1.00 19.29 193 ALA A CA 1
ATOM 1518 C C . ALA A 1 194 ? 25.913 -26.970 20.456 1.00 19.56 193 ALA A C 1
ATOM 1519 O O . ALA A 1 194 ? 25.680 -26.017 19.698 1.00 20.41 193 ALA A O 1
ATOM 1521 N N . SER A 1 195 ? 26.926 -27.804 20.224 1.00 20.10 194 SER A N 1
ATOM 1522 C CA . SER A 1 195 ? 27.759 -27.663 19.019 1.00 20.95 194 SER A CA 1
ATOM 1523 C C . SER A 1 195 ? 26.980 -28.099 17.761 1.00 22.22 194 SER A C 1
ATOM 1524 O O . SER A 1 195 ? 25.898 -28.714 17.860 1.00 21.20 194 SER A O 1
ATOM 1527 N N . ILE A 1 196 ? 27.483 -27.714 16.604 1.00 24.73 195 ILE A N 1
ATOM 1528 C C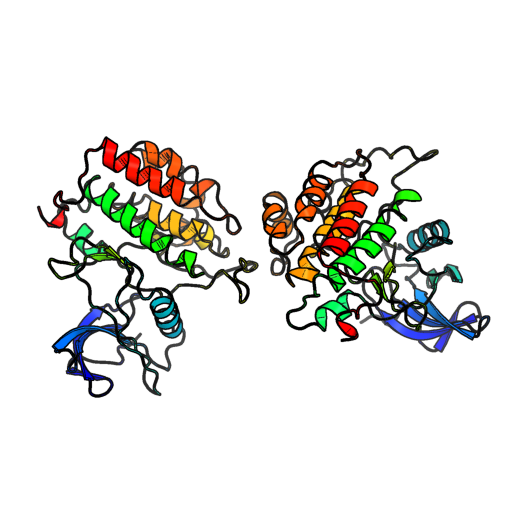A . ILE A 1 196 ? 26.960 -28.181 15.299 1.00 28.21 195 ILE A CA 1
ATOM 1529 C C . ILE A 1 196 ? 26.818 -29.709 15.311 1.00 27.50 195 ILE A C 1
ATOM 1530 O O . ILE A 1 196 ? 25.807 -30.205 14.809 1.00 27.54 195 ILE A O 1
ATOM 1535 N N . ASN A 1 197 ? 27.752 -30.449 15.919 1.00 26.43 196 ASN A N 1
ATOM 1536 C CA . ASN A 1 197 ? 27.723 -31.927 15.856 1.00 26.64 196 ASN A CA 1
ATOM 1537 C C . ASN A 1 197 ? 26.505 -32.460 16.576 1.00 25.48 196 ASN A C 1
ATOM 1538 O O . ASN A 1 197 ? 25.889 -33.416 16.059 1.00 26.60 196 ASN A O 1
ATOM 1543 N N . ALA A 1 198 ? 26.136 -31.874 17.716 1.00 24.25 197 ALA A N 1
ATOM 1544 C CA . ALA A 1 198 ? 24.906 -32.237 18.446 1.00 25.01 197 ALA A CA 1
ATOM 1545 C C . ALA A 1 198 ? 23.707 -31.995 17.524 1.00 26.23 197 ALA A C 1
ATOM 1546 O O . ALA A 1 198 ? 22.774 -32.848 17.503 1.00 26.98 197 ALA A O 1
ATOM 1548 N N . HIS A 1 199 ? 23.656 -30.831 16.843 1.00 26.37 198 HIS A N 1
ATOM 1549 C CA . HIS A 1 199 ? 22.561 -30.455 15.912 1.00 27.50 198 HIS A CA 1
ATOM 1550 C C . HIS A 1 199 ? 22.442 -31.485 14.785 1.00 29.03 198 HIS A C 1
ATOM 1551 O O . HIS A 1 199 ? 21.310 -31.767 14.381 1.00 30.64 198 HIS A O 1
ATOM 1558 N N . ARG A 1 200 ? 23.567 -32.052 14.361 1.00 28.25 199 ARG A N 1
ATOM 1559 C CA . ARG A 1 200 ? 23.649 -33.021 13.232 1.00 31.67 199 ARG A CA 1
ATOM 1560 C C . ARG A 1 200 ? 23.394 -34.462 13.704 1.00 29.94 199 ARG A C 1
ATOM 1561 O O . ARG A 1 200 ? 23.447 -35.346 12.845 1.00 29.01 199 ARG A O 1
ATOM 1569 N N . ASN A 1 201 ? 23.173 -34.688 14.987 1.00 28.18 200 ASN A N 1
ATOM 1570 C CA . ASN A 1 201 ? 22.988 -36.034 15.594 1.00 28.69 200 ASN A CA 1
ATOM 1571 C C . ASN A 1 201 ? 24.204 -36.903 15.260 1.00 27.50 200 ASN A C 1
ATOM 1572 O O . ASN A 1 201 ? 24.044 -38.092 14.967 1.00 28.24 200 ASN A O 1
ATOM 1577 N N . ARG A 1 202 ? 25.361 -36.298 15.333 1.00 25.84 201 ARG A N 1
ATOM 1578 C CA . ARG A 1 202 ? 26.655 -37.001 15.230 1.00 25.11 201 ARG A CA 1
ATOM 1579 C C . ARG A 1 202 ? 27.078 -37.400 16.639 1.00 21.94 201 ARG A C 1
ATOM 1580 O O . ARG A 1 202 ? 26.745 -36.701 17.634 1.00 21.09 201 ARG A O 1
ATOM 1588 N N . GLU A 1 203 ? 27.907 -38.421 16.730 1.00 19.80 202 GLU A N 1
ATOM 1589 C CA . GLU A 1 203 ? 28.560 -38.741 18.005 1.00 18.16 202 GLU A CA 1
ATOM 1590 C C . GLU A 1 203 ? 29.374 -37.543 18.485 1.00 17.43 202 GLU A C 1
ATOM 1591 O O . GLU A 1 203 ? 30.220 -37.070 17.767 1.00 17.45 202 GLU A O 1
ATOM 1597 N N . MET A 1 204 ? 29.146 -37.093 19.710 1.00 17.16 203 MET A N 1
ATOM 1598 C CA . MET A 1 204 ? 29.856 -35.951 20.272 1.00 17.53 203 MET A CA 1
ATOM 1599 C C . MET A 1 204 ? 31.238 -36.362 20.758 1.00 17.48 203 MET A C 1
ATOM 1600 O O . MET A 1 204 ? 31.453 -37.505 21.099 1.00 17.34 203 MET A O 1
ATOM 1605 N N . GLY A 1 205 ? 32.161 -35.436 20.685 1.00 14.44 204 GLY A N 1
ATOM 1606 C CA . GLY A 1 205 ? 33.548 -35.659 21.115 1.00 14.47 204 GLY A CA 1
ATOM 1607 C C . GLY A 1 205 ? 33.987 -34.644 22.171 1.00 13.92 204 GLY A C 1
ATOM 1608 O O . GLY A 1 205 ? 33.196 -33.787 22.581 1.00 14.79 204 GLY A O 1
ATOM 1609 N N . ARG A 1 206 ? 35.256 -34.705 22.553 1.00 15.10 205 ARG A N 1
ATOM 1610 C CA . ARG A 1 206 ? 35.832 -33.783 23.537 1.00 15.13 205 ARG A CA 1
ATOM 1611 C C . ARG A 1 206 ? 35.656 -32.343 23.034 1.00 14.49 205 ARG A C 1
ATOM 1612 O O . ARG A 1 206 ? 35.398 -31.4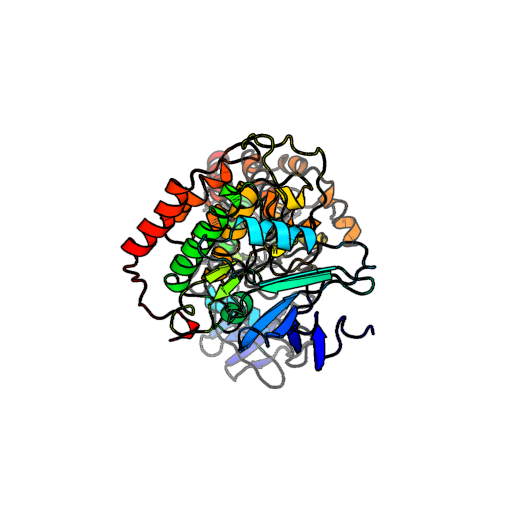12 23.863 1.00 14.66 205 ARG A O 1
ATOM 1620 N N . HIS A 1 207 ? 35.840 -32.103 21.766 1.00 14.38 206 HIS A N 1
ATOM 1621 C CA . HIS A 1 207 ? 35.779 -30.736 21.187 1.00 14.49 206 HIS A CA 1
ATOM 1622 C C . HIS A 1 207 ? 34.357 -30.142 21.349 1.00 14.80 206 HIS A C 1
ATOM 1623 O O . HIS A 1 207 ? 34.242 -28.933 21.369 1.00 15.29 206 HIS A O 1
ATOM 1630 N N . ASP A 1 208 ? 33.316 -30.961 21.363 1.00 13.86 207 ASP A N 1
ATOM 1631 C CA . ASP A 1 208 ? 31.913 -30.481 21.468 1.00 14.00 207 ASP A CA 1
ATOM 1632 C C . ASP A 1 208 ? 31.693 -29.846 22.836 1.00 13.56 207 ASP A C 1
ATOM 1633 O O . ASP A 1 208 ? 30.962 -28.836 22.918 1.00 13.66 207 ASP A O 1
ATOM 1638 N N . ASP A 1 209 ? 32.342 -30.356 23.881 1.00 13.81 208 ASP A N 1
ATOM 1639 C CA . ASP A 1 209 ? 32.282 -29.711 25.202 1.00 13.09 208 ASP A CA 1
ATOM 1640 C C . ASP A 1 209 ? 33.020 -28.384 25.157 1.00 12.84 208 ASP A C 1
ATOM 1641 O O . ASP A 1 209 ? 32.548 -27.435 25.824 1.00 13.70 208 ASP A O 1
ATOM 1646 N N . LEU A 1 210 ? 34.096 -28.261 24.362 1.00 13.91 209 LEU A N 1
ATOM 1647 C CA . LEU A 1 210 ? 34.835 -26.993 24.263 1.00 13.49 209 LEU A CA 1
ATOM 1648 C C . LEU A 1 210 ? 34.047 -25.992 23.422 1.00 13.23 209 LEU A C 1
ATOM 1649 O O . LEU A 1 210 ? 34.159 -24.784 23.706 1.00 13.18 209 LEU A O 1
ATOM 1654 N N . TRP A 1 211 ? 33.336 -26.426 22.371 1.00 13.47 210 TRP A N 1
ATOM 1655 C CA . TRP A 1 211 ? 32.378 -25.530 21.649 1.00 13.97 210 TRP A CA 1
ATOM 1656 C C . TRP A 1 211 ? 31.374 -24.948 22.665 1.00 13.70 210 TRP A C 1
ATOM 1657 O O . TRP A 1 211 ? 31.067 -23.750 22.594 1.00 13.74 210 TRP A O 1
ATOM 1668 N N . SER A 1 212 ? 30.777 -25.785 23.494 1.00 14.03 211 SER A N 1
ATOM 1669 C CA . SER A 1 212 ? 29.757 -25.299 24.453 1.00 13.51 211 SER A CA 1
ATOM 1670 C C . SER A 1 212 ? 30.396 -24.287 25.408 1.00 14.07 211 SER A C 1
ATOM 1671 O O . SER A 1 212 ? 29.776 -23.250 25.736 1.00 13.70 211 SER A O 1
ATOM 1674 N N . LEU A 1 213 ? 31.621 -24.547 25.865 1.00 13.46 212 LEU A N 1
ATOM 1675 C CA . LEU A 1 213 ? 32.334 -23.556 26.714 1.00 13.79 212 LEU A CA 1
ATOM 1676 C C . LEU A 1 213 ? 32.517 -22.248 25.940 1.00 13.64 212 LEU A C 1
ATOM 1677 O O . LEU A 1 213 ? 32.232 -21.163 26.471 1.00 12.86 212 LEU A O 1
ATOM 1682 N N . PHE A 1 214 ? 32.915 -22.307 24.670 1.00 13.61 213 PHE A N 1
ATOM 1683 C CA . PHE A 1 214 ? 33.111 -21.095 23.849 1.00 13.83 213 PHE A CA 1
ATOM 1684 C C . PHE A 1 214 ? 31.796 -20.289 23.810 1.00 13.97 213 PHE A C 1
ATOM 1685 O O . PHE A 1 214 ? 31.807 -19.079 24.068 1.00 14.47 213 PHE A O 1
ATOM 1693 N N . TYR A 1 215 ? 30.669 -20.960 23.570 1.00 13.55 214 TYR A N 1
ATOM 1694 C CA . TYR A 1 215 ? 29.353 -20.292 23.520 1.00 14.01 214 TYR A CA 1
ATOM 1695 C C . TYR A 1 215 ? 29.035 -19.671 24.907 1.00 14.67 214 TYR A C 1
ATOM 1696 O O . TYR A 1 215 ? 28.502 -18.545 24.968 1.00 14.72 214 TYR A O 1
ATOM 1705 N N . MET A 1 216 ? 29.314 -20.396 25.990 1.00 14.89 215 MET A N 1
ATOM 1706 C CA A MET A 1 216 ? 29.060 -19.839 27.347 0.50 15.41 215 MET A CA 1
ATOM 1707 C CA B MET A 1 216 ? 29.075 -19.860 27.358 0.50 15.82 215 MET A CA 1
ATOM 1708 C C . MET A 1 216 ? 29.909 -18.584 27.564 1.00 15.31 215 MET A C 1
ATOM 1709 O O . MET A 1 216 ? 29.349 -17.614 28.089 1.00 16.55 215 MET A O 1
ATOM 1718 N N . LEU A 1 217 ? 31.187 -18.598 27.191 1.00 16.04 216 LEU A N 1
ATOM 1719 C CA . LEU A 1 217 ? 32.085 -17.428 27.391 1.00 17.70 216 LEU A CA 1
ATOM 1720 C C . LEU A 1 217 ? 31.572 -16.240 26.577 1.00 15.78 216 LEU A C 1
ATOM 1721 O O . LEU A 1 217 ? 31.545 -15.118 27.087 1.00 16.06 216 LEU A O 1
ATOM 1726 N N . VAL A 1 218 ? 31.176 -16.469 25.329 1.00 15.53 217 VAL A N 1
ATOM 1727 C CA . VAL A 1 218 ? 30.643 -15.373 24.505 1.00 16.35 217 VAL A CA 1
ATOM 1728 C C . VAL A 1 218 ? 29.394 -14.833 25.159 1.00 16.37 217 VAL A C 1
ATOM 1729 O O . VAL A 1 218 ? 29.222 -13.590 25.227 1.00 17.35 217 VAL A O 1
ATOM 1733 N N . GLU A 1 219 ? 28.495 -15.708 25.601 1.00 15.63 218 GLU A N 1
ATOM 1734 C CA . GLU A 1 219 ? 27.259 -15.207 26.246 1.00 15.96 218 GLU A CA 1
ATOM 1735 C C . GLU A 1 219 ? 27.605 -14.404 27.524 1.00 16.21 218 GLU A C 1
ATOM 1736 O O . GLU A 1 219 ? 26.937 -13.404 27.813 1.00 17.22 218 GLU A O 1
ATOM 1742 N N . PHE A 1 220 ? 28.581 -14.848 28.287 1.00 15.89 219 PHE A N 1
ATOM 1743 C CA . PHE A 1 220 ? 29.041 -14.114 29.487 1.00 17.04 219 PHE A CA 1
ATOM 1744 C C . PHE A 1 220 ? 29.430 -12.678 29.140 1.00 17.58 219 PHE A C 1
ATOM 1745 O O . PHE A 1 220 ? 29.020 -11.765 29.836 1.00 19.39 219 PHE A O 1
ATOM 1753 N N . VAL A 1 221 ? 30.197 -12.463 28.067 1.00 18.10 220 VAL A N 1
ATOM 1754 C CA . VAL A 1 221 ? 30.775 -11.115 27.772 1.00 19.86 220 VAL A CA 1
ATOM 1755 C C . VAL A 1 221 ? 29.774 -10.257 27.012 1.00 21.30 220 VAL A C 1
ATOM 1756 O O . VAL A 1 221 ? 29.744 -9.067 27.289 1.00 22.50 220 VAL A O 1
ATOM 1760 N N . VAL A 1 222 ? 28.977 -10.837 26.105 1.00 19.59 221 VAL A N 1
ATOM 1761 C CA . VAL A 1 222 ? 28.043 -10.127 25.200 1.00 20.87 221 VAL A CA 1
ATOM 1762 C C . VAL A 1 222 ? 26.641 -10.045 25.843 1.00 20.49 221 VAL A C 1
ATOM 1763 O O . VAL A 1 222 ? 25.898 -9.084 25.546 1.00 21.60 221 VAL A O 1
ATOM 1767 N N . GLY A 1 223 ? 26.256 -11.050 26.631 1.00 18.63 222 GLY A N 1
ATOM 1768 C CA . GLY A 1 223 ? 24.931 -11.103 27.275 1.00 19.71 222 GLY A CA 1
ATOM 1769 C C . GLY A 1 223 ? 23.934 -11.910 26.474 1.00 20.08 222 GLY A C 1
ATOM 1770 O O . GLY A 1 223 ? 22.862 -12.148 26.986 1.00 20.44 222 GLY A O 1
ATOM 1771 N N . GLN A 1 224 ? 24.276 -12.307 25.255 1.00 19.78 223 GLN A N 1
ATOM 1772 C CA . GLN A 1 224 ? 23.361 -13.082 24.377 1.00 20.84 223 GLN A CA 1
ATOM 1773 C C . GLN A 1 224 ? 24.163 -13.731 23.275 1.00 19.58 223 GLN A C 1
ATOM 1774 O O . GLN A 1 224 ? 25.328 -13.384 23.105 1.00 20.18 223 GLN A O 1
ATOM 1780 N N . LEU A 1 225 ? 23.599 -14.784 22.737 1.00 18.57 224 LEU A N 1
ATOM 1781 C CA . LEU A 1 225 ? 24.097 -15.482 21.553 1.00 17.74 224 LEU A CA 1
ATOM 1782 C C . LEU A 1 225 ? 23.217 -15.126 20.353 1.00 18.00 224 LEU A C 1
ATOM 1783 O O . LEU A 1 225 ? 22.056 -14.724 20.461 1.00 18.49 224 LEU A O 1
ATOM 1788 N N . PRO A 1 226 ? 23.756 -15.280 19.141 1.00 18.40 225 PRO A N 1
ATOM 1789 C CA . PRO A 1 226 ? 23.059 -14.810 17.947 1.00 18.89 225 PRO A CA 1
ATOM 1790 C C . PRO A 1 226 ? 21.721 -15.490 17.664 1.00 19.49 225 PRO A C 1
ATOM 1791 O O . PRO A 1 226 ? 20.849 -14.881 17.078 1.00 20.67 225 PRO A O 1
ATOM 1795 N N . TRP A 1 227 ? 21.553 -16.692 18.220 1.00 19.18 226 TRP A N 1
ATOM 1796 C CA . TRP A 1 227 ? 20.353 -17.549 18.079 1.00 20.35 226 TRP A CA 1
ATOM 1797 C C . TRP A 1 227 ? 19.485 -17.494 19.348 1.00 21.26 226 TRP A C 1
ATOM 1798 O O . TRP A 1 227 ? 18.529 -18.320 19.432 1.00 21.53 226 TRP A O 1
ATOM 1809 N N . ARG A 1 228 ? 19.625 -16.438 20.160 1.00 22.07 227 ARG A N 1
ATOM 1810 C CA . ARG A 1 228 ? 18.852 -16.271 21.413 1.00 24.50 227 ARG A CA 1
ATOM 1811 C C . ARG A 1 228 ? 17.351 -16.398 21.128 1.00 26.17 227 ARG A C 1
ATOM 1812 O O . ARG A 1 228 ? 16.629 -16.996 21.978 1.00 28.14 227 ARG A O 1
ATOM 1820 N N . LYS A 1 229 ? 16.826 -15.780 20.061 1.00 24.55 228 LYS A N 1
ATOM 1821 C CA . LYS A 1 229 ? 15.359 -15.663 19.888 1.00 26.65 228 LYS A CA 1
ATOM 1822 C C . LYS A 1 229 ? 14.799 -16.811 19.050 1.00 25.98 228 LYS A C 1
ATOM 1823 O O . LYS A 1 229 ? 13.631 -16.819 18.834 1.00 26.54 228 LYS A O 1
ATOM 1829 N N . ILE A 1 230 ? 15.647 -17.703 18.573 1.00 25.91 229 ILE A N 1
ATOM 1830 C CA . ILE A 1 230 ? 15.227 -18.812 17.652 1.00 27.82 229 ILE A CA 1
ATOM 1831 C C . ILE A 1 230 ? 14.927 -20.049 18.511 1.00 30.17 229 ILE A C 1
ATOM 1832 O O . ILE A 1 230 ? 15.852 -20.525 19.148 1.00 32.21 229 ILE A O 1
ATOM 1837 N N . LYS A 1 231 ? 13.675 -20.521 18.477 1.00 36.60 230 LYS A N 1
ATOM 1838 C CA . LYS A 1 231 ? 13.163 -21.666 19.299 1.00 39.87 230 LYS A CA 1
ATOM 1839 C C . LYS A 1 231 ? 13.374 -23.001 18.559 1.00 37.96 230 LYS A C 1
ATOM 1840 O O . LYS A 1 231 ? 13.747 -23.982 19.207 1.00 41.79 230 LYS A O 1
ATOM 1846 N N . ASP A 1 232 ? 13.220 -23.001 17.253 1.00 36.53 231 ASP A N 1
ATOM 1847 C CA . ASP A 1 232 ? 13.298 -24.215 16.419 1.00 36.73 231 ASP A CA 1
ATOM 1848 C C . ASP A 1 232 ? 14.737 -24.742 16.385 1.00 33.95 231 ASP A C 1
ATOM 1849 O O . ASP A 1 232 ? 15.637 -24.055 15.870 1.00 33.04 231 ASP A O 1
ATOM 1854 N N . LYS A 1 233 ? 14.939 -25.962 16.861 1.00 32.67 232 LYS A N 1
ATOM 1855 C CA . LYS A 1 233 ? 16.264 -26.583 16.976 1.00 31.77 232 LYS A CA 1
ATOM 1856 C C . LYS A 1 233 ? 16.958 -26.606 15.614 1.00 29.66 232 LYS A C 1
ATOM 1857 O O . LYS A 1 233 ? 18.162 -26.329 15.562 1.00 25.99 232 LYS A O 1
ATOM 1863 N N . GLU A 1 234 ? 16.258 -27.012 14.561 1.00 30.46 233 GLU A N 1
ATOM 1864 C CA . GLU A 1 234 ? 16.853 -27.129 13.196 1.00 33.05 233 GLU A CA 1
ATOM 1865 C C . GLU A 1 234 ? 17.262 -25.728 12.685 1.00 30.35 233 GLU A C 1
ATOM 1866 O O . GLU A 1 234 ? 18.302 -25.614 12.026 1.00 28.57 233 GLU A O 1
ATOM 1872 N N . GLN A 1 235 ? 16.492 -24.700 13.020 1.00 29.68 234 GLN A N 1
ATOM 1873 C CA . GLN A 1 235 ? 16.798 -23.300 12.612 1.00 29.79 234 GLN A CA 1
ATOM 1874 C C . GLN A 1 235 ? 18.056 -22.832 13.348 1.00 27.09 234 GLN A C 1
ATOM 1875 O O . GLN A 1 235 ? 18.967 -22.238 12.706 1.00 25.98 234 GLN A O 1
ATOM 1881 N N . VAL A 1 236 ? 18.169 -23.157 14.625 1.00 24.62 235 VAL A N 1
ATOM 1882 C CA . VAL A 1 236 ? 19.415 -22.863 15.388 1.00 22.86 235 VAL A CA 1
ATOM 1883 C C . VAL A 1 236 ? 20.592 -23.568 14.716 1.00 22.44 235 VAL A C 1
ATOM 1884 O O . VAL A 1 236 ? 21.657 -22.946 14.529 1.00 20.64 235 VAL A O 1
ATOM 1888 N N . GLY A 1 237 ? 20.450 -24.859 14.391 1.00 22.69 236 GLY A N 1
ATOM 1889 C CA . GLY A 1 237 ? 21.531 -25.641 13.782 1.00 22.41 236 GLY A CA 1
ATOM 1890 C C . GLY A 1 237 ? 22.006 -25.021 12.483 1.00 22.97 236 GLY A C 1
ATOM 1891 O O . GLY A 1 237 ? 23.222 -24.975 12.227 1.00 23.15 236 GLY A O 1
ATOM 1892 N N . SER A 1 238 ? 21.069 -24.609 11.656 1.00 24.17 237 SER A N 1
ATOM 1893 C CA A SER A 1 238 ? 21.360 -23.982 10.344 0.50 25.56 237 SER A CA 1
ATOM 1894 C CA B SER A 1 238 ? 21.360 -23.977 10.342 0.50 25.72 237 SER A CA 1
ATOM 1895 C C . SER A 1 238 ? 22.167 -22.701 10.564 1.00 24.51 237 SER A C 1
ATOM 1896 O O . SER A 1 238 ? 23.154 -22.493 9.832 1.00 26.64 237 SER A O 1
ATOM 1901 N N . ILE A 1 239 ? 21.788 -21.907 11.558 1.00 23.58 238 ILE A N 1
ATOM 1902 C CA . ILE A 1 239 ? 22.560 -20.675 11.858 1.00 22.55 238 ILE A CA 1
ATOM 1903 C C . ILE A 1 239 ? 23.996 -21.049 12.238 1.00 21.12 238 ILE A C 1
ATOM 1904 O O . ILE A 1 239 ? 24.940 -20.498 11.661 1.00 21.74 238 ILE A O 1
ATOM 1909 N N . LYS A 1 240 ? 24.162 -22.007 13.136 1.00 21.15 239 LYS A N 1
ATOM 1910 C CA . LYS A 1 240 ? 25.488 -22.372 13.640 1.00 20.58 239 LYS A CA 1
ATOM 1911 C C . LYS A 1 240 ? 26.333 -22.911 12.471 1.00 22.06 239 LYS A C 1
ATOM 1912 O O . LYS A 1 240 ? 27.524 -22.612 12.436 1.00 21.14 239 LYS A O 1
ATOM 1918 N N . GLU A 1 241 ? 25.744 -23.706 11.583 1.00 25.06 240 GLU A N 1
ATOM 1919 C CA . GLU A 1 241 ? 26.485 -24.336 10.463 1.00 27.75 240 GLU A CA 1
ATOM 1920 C C . GLU A 1 241 ? 27.129 -23.256 9.600 1.00 27.84 240 GLU A C 1
ATOM 1921 O O . GLU A 1 241 ? 28.212 -23.506 9.068 1.00 29.67 240 GLU A O 1
ATOM 1927 N N . ARG A 1 242 ? 26.462 -22.115 9.412 1.00 27.39 241 ARG A N 1
ATOM 1928 C CA . ARG A 1 242 ? 26.873 -21.058 8.445 1.00 29.11 241 ARG A CA 1
ATOM 1929 C C . ARG A 1 242 ? 27.646 -19.955 9.177 1.00 25.70 241 ARG A C 1
ATOM 1930 O O . ARG A 1 242 ? 28.211 -19.063 8.496 1.00 26.59 241 ARG A O 1
ATOM 1938 N N . TYR A 1 243 ? 27.565 -19.915 10.498 1.00 23.15 242 TYR A N 1
ATOM 1939 C CA . TYR A 1 243 ? 27.962 -18.706 11.265 1.00 21.76 242 TYR A CA 1
ATOM 1940 C C . TYR A 1 243 ? 29.486 -18.549 11.182 1.00 21.26 242 TYR A C 1
ATOM 1941 O O . TYR A 1 243 ? 30.191 -19.524 11.383 1.00 20.82 242 TYR A O 1
ATOM 1950 N N . ASP A 1 244 ? 29.957 -17.345 10.949 1.00 21.43 243 ASP A N 1
ATOM 1951 C CA . ASP A 1 244 ? 31.398 -17.011 11.059 1.00 21.80 243 ASP A CA 1
ATOM 1952 C C . ASP A 1 244 ? 31.732 -16.763 12.525 1.00 19.77 243 ASP A C 1
ATOM 1953 O O . ASP A 1 244 ? 31.529 -15.676 13.017 1.00 19.35 243 ASP A O 1
ATOM 1958 N N . HIS A 1 245 ? 32.241 -17.768 13.220 1.00 18.67 244 HIS A N 1
ATOM 1959 C CA . HIS A 1 245 ? 32.482 -17.665 14.672 1.00 18.44 244 HIS A CA 1
ATOM 1960 C C . HIS A 1 245 ? 33.557 -16.629 14.995 1.00 19.14 244 HIS A C 1
ATOM 1961 O O . HIS A 1 245 ? 33.607 -16.189 16.146 1.00 17.86 244 HIS A O 1
ATOM 1968 N N . ARG A 1 246 ? 34.349 -16.180 14.019 1.00 19.70 245 ARG A N 1
ATOM 1969 C CA . ARG A 1 246 ? 35.295 -15.067 14.245 1.00 21.41 245 ARG A CA 1
ATOM 1970 C C . ARG A 1 246 ? 34.555 -13.810 14.725 1.00 21.45 245 ARG A C 1
ATOM 1971 O O . ARG A 1 246 ? 35.184 -12.960 15.394 1.00 20.97 245 ARG A O 1
ATOM 1979 N N . LEU A 1 247 ? 33.291 -13.626 14.325 1.00 21.01 246 LEU A N 1
ATOM 1980 C CA . LEU A 1 247 ? 32.524 -12.443 14.781 1.00 20.95 246 LEU A CA 1
ATOM 1981 C C . LEU A 1 247 ? 32.453 -12.441 16.314 1.00 20.99 246 LEU A C 1
ATOM 1982 O O . LEU A 1 247 ? 32.259 -11.356 16.892 1.00 23.03 246 LEU A O 1
ATOM 1987 N N . MET A 1 248 ? 32.543 -13.607 16.927 1.00 21.27 247 MET A N 1
ATOM 1988 C CA . MET A 1 248 ? 32.367 -13.702 18.401 1.00 21.85 247 MET A CA 1
ATOM 1989 C C . MET A 1 248 ? 33.654 -13.286 19.111 1.00 22.85 247 MET A C 1
ATOM 1990 O O . MET A 1 248 ? 33.627 -13.227 20.346 1.00 22.65 247 MET A O 1
ATOM 1995 N N . LEU A 1 249 ? 34.752 -13.106 18.380 1.00 20.67 248 LEU A N 1
ATOM 1996 C CA . LEU A 1 249 ? 36.051 -12.707 18.967 1.00 20.48 248 LEU A CA 1
ATOM 1997 C C . LEU A 1 249 ? 36.058 -11.236 19.363 1.00 22.10 248 LEU A C 1
ATOM 1998 O O . LEU A 1 249 ? 36.939 -10.837 20.085 1.00 21.67 248 LEU A O 1
ATOM 2003 N N . LYS A 1 250 ? 35.167 -10.427 18.787 1.00 24.49 249 LYS A N 1
ATOM 2004 C CA . LYS A 1 250 ? 35.162 -8.964 18.960 1.00 26.52 249 LYS A CA 1
ATOM 2005 C C . LYS A 1 250 ? 35.303 -8.584 20.441 1.00 25.44 249 LYS A C 1
ATOM 2006 O O . LYS A 1 250 ? 36.024 -7.631 20.722 1.00 25.65 249 LYS A O 1
ATOM 2012 N N . HIS A 1 251 ? 34.546 -9.195 21.343 1.00 23.31 250 HIS A N 1
ATOM 2013 C CA . HIS A 1 251 ? 34.512 -8.748 22.765 1.00 23.90 250 HIS A CA 1
ATOM 2014 C C . HIS A 1 251 ? 35.352 -9.673 23.637 1.00 21.85 250 HIS A C 1
ATOM 2015 O O . HIS A 1 251 ? 35.320 -9.527 24.847 1.00 22.32 250 HIS A O 1
ATOM 2022 N N . LEU A 1 252 ? 36.092 -10.600 23.051 1.00 20.47 251 LEU A N 1
ATOM 2023 C CA . LEU A 1 252 ? 37.015 -11.453 23.844 1.00 18.86 251 LEU A CA 1
ATOM 2024 C C . LEU A 1 252 ? 38.447 -10.955 23.685 1.00 18.59 251 LEU A C 1
ATOM 2025 O O . LEU A 1 252 ? 38.805 -10.337 22.689 1.00 19.16 251 LEU A O 1
ATOM 2030 N N . PRO A 1 253 ? 39.322 -11.263 24.680 1.00 18.76 252 PRO A N 1
ATOM 2031 C CA . PRO A 1 253 ? 40.735 -10.918 24.562 1.00 20.00 252 PRO A CA 1
ATOM 2032 C C . PRO A 1 253 ? 41.324 -11.503 23.280 1.00 20.09 252 PRO A C 1
ATOM 2033 O O . PRO A 1 253 ? 40.889 -12.569 22.832 1.00 18.90 252 PRO A O 1
ATOM 2037 N N . PRO A 1 254 ? 42.356 -10.867 22.689 1.00 21.21 253 PRO A N 1
ATOM 2038 C CA . PRO A 1 254 ? 42.888 -11.276 21.402 1.00 22.28 253 PRO A CA 1
ATOM 2039 C C . PRO A 1 254 ? 43.289 -12.751 21.272 1.00 21.62 253 PRO A C 1
ATOM 2040 O O . PRO A 1 254 ? 43.104 -13.311 20.204 1.00 20.96 253 PRO A O 1
ATOM 2044 N N . GLU A 1 255 ? 43.813 -13.368 22.335 1.00 20.39 254 GLU A N 1
ATOM 2045 C CA . GLU A 1 255 ? 44.305 -14.752 22.214 1.00 20.23 254 GLU A CA 1
ATOM 2046 C C . GLU A 1 255 ? 43.141 -15.719 22.025 1.00 18.63 254 GLU A C 1
ATOM 2047 O O . GLU A 1 255 ? 43.406 -16.857 21.668 1.00 18.97 254 GLU A O 1
ATOM 2053 N N . PHE A 1 256 ? 41.886 -15.291 22.176 1.00 17.51 255 PHE A N 1
ATOM 2054 C CA . PHE A 1 256 ? 40.770 -16.222 21.869 1.00 16.74 255 PHE A CA 1
ATOM 2055 C C . PHE A 1 256 ? 40.734 -16.586 20.391 1.00 16.92 255 PHE A C 1
ATOM 2056 O O . PHE A 1 256 ? 40.074 -17.585 20.063 1.00 16.18 255 PHE A O 1
ATOM 2064 N N . SER A 1 257 ? 41.396 -15.851 19.505 1.00 17.21 256 SER A N 1
ATOM 2065 C CA . SER A 1 257 ? 41.543 -16.301 18.093 1.00 18.81 256 SER A CA 1
ATOM 2066 C C . SER A 1 257 ? 42.248 -17.655 18.059 1.00 19.12 256 SER A C 1
ATOM 2067 O O . SER A 1 257 ? 41.887 -18.486 17.235 1.00 19.39 256 SER A O 1
ATOM 2070 N N . ILE A 1 258 ? 43.237 -17.857 18.934 1.00 19.28 257 ILE A N 1
ATOM 2071 C CA . ILE A 1 258 ? 43.984 -19.128 19.031 1.00 20.03 257 ILE A CA 1
ATOM 2072 C C . ILE A 1 258 ? 43.042 -20.205 19.540 1.00 18.93 257 ILE A C 1
ATOM 2073 O O . ILE A 1 258 ? 43.076 -21.286 19.028 1.00 18.57 257 ILE A O 1
ATOM 2078 N N . PHE A 1 259 ? 42.248 -19.911 20.553 1.00 17.28 258 PHE A N 1
ATOM 2079 C CA . PHE A 1 259 ? 41.261 -20.846 21.114 1.00 17.03 258 PHE A CA 1
ATOM 2080 C C . PHE A 1 259 ? 40.305 -21.316 20.023 1.00 16.82 258 PHE A C 1
ATOM 2081 O O . PHE A 1 259 ? 40.158 -22.515 19.812 1.00 15.92 258 PHE A O 1
ATOM 2089 N N . LEU A 1 260 ? 39.709 -20.359 19.302 1.00 16.94 259 LEU A N 1
ATOM 2090 C CA . LEU A 1 260 ? 38.695 -20.666 18.276 1.00 17.42 259 LEU A CA 1
ATOM 2091 C C . LEU A 1 260 ? 39.366 -21.419 17.130 1.00 17.49 259 LEU A C 1
ATOM 2092 O O . LEU A 1 260 ? 38.784 -22.422 16.654 1.00 18.27 259 LEU A O 1
ATOM 2097 N N . ASP A 1 261 ? 40.529 -20.983 16.652 1.00 18.29 260 ASP A N 1
ATOM 2098 C CA A ASP A 1 261 ? 41.221 -21.709 15.550 0.50 19.28 260 ASP A CA 1
ATOM 2099 C CA B ASP A 1 261 ? 41.238 -21.698 15.565 0.50 19.38 260 ASP A CA 1
ATOM 2100 C C . ASP A 1 261 ? 41.483 -23.146 15.993 1.00 18.78 260 ASP A C 1
ATOM 2101 O O . ASP A 1 261 ? 41.240 -24.061 15.185 1.00 19.54 260 ASP A O 1
ATOM 2110 N N . HIS A 1 262 ? 41.909 -23.343 17.230 1.00 17.69 261 HIS A N 1
ATOM 2111 C CA . HIS A 1 262 ? 42.221 -24.703 17.734 1.00 17.20 261 HIS A CA 1
ATOM 2112 C C . HIS A 1 262 ? 40.966 -25.571 17.740 1.00 17.09 261 HIS A C 1
ATOM 2113 O O . HIS A 1 262 ? 41.001 -26.665 17.179 1.00 18.57 261 HIS A O 1
ATOM 2120 N N . ILE A 1 263 ? 39.897 -25.145 18.393 1.00 17.18 262 ILE A N 1
ATOM 2121 C CA . ILE A 1 263 ? 38.717 -26.011 18.531 1.00 17.17 262 ILE A CA 1
ATOM 2122 C C . ILE A 1 263 ? 38.098 -26.201 17.138 1.00 17.34 262 ILE A C 1
ATOM 2123 O O . ILE A 1 263 ? 37.587 -27.293 16.910 1.00 18.36 262 ILE A O 1
ATOM 2128 N N . SER A 1 264 ? 38.219 -25.245 16.218 1.00 17.38 263 SER A N 1
ATOM 2129 C CA . SER A 1 264 ? 37.688 -25.410 14.843 1.00 18.92 263 SER A CA 1
ATOM 2130 C C . SER A 1 264 ? 38.411 -26.549 14.121 1.00 19.52 263 SER A C 1
ATOM 2131 O O . SER A 1 264 ? 37.823 -27.099 13.176 1.00 23.53 263 SER A O 1
ATOM 2134 N N . SER A 1 265 ? 39.675 -26.788 14.458 1.00 19.63 264 SER A N 1
ATOM 2135 C CA . SER A 1 265 ? 40.551 -27.795 13.806 1.00 20.50 264 SER A CA 1
ATOM 2136 C C . SER A 1 265 ? 40.224 -29.204 14.291 1.00 20.00 264 SER A C 1
ATOM 2137 O O . SER A 1 265 ? 40.698 -30.168 13.658 1.00 20.53 264 SER A O 1
ATOM 2140 N N . LEU A 1 266 ? 39.485 -29.333 15.392 1.00 18.22 265 LEU A N 1
ATOM 2141 C CA . LEU A 1 266 ? 39.326 -30.631 16.062 1.00 18.83 265 LEU A CA 1
ATOM 2142 C C . LEU A 1 266 ? 38.199 -31.433 15.422 1.00 19.24 265 LEU A C 1
ATOM 2143 O O . LEU A 1 266 ? 37.320 -30.857 14.765 1.00 20.51 265 LEU A O 1
ATOM 2148 N N . ASP A 1 267 ? 38.193 -32.734 15.684 1.00 19.26 266 ASP A N 1
ATOM 2149 C CA . ASP A 1 267 ? 37.069 -33.640 15.337 1.00 19.20 266 ASP A CA 1
ATOM 2150 C C . ASP A 1 267 ? 37.005 -34.715 16.408 1.00 17.94 266 ASP A C 1
ATOM 2151 O O . ASP A 1 267 ? 37.788 -34.646 17.381 1.00 16.67 266 ASP A O 1
ATOM 2156 N N . TYR A 1 268 ? 36.104 -35.674 16.274 1.00 18.10 267 TYR A N 1
ATOM 2157 C CA . TYR A 1 268 ? 35.847 -36.700 17.328 1.00 17.82 267 TYR A CA 1
ATOM 2158 C C . TYR A 1 268 ? 37.153 -37.420 17.688 1.00 18.53 267 TYR A C 1
ATOM 2159 O O . TYR A 1 268 ? 37.350 -37.794 18.850 1.00 18.14 267 TYR A O 1
ATOM 2168 N N . PHE A 1 269 ? 38.004 -37.630 16.705 1.00 19.15 268 PHE A N 1
ATOM 2169 C CA . PHE A 1 269 ? 39.173 -38.526 16.869 1.00 20.69 268 PHE A CA 1
ATOM 2170 C C . PHE A 1 269 ? 40.409 -37.747 17.286 1.00 22.78 268 PHE A C 1
ATOM 2171 O O . PHE A 1 269 ? 41.501 -38.360 17.255 1.00 26.48 268 PHE A O 1
ATOM 2179 N N . THR A 1 270 ? 40.316 -36.447 17.509 1.00 20.84 269 THR A N 1
ATOM 2180 C CA . THR A 1 270 ? 41.517 -35.601 17.729 1.00 21.63 269 THR A CA 1
ATOM 2181 C C . THR A 1 270 ? 41.513 -35.110 19.172 1.00 20.49 269 THR A C 1
ATOM 2182 O O . THR A 1 270 ? 40.524 -34.397 19.576 1.00 19.95 269 THR A O 1
ATOM 2186 N N . LYS A 1 271 ? 42.521 -35.480 19.951 1.00 20.66 270 LYS A N 1
ATOM 2187 C CA . LYS A 1 271 ? 42.591 -35.012 21.364 1.00 19.84 270 LYS A CA 1
ATOM 2188 C C . LYS A 1 271 ? 42.853 -33.501 21.353 1.00 18.80 270 LYS A C 1
ATOM 2189 O O . LYS A 1 271 ? 43.714 -33.010 20.607 1.00 18.97 270 LYS A O 1
ATOM 2195 N N . PRO A 1 272 ? 42.103 -32.717 22.153 1.00 18.11 271 PRO A N 1
ATOM 2196 C CA . PRO A 1 272 ? 42.372 -31.290 22.265 1.00 17.48 271 PRO A CA 1
ATOM 2197 C C . PRO A 1 272 ? 43.774 -31.039 22.810 1.00 17.24 271 PRO A C 1
ATOM 2198 O O . PRO A 1 272 ? 44.233 -31.774 23.663 1.00 18.56 271 PRO A O 1
ATOM 2202 N N . ASP A 1 273 ? 44.341 -29.916 22.419 1.00 17.66 272 ASP A N 1
ATOM 2203 C CA . ASP A 1 273 ? 45.572 -29.374 23.049 1.00 18.34 272 ASP A CA 1
ATOM 2204 C C . ASP A 1 273 ? 45.153 -28.546 24.256 1.00 18.27 272 ASP A C 1
ATOM 2205 O O . ASP A 1 273 ? 45.032 -27.301 24.141 1.00 17.17 272 ASP A O 1
ATOM 2210 N N . TYR A 1 274 ? 44.881 -29.208 25.385 1.00 18.30 273 TYR A N 1
ATOM 2211 C CA . TYR A 1 274 ? 44.360 -28.506 26.566 1.00 18.03 273 TYR A CA 1
ATOM 2212 C C . TYR A 1 274 ? 45.397 -27.466 27.015 1.00 17.74 273 TYR A C 1
ATOM 2213 O O . TYR A 1 274 ? 44.948 -26.429 27.470 1.00 18.18 273 TYR A O 1
ATOM 2222 N N . GLN A 1 275 ? 46.695 -27.754 26.935 1.00 18.92 274 GLN A N 1
ATOM 2223 C CA . GLN A 1 275 ? 47.712 -26.778 27.446 1.00 20.10 274 GLN A CA 1
ATOM 2224 C C . GLN A 1 275 ? 47.646 -25.491 26.610 1.00 18.94 274 GLN A C 1
ATOM 2225 O O . GLN A 1 275 ? 47.709 -24.375 27.212 1.00 18.16 274 GLN A O 1
ATOM 2231 N N . LEU A 1 276 ? 47.437 -25.606 25.304 1.00 18.72 275 LEU A N 1
ATOM 2232 C CA . LEU A 1 276 ? 47.260 -24.428 24.432 1.00 18.40 275 LEU A CA 1
ATOM 2233 C C . LEU A 1 276 ? 46.043 -23.619 24.904 1.00 16.64 275 LEU A C 1
ATOM 2234 O O . LEU A 1 276 ? 46.115 -22.390 25.012 1.00 17.24 275 LEU A O 1
ATOM 2239 N N . LEU A 1 277 ? 44.909 -24.284 25.084 1.00 16.92 276 LEU A N 1
ATOM 2240 C CA . LEU A 1 277 ? 43.664 -23.591 25.476 1.00 15.78 276 LEU A CA 1
ATOM 2241 C C . LEU A 1 277 ? 43.839 -22.963 26.873 1.00 15.91 276 LEU A C 1
ATOM 2242 O O . LEU A 1 277 ? 43.383 -21.860 27.082 1.00 15.42 276 LEU A O 1
ATOM 2247 N N . THR A 1 278 ? 44.521 -23.657 27.799 1.00 15.39 277 THR A N 1
ATOM 2248 C CA . THR A 1 278 ? 44.775 -23.090 29.145 1.00 16.56 277 THR A CA 1
ATOM 2249 C C . THR A 1 278 ? 45.638 -21.813 28.976 1.00 16.98 277 THR A C 1
ATOM 2250 O O . THR A 1 278 ? 45.378 -20.827 29.680 1.00 17.59 277 THR A O 1
ATOM 2254 N N . SER A 1 279 ? 46.646 -21.838 28.104 1.00 17.40 278 SER A N 1
ATOM 2255 C CA . SER A 1 279 ? 47.534 -20.671 27.905 1.00 18.44 278 SER A CA 1
ATOM 2256 C C . SER A 1 279 ? 46.756 -19.455 27.423 1.00 18.00 278 SER A C 1
ATOM 2257 O O . SER A 1 279 ? 47.120 -18.342 27.768 1.00 18.44 278 SER A O 1
ATOM 2260 N N . VAL A 1 280 ? 45.708 -19.654 26.629 1.00 16.95 279 VAL A N 1
ATOM 2261 C CA . VAL A 1 280 ? 44.856 -18.536 26.198 1.00 16.57 279 VAL A CA 1
ATOM 2262 C C . VAL A 1 280 ? 44.296 -17.826 27.437 1.00 16.27 279 VAL A C 1
ATOM 2263 O O . VAL A 1 280 ? 44.334 -16.590 27.500 1.00 16.03 279 VAL A O 1
ATOM 2267 N N . PHE A 1 281 ? 43.767 -18.575 28.392 1.00 15.32 280 PHE A N 1
ATOM 2268 C CA . PHE A 1 281 ? 43.222 -17.993 29.638 1.00 16.20 280 PHE A CA 1
ATOM 2269 C C . PHE A 1 281 ? 44.341 -17.395 30.459 1.00 16.98 280 PHE A C 1
ATOM 2270 O O . PHE A 1 281 ? 44.190 -16.250 30.908 1.00 17.86 280 PHE A O 1
ATOM 2278 N N . ASP A 1 282 ? 45.431 -18.113 30.631 1.00 16.98 281 ASP A N 1
ATOM 2279 C CA . ASP A 1 282 ? 46.530 -17.617 31.507 1.00 18.64 281 ASP A CA 1
ATOM 2280 C C . ASP A 1 282 ? 47.088 -16.302 30.922 1.00 19.60 281 ASP A C 1
ATOM 2281 O O . ASP A 1 282 ? 47.331 -15.336 31.683 1.00 20.07 281 ASP A O 1
ATOM 2286 N N . ASN A 1 283 ? 47.351 -16.278 29.636 1.00 19.16 282 ASN A N 1
ATOM 2287 C CA . ASN A 1 283 ? 47.944 -15.094 28.957 1.00 19.68 282 ASN A CA 1
ATOM 2288 C C . ASN A 1 283 ? 46.968 -13.929 29.027 1.00 19.78 282 ASN A C 1
ATOM 2289 O O . ASN A 1 283 ? 47.410 -12.787 29.319 1.00 19.97 282 ASN A O 1
ATOM 2294 N N . SER A 1 284 ? 45.692 -14.189 28.794 1.00 18.45 283 SER A N 1
ATOM 2295 C CA . SER A 1 284 ? 44.637 -13.133 28.813 1.00 18.57 283 SER A CA 1
ATOM 2296 C C . SER A 1 284 ? 44.553 -12.521 30.211 1.00 19.06 283 SER A C 1
ATOM 2297 O O . SER A 1 284 ? 44.463 -11.321 30.326 1.00 19.15 283 SER A O 1
ATOM 2300 N N . ILE A 1 285 ? 44.550 -13.359 31.242 1.00 18.03 284 ILE A N 1
ATOM 2301 C CA . ILE A 1 285 ? 44.440 -12.939 32.663 1.00 19.49 284 ILE A CA 1
ATOM 2302 C C . ILE A 1 285 ? 45.637 -12.054 33.006 1.00 20.81 284 ILE A C 1
ATOM 2303 O O . ILE A 1 285 ? 45.439 -10.998 33.610 1.00 21.65 284 ILE A O 1
ATOM 2308 N N . LYS A 1 286 ? 46.823 -12.408 32.544 1.00 21.58 285 LYS A N 1
ATOM 2309 C CA . LYS A 1 286 ? 48.004 -11.567 32.834 1.00 24.50 285 LYS A CA 1
ATOM 2310 C C . LYS A 1 286 ? 47.912 -10.243 32.071 1.00 24.99 285 LYS A C 1
ATOM 2311 O O . LYS A 1 286 ? 48.149 -9.178 32.682 1.00 25.99 285 LYS A O 1
ATOM 2317 N N . THR A 1 287 ? 47.552 -10.275 30.796 1.00 25.69 286 THR A N 1
ATOM 2318 C CA . THR A 1 287 ? 47.409 -9.043 29.966 1.00 26.97 286 THR A CA 1
ATOM 2319 C C . THR A 1 287 ? 46.437 -8.061 30.613 1.00 26.91 286 THR A C 1
ATOM 2320 O O . THR A 1 287 ? 46.688 -6.833 30.545 1.00 26.82 286 THR A O 1
ATOM 2324 N N . PHE A 1 288 ? 45.346 -8.557 31.189 1.00 24.73 287 PHE A N 1
ATOM 2325 C CA . PHE A 1 288 ? 44.279 -7.696 31.743 1.00 25.62 287 PHE A CA 1
ATOM 2326 C C . PHE A 1 288 ? 44.555 -7.373 33.227 1.00 24.72 287 PHE A C 1
ATOM 2327 O O . PHE A 1 288 ? 43.749 -6.655 33.840 1.00 26.64 287 PHE A O 1
ATOM 2335 N N . GLY A 1 289 ? 45.651 -7.885 33.795 1.00 23.32 288 GLY A N 1
ATOM 2336 C CA . GLY A 1 289 ? 46.102 -7.630 35.177 1.00 23.67 288 GLY A CA 1
ATOM 2337 C C . GLY A 1 289 ? 45.133 -8.215 36.192 1.00 23.01 288 GLY A C 1
ATOM 2338 O O . GLY A 1 289 ? 45.056 -7.698 37.320 1.00 24.43 288 GLY A O 1
ATOM 2339 N N . VAL A 1 290 ? 44.431 -9.274 35.818 1.00 21.55 289 VAL A N 1
ATOM 2340 C CA . VAL A 1 290 ? 43.451 -9.935 36.716 1.00 21.24 289 VAL A CA 1
ATOM 2341 C C . VAL A 1 290 ? 44.200 -10.734 37.787 1.00 22.35 289 VAL A C 1
ATOM 2342 O O . VAL A 1 290 ? 45.119 -11.482 37.418 1.00 23.02 289 VAL A O 1
ATOM 2346 N N . ILE A 1 291 ? 43.825 -10.585 39.060 1.00 22.71 290 ILE A N 1
ATOM 2347 C CA . ILE A 1 291 ? 44.374 -11.437 40.156 1.00 24.84 290 ILE A CA 1
ATOM 2348 C C . ILE A 1 291 ? 43.192 -12.200 40.787 1.00 24.76 290 ILE A C 1
ATOM 2349 O O . ILE A 1 291 ? 42.038 -11.738 40.640 1.00 23.98 290 ILE A O 1
ATOM 2354 N N . GLU A 1 292 ? 43.451 -13.393 41.345 1.00 24.99 291 GLU A N 1
ATOM 2355 C CA . GLU A 1 292 ? 42.384 -14.321 41.819 1.00 23.69 291 GLU A CA 1
ATOM 2356 C C . GLU A 1 292 ? 41.520 -13.637 42.887 1.00 23.93 291 GLU A C 1
ATOM 2357 O O . GLU A 1 292 ? 40.277 -13.813 42.839 1.00 22.17 291 GLU A O 1
ATOM 2363 N N . SER A 1 293 ? 42.107 -12.785 43.713 1.00 24.88 292 SER A N 1
ATOM 2364 C CA . SER A 1 293 ? 41.411 -12.132 44.871 1.00 25.71 292 SER A CA 1
ATOM 2365 C C . SER A 1 293 ? 40.519 -10.957 44.433 1.00 24.89 292 SER A C 1
ATOM 2366 O O . SER A 1 293 ? 39.782 -10.424 45.287 1.00 25.30 292 SER A O 1
ATOM 2369 N N . ASP A 1 294 ? 40.583 -10.532 43.180 1.00 23.06 293 ASP A N 1
ATOM 2370 C CA . ASP A 1 294 ? 39.727 -9.428 42.685 1.00 22.93 293 ASP A CA 1
ATOM 2371 C C . ASP A 1 294 ? 38.289 -9.836 42.912 1.00 22.09 293 ASP A C 1
ATOM 2372 O O . ASP A 1 294 ? 37.948 -11.010 42.742 1.00 21.50 293 ASP A O 1
ATOM 2377 N N . PRO A 1 295 ? 37.401 -8.916 43.317 1.00 22.09 294 PRO A N 1
ATOM 2378 C CA . PRO A 1 295 ? 36.007 -9.263 43.446 1.00 22.10 294 PRO A CA 1
ATOM 2379 C C . PRO A 1 295 ? 35.432 -9.821 42.140 1.00 20.76 294 PRO A C 1
ATOM 2380 O O . PRO A 1 295 ? 35.698 -9.307 41.064 1.00 20.34 294 PRO A O 1
ATOM 2384 N N . PHE A 1 296 ? 34.639 -10.871 42.260 1.00 19.71 295 PHE A N 1
ATOM 2385 C CA . PHE A 1 296 ? 33.745 -11.283 41.163 1.00 18.94 295 PHE A CA 1
ATOM 2386 C C . PHE A 1 296 ? 32.638 -10.235 41.066 1.00 19.09 295 PHE A C 1
ATOM 2387 O O . PHE A 1 296 ? 32.341 -9.501 42.018 1.00 19.38 295 PHE A O 1
ATOM 2395 N N . ASP A 1 297 ? 31.936 -10.240 39.950 1.00 18.92 296 ASP A N 1
ATOM 2396 C CA . ASP A 1 297 ? 30.917 -9.212 39.665 1.00 20.11 296 ASP A CA 1
ATOM 2397 C C . ASP A 1 297 ? 29.800 -9.226 40.711 1.00 20.77 296 ASP A C 1
ATOM 2398 O O . ASP A 1 297 ? 29.243 -8.155 41.003 1.00 21.95 296 ASP A O 1
ATOM 2403 N N . TRP A 1 298 ? 29.420 -10.385 41.230 1.00 20.58 297 TRP A N 1
ATOM 2404 C CA . TRP A 1 298 ? 28.326 -10.498 42.220 1.00 21.45 297 TRP A CA 1
ATOM 2405 C C . TRP A 1 298 ? 28.767 -10.083 43.630 1.00 23.86 297 TRP A C 1
ATOM 2406 O O . TRP A 1 298 ? 27.875 -9.927 44.476 1.00 24.89 297 TRP A O 1
ATOM 2417 N N . GLU A 1 299 ? 30.059 -9.812 43.871 1.00 26.00 298 GLU A N 1
ATOM 2418 C CA . GLU A 1 299 ? 30.571 -9.382 45.198 1.00 29.55 298 GLU A CA 1
ATOM 2419 C C . GLU A 1 299 ? 30.636 -7.861 45.289 1.00 36.19 298 GLU A C 1
ATOM 2420 O O . GLU A 1 299 ? 30.829 -7.368 46.399 1.00 40.76 298 GLU A O 1
ATOM 2426 N N . LYS A 1 300 ? 30.524 -7.179 44.151 1.00 40.85 299 LYS A N 1
ATOM 2427 C CA . LYS A 1 300 ? 31.101 -5.833 43.884 1.00 50.97 299 LYS A CA 1
ATOM 2428 C C . LYS A 1 300 ? 31.314 -5.719 42.375 1.00 53.42 299 LYS A C 1
ATOM 2429 O O . LYS A 1 300 ? 30.417 -5.176 41.703 1.00 52.91 299 LYS A O 1
ATOM 2436 N N . GLN B 1 8 ? -5.425 6.256 5.056 1.00 53.13 7 GLN B N 1
ATOM 2437 C CA . GLN B 1 8 ? -5.613 7.133 6.255 1.00 51.07 7 GLN B CA 1
ATOM 2438 C C . GLN B 1 8 ? -6.191 8.479 5.812 1.00 45.43 7 GLN B C 1
ATOM 2439 O O . GLN B 1 8 ? -5.699 9.068 4.862 1.00 45.21 7 GLN B O 1
ATOM 2445 N N . PRO B 1 9 ? -7.219 9.035 6.499 1.00 43.58 8 PRO B N 1
ATOM 2446 C CA . PRO B 1 9 ? -7.736 10.366 6.150 1.00 41.07 8 PRO B CA 1
ATOM 2447 C C . PRO B 1 9 ? -6.684 11.457 6.386 1.00 35.12 8 PRO B C 1
ATOM 2448 O O . PRO B 1 9 ? -5.865 11.302 7.325 1.00 32.97 8 PRO B O 1
ATOM 2452 N N . ASP B 1 10 ? -6.603 12.452 5.493 1.00 31.74 9 ASP B N 1
ATOM 2453 C CA . ASP B 1 10 ? -5.611 13.541 5.661 1.00 29.48 9 ASP B CA 1
ATOM 2454 C C . ASP B 1 10 ? -5.958 14.318 6.934 1.00 26.49 9 ASP B C 1
ATOM 2455 O O . ASP B 1 10 ? -7.133 14.517 7.223 1.00 25.94 9 ASP B O 1
ATOM 2460 N N . ILE B 1 11 ? -4.938 14.764 7.625 1.00 23.04 10 ILE B N 1
ATOM 2461 C CA . ILE B 1 11 ? -4.982 15.504 8.904 1.00 23.47 10 ILE B CA 1
ATOM 2462 C C . ILE B 1 11 ? -4.742 16.989 8.649 1.00 20.64 10 ILE B C 1
ATOM 2463 O O . ILE B 1 11 ? -5.434 17.800 9.295 1.00 20.56 10 ILE B O 1
ATOM 2468 N N . LEU B 1 12 ? -3.910 17.362 7.684 1.00 17.67 11 LEU B N 1
ATOM 2469 C CA . LEU B 1 12 ? -3.739 18.783 7.303 1.00 17.04 11 LEU B CA 1
ATOM 2470 C C . LEU B 1 12 ? -4.487 19.041 6.006 1.00 16.99 11 LEU B C 1
ATOM 2471 O O . LEU B 1 12 ? -5.240 18.198 5.533 1.00 17.60 11 LEU B O 1
ATOM 2476 N N . SER B 1 13 ? -4.355 20.251 5.526 1.00 16.89 12 SER B N 1
ATOM 2477 C CA . SER B 1 13 ? -5.008 20.767 4.341 1.00 17.10 12 SER B CA 1
ATOM 2478 C C . SER B 1 13 ? -4.156 21.904 3.830 1.00 17.20 12 SER B C 1
ATOM 2479 O O . SER B 1 13 ? -3.477 22.552 4.637 1.00 15.59 12 SER B O 1
ATOM 2482 N N . VAL B 1 14 ? -4.203 22.138 2.551 1.00 16.55 13 VAL B N 1
ATOM 2483 C CA . VAL B 1 14 ? -3.471 23.286 1.981 1.00 16.94 13 VAL B CA 1
ATOM 2484 C C . VAL B 1 14 ? -3.922 24.554 2.682 1.00 16.60 13 VAL B C 1
ATOM 2485 O O . VAL B 1 14 ? -5.132 24.713 2.888 1.00 17.64 13 VAL B O 1
ATOM 2489 N N . GLY B 1 15 ? -2.944 25.390 3.051 1.00 16.31 14 GLY B N 1
ATOM 2490 C CA . GLY B 1 15 ? -3.123 26.708 3.688 1.00 17.55 14 GLY B CA 1
ATOM 2491 C C . GLY B 1 15 ? -2.881 26.703 5.179 1.00 18.88 14 GLY B C 1
ATOM 2492 O O . GLY B 1 15 ? -2.692 27.802 5.752 1.00 22.66 14 GLY B O 1
ATOM 2493 N N . ILE B 1 16 ? -2.898 25.553 5.826 1.00 18.86 15 ILE B N 1
ATOM 2494 C CA . ILE B 1 16 ? -2.654 25.389 7.288 1.00 21.09 15 ILE B CA 1
ATOM 2495 C C . ILE B 1 16 ? -1.253 25.888 7.618 1.00 19.08 15 ILE B C 1
ATOM 2496 O O . ILE B 1 16 ? 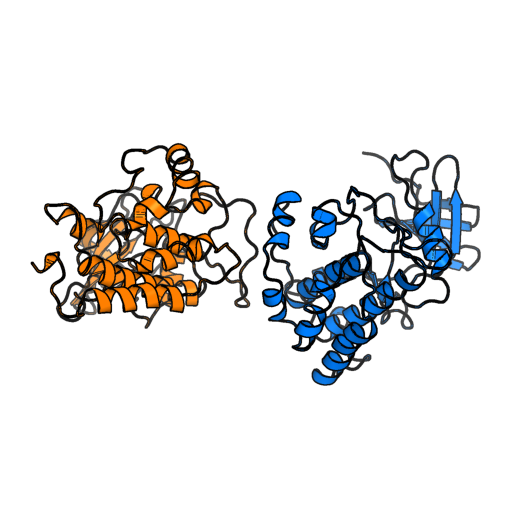-0.336 25.610 6.860 1.00 17.94 15 ILE B O 1
ATOM 2501 N N . LEU B 1 17 ? -1.087 26.555 8.761 1.00 18.99 16 LEU B N 1
ATOM 2502 C CA . LEU B 1 17 ? 0.225 26.972 9.268 1.00 19.76 16 LEU B CA 1
ATOM 2503 C C . LEU B 1 17 ? 0.591 26.016 10.394 1.00 21.48 16 LEU B C 1
ATOM 2504 O O . LEU B 1 17 ? -0.234 25.826 11.295 1.00 23.87 16 LEU B O 1
ATOM 2509 N N . VAL B 1 18 ? 1.747 25.379 10.323 1.00 18.99 17 VAL B N 1
ATOM 2510 C CA . VAL B 1 18 ? 2.251 24.476 11.387 1.00 19.57 17 VAL B CA 1
ATOM 2511 C C . VAL B 1 18 ? 3.279 25.235 12.218 1.00 20.95 17 VAL B C 1
ATOM 2512 O O . VAL B 1 18 ? 4.235 25.826 11.620 1.00 19.33 17 VAL B O 1
ATOM 2516 N N . LYS B 1 19 ? 3.029 25.342 13.515 1.00 22.27 18 LYS B N 1
ATOM 2517 C CA . LYS B 1 19 ? 3.973 25.991 14.481 1.00 23.25 18 LYS B CA 1
ATOM 2518 C C . LYS B 1 19 ? 4.249 27.437 14.033 1.00 22.51 18 LYS B C 1
ATOM 2519 O O . LYS B 1 19 ? 5.372 27.884 14.186 1.00 22.57 18 LYS B O 1
ATOM 2525 N N . GLU B 1 20 ? 3.252 28.147 13.491 1.00 22.67 19 GLU B N 1
ATOM 2526 C CA . GLU B 1 20 ? 3.352 29.566 13.082 1.00 24.53 19 GLU B CA 1
ATOM 2527 C C . GLU B 1 20 ? 4.501 29.766 12.097 1.00 21.78 19 GLU B C 1
ATOM 2528 O O . GLU B 1 20 ? 5.069 30.872 12.037 1.00 24.24 19 GLU B O 1
ATOM 2534 N N . ARG B 1 21 ? 4.923 28.730 11.399 1.00 19.26 20 ARG B N 1
ATOM 2535 C CA . ARG B 1 21 ? 6.180 28.817 10.593 1.00 18.61 20 ARG B CA 1
ATOM 2536 C C . ARG B 1 21 ? 6.038 28.171 9.223 1.00 17.51 20 ARG B C 1
ATOM 2537 O O . ARG B 1 21 ? 6.498 28.765 8.245 1.00 18.16 20 ARG B O 1
ATOM 2545 N N . TRP B 1 22 ? 5.482 26.968 9.135 1.00 16.03 21 TRP B N 1
ATOM 2546 C CA . TRP B 1 22 ? 5.427 26.231 7.859 1.00 15.16 21 TRP B CA 1
ATOM 2547 C C . TRP B 1 22 ? 4.017 26.292 7.304 1.00 14.85 21 TRP B C 1
ATOM 2548 O O . TRP B 1 22 ? 3.095 25.758 7.942 1.00 15.42 21 TRP B O 1
ATOM 2559 N N . LYS B 1 23 ? 3.843 26.989 6.190 1.00 13.98 22 LYS B N 1
ATOM 2560 C CA . LYS B 1 23 ? 2.537 27.110 5.549 1.00 13.83 22 LYS B CA 1
ATOM 2561 C C . LYS B 1 23 ? 2.413 25.982 4.531 1.00 12.86 22 LYS B C 1
ATOM 2562 O O . LYS B 1 23 ? 3.207 25.904 3.585 1.00 12.79 22 LYS B O 1
ATOM 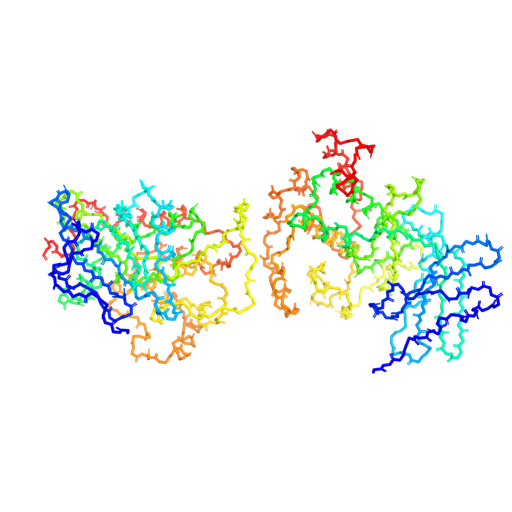2568 N N . VAL B 1 24 ? 1.444 25.110 4.707 1.00 13.56 23 VAL B N 1
ATOM 2569 C CA . VAL B 1 24 ? 1.188 23.996 3.778 1.00 13.84 23 VAL B CA 1
ATOM 2570 C C . VAL B 1 24 ? 0.778 24.554 2.422 1.00 13.13 23 VAL B C 1
ATOM 2571 O O . VAL B 1 24 ? -0.220 25.243 2.392 1.00 13.48 23 VAL B O 1
ATOM 2575 N N . LEU B 1 25 ? 1.488 24.223 1.336 1.00 12.52 24 LEU B N 1
ATOM 2576 C CA . LEU B 1 25 ? 1.179 24.797 0.013 1.00 13.75 24 LEU B CA 1
ATOM 2577 C C . LEU B 1 25 ? 0.520 23.781 -0.921 1.00 13.72 24 LEU B C 1
ATOM 2578 O O . LEU B 1 25 ? -0.329 24.198 -1.690 1.00 15.05 24 LEU B O 1
ATOM 2583 N N . ARG B 1 26 ? 1.006 22.537 -0.913 1.00 13.24 25 ARG B N 1
ATOM 2584 C CA . ARG B 1 26 ? 0.603 21.584 -1.961 1.00 14.23 25 ARG B CA 1
ATOM 2585 C C . ARG B 1 26 ? 0.886 20.171 -1.468 1.00 14.10 25 ARG B C 1
ATOM 2586 O O . ARG B 1 26 ? 1.989 19.892 -1.043 1.00 13.71 25 ARG B O 1
ATOM 2594 N N . LYS B 1 27 ? -0.076 19.306 -1.637 1.00 15.36 26 LYS B N 1
ATOM 2595 C CA . LYS B 1 27 ? 0.128 17.880 -1.325 1.00 15.92 26 LYS B CA 1
ATOM 2596 C C . LYS B 1 27 ? 0.996 17.283 -2.408 1.00 16.31 26 LYS B C 1
ATOM 2597 O O . LYS B 1 27 ? 0.724 17.480 -3.581 1.00 17.27 26 LYS B O 1
ATOM 2603 N N . ILE B 1 28 ? 2.003 16.545 -2.020 1.00 15.58 27 ILE B N 1
ATOM 2604 C CA . ILE B 1 28 ? 2.919 15.913 -3.011 1.00 17.99 27 ILE B CA 1
ATOM 2605 C C . ILE B 1 28 ? 2.955 14.399 -2.807 1.00 22.03 27 ILE B C 1
ATOM 2606 O O . ILE B 1 28 ? 3.385 13.731 -3.719 1.00 27.63 27 ILE B O 1
ATOM 2611 N N . GLY B 1 29 ? 2.374 13.894 -1.731 1.00 22.21 28 GLY B N 1
ATOM 2612 C CA . GLY B 1 29 ? 2.387 12.446 -1.438 1.00 29.75 28 GLY B CA 1
ATOM 2613 C C . GLY B 1 29 ? 1.230 12.077 -0.531 1.00 34.86 28 GLY B C 1
ATOM 2614 O O . GLY B 1 29 ? 0.903 12.936 0.436 1.00 24.61 28 GLY B O 1
ATOM 2615 N N . GLY B 1 30 ? 0.566 10.966 -0.924 1.00 41.94 29 GLY B N 1
ATOM 2616 C CA . GLY B 1 30 ? -0.497 10.236 -0.208 1.00 48.34 29 GLY B CA 1
ATOM 2617 C C . GLY B 1 30 ? -0.306 8.733 -0.362 1.00 52.49 29 GLY B C 1
ATOM 2618 O O . GLY B 1 30 ? 0.859 8.305 -0.447 1.00 50.65 29 GLY B O 1
ATOM 2619 N N . GLY B 1 31 ? -1.402 7.970 -0.504 1.00 59.79 30 GLY B N 1
ATOM 2620 C CA . GLY B 1 31 ? -1.376 6.494 -0.521 1.00 60.06 30 GLY B CA 1
ATOM 2621 C C . GLY B 1 31 ? -0.518 5.946 0.618 1.00 63.89 30 GLY B C 1
ATOM 2622 O O . GLY B 1 31 ? -0.623 6.490 1.761 1.00 60.05 30 GLY B O 1
ATOM 2623 N N . GLY B 1 32 ? 0.351 4.969 0.308 1.00 64.44 31 GLY B N 1
ATOM 2624 C CA . GLY B 1 32 ? 1.241 4.284 1.265 1.00 61.85 31 GLY B CA 1
ATOM 2625 C C . GLY B 1 32 ? 2.534 5.061 1.517 1.00 60.44 31 GLY B C 1
ATOM 2626 O O . GLY B 1 32 ? 3.304 4.645 2.401 1.00 62.77 31 GLY B O 1
ATOM 2627 N N . PHE B 1 33 ? 2.783 6.137 0.764 1.00 56.16 32 PHE B N 1
ATOM 2628 C CA . PHE B 1 33 ? 3.899 7.093 1.003 1.00 51.54 32 PHE B CA 1
ATOM 2629 C C . PHE B 1 33 ? 3.578 7.975 2.215 1.00 44.05 32 PHE B C 1
ATOM 2630 O O . PHE B 1 33 ? 4.475 8.765 2.597 1.00 47.48 32 PHE B O 1
ATOM 2632 N N . GLY B 1 34 ? 2.331 7.951 2.722 1.00 38.51 33 GLY B N 1
ATOM 2633 C CA . GLY B 1 34 ? 1.940 8.802 3.866 1.00 33.78 33 GLY B CA 1
ATOM 2634 C C . GLY B 1 34 ? 1.524 10.206 3.416 1.00 30.74 33 GLY B C 1
ATOM 2635 O O . GLY B 1 34 ? 1.517 10.469 2.192 1.00 33.79 33 GLY B O 1
ATOM 2636 N N . GLU B 1 35 ? 1.307 11.114 4.359 1.00 23.15 34 GLU B N 1
ATOM 2637 C CA . GLU B 1 35 ? 0.795 12.482 4.047 1.00 20.11 34 GLU B CA 1
ATOM 2638 C C . GLU B 1 35 ? 1.982 13.461 4.024 1.00 17.27 34 GLU B C 1
ATOM 2639 O O . GLU B 1 35 ? 2.635 13.664 5.083 1.00 16.95 34 GLU B O 1
ATOM 2645 N N . ILE B 1 36 ? 2.292 13.985 2.844 1.00 15.51 35 ILE B N 1
ATOM 2646 C CA . ILE B 1 36 ? 3.489 14.810 2.653 1.00 14.54 35 ILE B CA 1
ATOM 2647 C C . ILE B 1 36 ? 3.155 16.040 1.800 1.00 13.39 35 ILE B C 1
ATOM 2648 O O . ILE B 1 36 ? 2.370 15.928 0.817 1.00 14.25 35 ILE B O 1
ATOM 2653 N N . TYR B 1 37 ? 3.716 17.166 2.210 1.00 11.59 36 TYR B N 1
ATOM 2654 C CA . TYR B 1 37 ? 3.422 18.467 1.546 1.00 11.98 36 TYR B CA 1
ATOM 2655 C C . TYR B 1 37 ? 4.691 19.187 1.170 1.00 12.55 36 TYR B C 1
ATOM 2656 O O . TYR B 1 37 ? 5.697 19.092 1.863 1.00 13.44 36 TYR B O 1
ATOM 2665 N N . ASP B 1 38 ? 4.583 19.990 0.125 1.00 12.47 37 ASP B N 1
ATOM 2666 C CA . ASP B 1 38 ? 5.449 21.164 -0.107 1.00 13.51 37 ASP B CA 1
ATOM 2667 C C . ASP B 1 38 ? 4.920 22.290 0.781 1.00 12.31 37 ASP B C 1
ATOM 2668 O O . ASP B 1 38 ? 3.700 22.561 0.743 1.00 12.21 37 ASP B O 1
ATOM 2673 N N . ALA B 1 39 ? 5.739 22.815 1.645 1.00 11.88 38 ALA B N 1
ATOM 2674 C CA . ALA B 1 39 ? 5.360 23.857 2.608 1.00 11.69 38 ALA B CA 1
ATOM 2675 C C . ALA B 1 39 ? 6.320 25.045 2.429 1.00 13.06 38 ALA B C 1
ATOM 2676 O O . ALA B 1 39 ? 7.465 24.845 2.027 1.00 13.82 38 ALA B O 1
ATOM 2678 N N . LEU B 1 40 ? 5.835 26.219 2.718 1.00 13.55 39 LEU B N 1
ATOM 2679 C CA . LEU B 1 40 ? 6.656 27.459 2.782 1.00 14.17 39 LEU B CA 1
ATOM 2680 C C . LEU B 1 40 ? 7.190 27.611 4.208 1.00 14.53 39 LEU B C 1
ATOM 2681 O O . LEU B 1 40 ? 6.366 27.767 5.150 1.00 14.73 39 LEU B O 1
ATOM 2686 N N . ASP B 1 41 ? 8.505 27.555 4.360 1.00 14.19 40 ASP B N 1
ATOM 2687 C CA . ASP B 1 41 ? 9.169 27.888 5.638 1.00 15.16 40 ASP B CA 1
ATOM 2688 C C . ASP B 1 41 ? 9.253 29.408 5.728 1.00 16.76 40 ASP B C 1
ATOM 2689 O O . ASP B 1 41 ? 10.052 30.038 4.986 1.00 16.59 40 ASP B O 1
ATOM 2694 N N . MET B 1 42 ? 8.444 30.016 6.568 1.00 18.28 41 MET B N 1
ATOM 2695 C CA A MET B 1 42 ? 8.362 31.498 6.644 0.50 20.18 41 MET B CA 1
ATOM 2696 C CA B MET B 1 42 ? 8.366 31.495 6.594 0.50 21.37 41 MET B CA 1
ATOM 2697 C C . MET B 1 42 ? 9.613 32.074 7.287 1.00 22.41 41 MET B C 1
ATOM 2698 O O . MET B 1 42 ? 9.907 33.257 7.049 1.00 24.13 41 MET B O 1
ATOM 2707 N N . LEU B 1 43 ? 10.362 31.271 8.012 1.00 21.72 42 LEU B N 1
ATOM 2708 C CA . LEU B 1 43 ? 11.641 31.754 8.597 1.00 24.21 42 LEU B CA 1
ATOM 2709 C C . LEU B 1 43 ? 12.672 31.954 7.496 1.00 23.05 42 LEU B C 1
ATOM 2710 O O . LEU B 1 43 ? 13.377 32.967 7.548 1.00 26.60 42 LEU B O 1
ATOM 2715 N N . THR B 1 44 ? 12.853 30.982 6.599 1.00 20.29 43 THR B N 1
ATOM 2716 C CA . THR B 1 44 ? 13.951 30.967 5.605 1.00 20.21 43 THR B CA 1
ATOM 2717 C C . THR B 1 44 ? 13.471 31.375 4.193 1.00 19.95 43 THR B C 1
ATOM 2718 O O . THR B 1 44 ? 14.325 31.565 3.297 1.00 20.71 43 THR B O 1
ATOM 2722 N N . ARG B 1 45 ? 12.162 31.498 4.005 1.00 18.85 44 ARG B N 1
ATOM 2723 C CA . ARG B 1 45 ? 11.543 31.839 2.700 1.00 18.59 44 ARG B CA 1
ATOM 2724 C C . ARG B 1 45 ? 11.992 30.802 1.681 1.00 17.38 44 ARG B C 1
ATOM 2725 O O . ARG B 1 45 ? 12.501 31.164 0.612 1.00 17.43 44 ARG B O 1
ATOM 2733 N N . GLU B 1 46 ? 11.830 29.541 2.018 1.00 17.19 45 GLU B N 1
ATOM 2734 C CA . GLU B 1 46 ? 12.162 28.422 1.107 1.00 16.99 45 GLU B CA 1
ATOM 2735 C C . GLU B 1 46 ? 10.997 27.441 1.108 1.00 14.66 45 GLU B C 1
ATOM 2736 O O . GLU B 1 46 ? 10.333 27.311 2.140 1.00 15.15 45 GLU B O 1
ATOM 2742 N N . ASN B 1 47 ? 10.856 26.686 0.029 1.00 14.36 46 ASN B N 1
ATOM 2743 C CA . ASN B 1 47 ? 9.983 25.509 0.018 1.00 13.49 46 ASN B CA 1
ATOM 2744 C C . ASN B 1 47 ? 10.719 24.379 0.752 1.00 13.62 46 ASN B C 1
ATOM 2745 O O . ASN B 1 47 ? 11.898 24.167 0.483 1.00 13.87 46 ASN B O 1
ATOM 2750 N N . VAL B 1 48 ? 9.980 23.635 1.532 1.00 12.02 47 VAL B N 1
ATOM 2751 C CA . VAL B 1 48 ? 10.441 22.486 2.338 1.00 11.89 47 VAL B CA 1
ATOM 2752 C C . VAL B 1 48 ? 9.417 21.345 2.181 1.00 11.78 47 VAL B C 1
ATOM 2753 O O . VAL B 1 48 ? 8.304 21.568 1.685 1.00 12.29 47 VAL B O 1
ATOM 2757 N N . ALA B 1 49 ? 9.801 20.137 2.601 1.00 11.93 48 ALA B N 1
ATOM 2758 C CA . ALA B 1 49 ? 8.912 18.982 2.657 1.00 11.83 48 ALA B CA 1
ATOM 2759 C C . ALA B 1 49 ? 8.453 18.811 4.096 1.00 11.91 48 ALA B C 1
ATOM 2760 O O . ALA B 1 49 ? 9.274 18.974 5.025 1.00 12.56 48 ALA B O 1
ATOM 2762 N N . LEU B 1 50 ? 7.159 18.603 4.283 1.00 12.26 49 LEU B N 1
ATOM 2763 C CA . LEU B 1 50 ? 6.576 18.437 5.609 1.00 13.21 49 LEU B CA 1
ATOM 2764 C C . LEU B 1 50 ? 5.769 17.150 5.571 1.00 13.54 49 LEU B C 1
ATOM 2765 O O . LEU B 1 50 ? 4.852 17.028 4.770 1.00 13.64 49 LEU B O 1
ATOM 2770 N N . LYS B 1 51 ? 6.153 16.199 6.404 1.00 12.65 50 LYS B N 1
ATOM 2771 C CA . LYS B 1 51 ? 5.448 14.923 6.553 1.00 13.72 50 LYS B CA 1
ATOM 2772 C C . LYS B 1 51 ? 4.672 14.941 7.858 1.00 13.81 50 LYS B C 1
ATOM 2773 O O . LYS B 1 51 ? 5.157 15.478 8.839 1.00 13.64 50 LYS B O 1
ATOM 2779 N N . VAL B 1 52 ? 3.489 14.388 7.848 1.00 14.90 51 VAL B N 1
ATOM 2780 C CA . VAL B 1 52 ? 2.575 14.451 9.011 1.00 15.54 51 VAL B CA 1
ATOM 2781 C C . VAL B 1 52 ? 1.861 13.121 9.142 1.00 16.58 51 VAL B C 1
ATOM 2782 O O . VAL B 1 52 ? 1.571 12.436 8.114 1.00 17.46 51 VAL B O 1
ATOM 2786 N N . GLU B 1 53 ? 1.489 12.793 10.363 1.00 17.55 52 GLU B N 1
ATOM 2787 C CA . GLU B 1 53 ? 0.623 11.635 10.653 1.00 19.98 52 GLU B CA 1
ATOM 2788 C C . GLU B 1 53 ? -0.256 11.990 11.857 1.00 20.55 52 GLU B C 1
ATOM 2789 O O . GLU B 1 53 ? 0.183 12.725 12.747 1.00 19.44 52 GLU B O 1
ATOM 2795 N N . SER B 1 54 ? -1.434 11.437 11.891 1.00 21.56 53 SER B N 1
ATOM 2796 C CA . SER B 1 54 ? -2.325 11.503 13.066 1.00 23.35 53 SER B CA 1
ATOM 2797 C C . SER B 1 54 ? -1.610 10.970 14.315 1.00 24.83 53 SER B C 1
ATOM 2798 O O . SER B 1 54 ? -0.971 9.935 14.240 1.00 24.86 53 SER B O 1
ATOM 2801 N N . ALA B 1 55 ? -1.807 11.619 15.453 1.00 25.85 54 ALA B N 1
ATOM 2802 C CA . ALA B 1 55 ? -1.408 11.115 16.779 1.00 28.26 54 ALA B CA 1
ATOM 2803 C C . ALA B 1 55 ? -2.290 9.910 17.179 1.00 30.44 54 ALA B C 1
ATOM 2804 O O . ALA B 1 55 ? -1.916 9.212 18.063 1.00 32.13 54 ALA B O 1
ATOM 2806 N N . GLN B 1 56 ? -3.398 9.648 16.482 1.00 32.18 55 GLN B N 1
ATOM 2807 C CA . GLN B 1 56 ? -4.267 8.456 16.714 1.00 36.80 55 GLN B CA 1
ATOM 2808 C C . GLN B 1 56 ? -4.032 7.333 15.678 1.00 38.51 55 GLN B C 1
ATOM 2809 O O . GLN B 1 56 ? -4.622 6.272 15.851 1.00 42.59 55 GLN B O 1
ATOM 2815 N N . GLN B 1 57 ? -3.194 7.525 14.664 1.00 39.96 56 GLN B N 1
ATOM 2816 C CA . GLN B 1 57 ? -2.898 6.509 13.611 1.00 41.30 56 GLN B CA 1
ATOM 2817 C C . GLN B 1 57 ? -2.357 5.244 14.281 1.00 44.81 56 GLN B C 1
ATOM 2818 O O . GLN B 1 57 ? -1.506 5.342 15.159 1.00 42.29 56 GLN B O 1
ATOM 2824 N N . PRO B 1 58 ? -2.878 4.028 13.949 1.00 49.24 57 PRO B N 1
ATOM 2825 C CA . PRO B 1 58 ? -2.432 2.786 14.586 1.00 51.88 57 PRO B CA 1
ATOM 2826 C C . PRO B 1 58 ? -0.927 2.518 14.485 1.00 52.26 57 PRO B C 1
ATOM 2827 O O . PRO B 1 58 ? -0.345 2.078 15.467 1.00 55.48 57 PRO B O 1
ATOM 2831 N N . LYS B 1 59 ? -0.359 2.706 13.290 1.00 47.79 58 LYS B N 1
ATOM 2832 C CA . LYS B 1 59 ? 1.055 2.372 12.974 1.00 48.37 58 LYS B CA 1
ATOM 2833 C C . LYS B 1 59 ? 1.780 3.673 12.648 1.00 40.92 58 LYS B C 1
ATOM 2834 O O . LYS B 1 59 ? 1.727 4.083 11.509 1.00 41.32 58 LYS B O 1
ATOM 2840 N N . GLN B 1 60 ? 2.405 4.298 13.637 1.00 35.73 59 GLN B N 1
ATOM 2841 C CA . GLN B 1 60 ? 3.080 5.610 13.467 1.00 32.78 59 GLN B CA 1
ATOM 2842 C C . GLN B 1 60 ? 4.559 5.365 13.169 1.00 29.78 59 GLN B C 1
ATOM 2843 O O . GLN B 1 60 ? 5.130 4.462 13.791 1.00 31.93 59 GLN B O 1
ATOM 2849 N N . VAL B 1 61 ? 5.084 6.024 12.154 1.00 27.51 60 VAL B N 1
ATOM 2850 C CA . VAL B 1 61 ? 6.468 5.775 11.701 1.00 26.33 60 VAL B CA 1
ATOM 2851 C C . VAL B 1 61 ? 7.281 7.062 11.787 1.00 24.31 60 VAL B C 1
ATOM 2852 O O . VAL B 1 61 ? 8.465 6.982 11.536 1.00 22.11 60 VAL B O 1
ATOM 2856 N N . LEU B 1 62 ? 6.705 8.214 12.136 1.00 21.38 61 LEU B N 1
ATOM 2857 C CA . LEU B 1 62 ? 7.519 9.455 12.073 1.00 19.81 61 LEU B CA 1
ATOM 2858 C C . LEU B 1 62 ? 8.544 9.496 13.218 1.00 19.96 61 LEU B C 1
ATOM 2859 O O . LEU B 1 62 ? 9.534 10.123 13.010 1.00 17.68 61 LEU B O 1
ATOM 2864 N N . LYS B 1 63 ? 8.357 8.779 14.293 1.00 21.32 62 LYS B N 1
ATOM 2865 C CA . LYS B 1 63 ? 9.405 8.675 15.344 1.00 22.94 62 LYS B CA 1
ATOM 2866 C C . LYS B 1 63 ? 10.640 8.048 14.714 1.00 22.18 62 LYS B C 1
ATOM 2867 O O . LYS B 1 63 ? 11.766 8.556 14.957 1.00 21.42 62 LYS B O 1
ATOM 2873 N N . MET B 1 64 ? 10.453 7.041 13.866 1.00 22.27 63 MET B N 1
ATOM 2874 C CA . MET B 1 64 ? 11.614 6.390 13.156 1.00 21.73 63 MET B CA 1
ATOM 2875 C C . MET B 1 64 ? 12.205 7.360 12.132 1.00 21.18 63 MET B C 1
ATOM 2876 O O . MET B 1 64 ? 13.459 7.415 11.992 1.00 21.24 63 MET B O 1
ATOM 2881 N N . GLU B 1 65 ? 11.379 8.023 11.345 1.00 19.21 64 GLU B N 1
ATOM 2882 C CA . GLU B 1 65 ? 11.783 8.968 10.326 1.00 18.53 64 GLU B CA 1
ATOM 2883 C C . GLU B 1 65 ? 12.750 9.952 10.997 1.00 18.16 64 GLU B C 1
ATOM 2884 O O . GLU B 1 65 ? 13.828 10.189 10.481 1.00 18.08 64 GLU B O 1
ATOM 2890 N N . VAL B 1 66 ? 12.334 10.554 12.106 1.00 17.39 65 VAL B N 1
ATOM 2891 C CA . VAL B 1 66 ? 13.141 11.607 12.761 1.00 16.86 65 VAL B CA 1
ATOM 2892 C C . VAL B 1 66 ? 14.428 11.015 13.284 1.00 16.97 65 VAL B C 1
ATOM 2893 O O . VAL B 1 66 ? 15.476 11.614 13.120 1.00 15.99 65 VAL B O 1
ATOM 2897 N N . ALA B 1 67 ? 14.392 9.872 13.925 1.00 16.66 66 ALA B N 1
ATOM 2898 C CA . ALA B 1 67 ? 15.586 9.281 14.517 1.00 17.72 66 ALA B CA 1
ATOM 2899 C C . ALA B 1 67 ? 16.616 9.020 13.419 1.00 17.77 66 ALA B C 1
ATOM 2900 O O . ALA B 1 67 ? 17.794 9.310 13.626 1.00 16.82 66 ALA B O 1
ATOM 2902 N N . VAL B 1 68 ? 16.194 8.445 12.304 1.00 16.73 67 VAL B N 1
ATOM 2903 C CA . VAL B 1 68 ? 17.164 8.081 11.238 1.00 16.94 67 VAL B CA 1
ATOM 2904 C C . VAL B 1 68 ? 17.626 9.350 10.530 1.00 16.20 67 VAL B C 1
ATOM 2905 O O . VAL B 1 68 ? 18.811 9.460 10.234 1.00 16.23 67 VAL B O 1
ATOM 2909 N N . LEU B 1 69 ? 16.731 10.258 10.191 1.00 16.06 68 LEU B N 1
ATOM 2910 C CA . LEU B 1 69 ? 17.135 11.517 9.587 1.00 16.07 68 LEU B CA 1
ATOM 2911 C C . LEU B 1 69 ? 18.195 12.178 10.456 1.00 15.81 68 LEU B C 1
ATOM 2912 O O . LEU B 1 69 ? 19.180 12.698 9.922 1.00 15.86 68 LEU B O 1
ATOM 2917 N N . LYS B 1 70 ? 17.958 12.269 11.761 1.00 16.07 69 LYS B N 1
ATOM 2918 C CA . LYS B 1 70 ? 18.956 12.868 12.688 1.00 17.77 69 LYS B CA 1
ATOM 2919 C C . LYS B 1 70 ? 20.264 12.112 12.589 1.00 18.08 69 LYS B C 1
ATOM 2920 O O . LYS B 1 70 ? 21.334 12.750 12.563 1.00 20.34 69 LYS B O 1
ATOM 2926 N N . LYS B 1 71 ? 20.268 10.784 12.685 1.00 17.68 70 LYS B N 1
ATOM 2927 C CA . LYS B 1 71 ? 21.470 9.960 12.691 1.00 18.37 70 LYS B CA 1
ATOM 2928 C C . LYS B 1 71 ? 22.280 10.172 11.407 1.00 17.45 70 LYS B C 1
ATOM 2929 O O . LYS B 1 71 ? 23.505 9.965 11.446 1.00 18.76 70 LYS B O 1
ATOM 2935 N N . LEU B 1 72 ? 21.628 10.484 10.305 1.00 15.24 71 LEU B N 1
ATOM 2936 C CA . LEU B 1 72 ? 22.311 10.588 8.984 1.00 15.28 71 LEU B CA 1
ATOM 2937 C C . LEU B 1 72 ? 22.742 12.029 8.737 1.00 15.11 71 LEU B C 1
ATOM 2938 O O . LEU B 1 72 ? 23.246 12.309 7.662 1.00 14.61 71 LEU B O 1
ATOM 2943 N N . GLN B 1 73 ? 22.433 12.968 9.627 1.00 15.35 72 GLN B N 1
ATOM 2944 C CA . GLN B 1 73 ? 22.721 14.396 9.303 1.00 15.56 72 GLN B CA 1
ATOM 2945 C C . GLN B 1 73 ? 24.206 14.602 9.045 1.00 17.36 72 GLN B C 1
ATOM 2946 O O . GLN B 1 73 ? 25.041 14.079 9.800 1.00 18.71 72 GLN B O 1
ATOM 2952 N N . GLY B 1 74 ? 24.415 15.428 8.030 1.00 17.77 73 GLY B N 1
ATOM 2953 C CA . GLY B 1 74 ? 25.699 15.843 7.501 1.00 20.83 73 GLY B CA 1
ATOM 2954 C C . GLY B 1 74 ? 26.174 14.886 6.434 1.00 23.09 73 GLY B C 1
ATOM 2955 O O . GLY B 1 74 ? 27.153 15.230 5.744 1.00 23.55 73 GLY B O 1
ATOM 2956 N N . LYS B 1 75 ? 25.574 13.690 6.302 1.00 20.79 74 LYS B N 1
ATOM 2957 C CA . LYS B 1 75 ? 25.984 12.745 5.246 1.00 20.22 74 LYS B CA 1
ATOM 2958 C C . LYS B 1 75 ? 25.428 13.143 3.888 1.00 17.26 74 LYS B C 1
ATOM 2959 O O . LYS B 1 75 ? 24.450 13.854 3.806 1.00 17.28 74 LYS B O 1
ATOM 2965 N N . ASP B 1 76 ? 26.057 12.593 2.845 1.00 17.58 75 ASP B N 1
ATOM 2966 C CA . ASP B 1 76 ? 25.586 12.801 1.465 1.00 17.07 75 ASP B CA 1
ATOM 2967 C C . ASP B 1 76 ? 24.303 11.941 1.268 1.00 15.82 75 ASP B C 1
ATOM 2968 O O . ASP B 1 76 ? 24.047 11.009 2.024 1.00 16.43 75 ASP B O 1
ATOM 2973 N N . HIS B 1 77 ? 23.548 12.296 0.259 1.00 14.61 76 HIS B N 1
ATOM 2974 C CA . HIS B 1 77 ? 22.350 11.570 -0.201 1.00 14.19 76 HIS B CA 1
ATOM 2975 C C . HIS B 1 77 ? 21.214 11.642 0.820 1.00 14.12 76 HIS B C 1
ATOM 2976 O O . HIS B 1 77 ? 20.321 10.756 0.709 1.00 14.41 76 HIS B O 1
ATOM 2983 N N . VAL B 1 78 ? 21.241 12.546 1.769 1.00 13.81 77 VAL B N 1
ATOM 2984 C CA . VAL B 1 78 ? 20.191 12.664 2.799 1.00 15.36 77 VAL B CA 1
ATOM 2985 C C . VAL B 1 78 ? 19.622 14.084 2.776 1.00 14.80 77 VAL B C 1
ATOM 2986 O O . VAL B 1 78 ? 20.408 15.055 2.629 1.00 15.14 77 VAL B O 1
ATOM 2990 N N . CYS B 1 79 ? 18.340 14.236 3.057 1.00 13.30 78 CYS B N 1
ATOM 2991 C CA . CYS B 1 79 ? 17.689 15.554 3.137 1.00 13.45 78 CYS B CA 1
ATOM 2992 C C . CYS B 1 79 ? 18.115 16.214 4.426 1.00 13.02 78 CYS B C 1
ATOM 2993 O O . CYS B 1 79 ? 18.160 15.554 5.472 1.00 12.53 78 CYS B O 1
ATOM 2996 N N . ARG B 1 80 ? 18.387 17.505 4.398 1.00 13.51 79 ARG B N 1
ATOM 2997 C CA . ARG B 1 80 ? 18.677 18.290 5.624 1.00 14.34 79 ARG B CA 1
ATOM 2998 C C . ARG B 1 80 ? 17.454 18.262 6.556 1.00 13.81 79 ARG B C 1
ATOM 2999 O O . ARG B 1 80 ? 16.331 18.543 6.117 1.00 14.17 79 ARG B O 1
ATOM 3007 N N . PHE B 1 81 ? 17.682 17.963 7.803 1.00 14.30 80 PHE B N 1
ATOM 3008 C CA . PHE B 1 81 ? 16.683 18.028 8.878 1.00 14.20 80 PHE B CA 1
ATOM 3009 C C . PHE B 1 81 ? 16.388 19.473 9.228 1.00 15.09 80 PHE B C 1
ATOM 3010 O O . PHE B 1 81 ? 17.319 20.263 9.499 1.00 15.90 80 PHE B O 1
ATOM 3018 N N . ILE B 1 82 ? 15.105 19.833 9.200 1.00 14.69 81 ILE B N 1
ATOM 3019 C CA . ILE B 1 82 ? 14.659 21.216 9.474 1.00 15.98 81 ILE B CA 1
ATOM 3020 C C . ILE B 1 82 ? 13.928 21.307 10.805 1.00 17.07 81 ILE B C 1
ATOM 3021 O O . ILE B 1 82 ? 14.222 22.263 11.562 1.00 19.68 81 ILE B O 1
ATOM 3026 N N . GLY B 1 83 ? 13.043 20.363 11.125 1.00 15.84 82 GLY B N 1
ATOM 3027 C CA . GLY B 1 83 ? 12.354 20.450 12.404 1.00 16.79 82 GLY B CA 1
ATOM 3028 C C . GLY B 1 83 ? 11.425 19.299 12.570 1.00 15.83 82 GLY B C 1
ATOM 3029 O O . GLY B 1 83 ? 11.240 18.541 11.633 1.00 16.15 82 GLY B O 1
ATOM 3030 N N . CYS B 1 84 ? 10.825 19.213 13.752 1.00 17.52 83 CYS B N 1
ATOM 3031 C CA . CYS B 1 84 ? 9.848 18.153 14.062 1.00 17.78 83 CYS B CA 1
ATOM 3032 C C . CYS B 1 84 ? 9.040 18.573 15.268 1.00 18.70 83 CYS B C 1
ATOM 3033 O O . CYS B 1 84 ? 9.464 19.461 16.054 1.00 21.29 83 CYS B O 1
ATOM 3036 N N . GLY B 1 85 ? 7.927 17.915 15.449 1.00 18.04 84 GLY B N 1
ATOM 3037 C CA . GLY B 1 85 ? 7.079 18.152 16.606 1.00 18.92 84 GLY B CA 1
ATOM 3038 C C . GLY B 1 85 ? 6.067 17.054 16.788 1.00 20.15 84 GLY B C 1
ATOM 3039 O O . GLY B 1 85 ? 5.836 16.291 15.847 1.00 18.52 84 GLY B O 1
ATOM 3040 N N . ARG B 1 86 ? 5.462 17.020 17.955 1.00 22.30 85 ARG B N 1
ATOM 3041 C CA . ARG B 1 86 ? 4.452 16.022 18.352 1.00 24.09 85 ARG B CA 1
ATOM 3042 C C . ARG B 1 86 ? 3.395 16.776 19.152 1.00 26.07 85 ARG B C 1
ATOM 3043 O O . ARG B 1 86 ? 3.765 17.507 20.074 1.00 28.44 85 ARG B O 1
ATOM 3051 N N . ASN B 1 87 ? 2.124 16.647 18.809 1.00 24.96 86 ASN B N 1
ATOM 3052 C CA . ASN B 1 87 ? 1.055 17.262 19.620 1.00 26.12 86 ASN B CA 1
ATOM 3053 C C . ASN B 1 87 ? -0.114 16.292 19.652 1.00 26.54 86 ASN B C 1
ATOM 3054 O O . ASN B 1 87 ? 0.041 15.187 19.149 1.00 26.98 86 ASN B O 1
ATOM 3059 N N . ASP B 1 88 ? -1.196 16.684 20.323 1.00 28.55 87 ASP B N 1
ATOM 3060 C CA . ASP B 1 88 ? -2.361 15.815 20.580 1.00 31.04 87 ASP B CA 1
ATOM 3061 C C . ASP B 1 88 ? -3.025 15.430 19.255 1.00 29.41 87 ASP B C 1
ATOM 3062 O O . ASP B 1 88 ? -3.756 14.435 19.259 1.00 32.71 87 ASP B O 1
ATOM 3067 N N . ARG B 1 89 ? -2.877 16.240 18.220 1.00 26.61 88 ARG B N 1
ATOM 3068 C CA . ARG B 1 89 ? -3.553 15.990 16.911 1.00 26.82 88 ARG B CA 1
ATOM 3069 C C . ARG B 1 89 ? -2.616 15.228 15.965 1.00 24.64 88 ARG B C 1
ATOM 3070 O O . ARG B 1 89 ? -3.085 14.315 15.253 1.00 24.24 88 ARG B O 1
ATOM 3078 N N . PHE B 1 90 ? -1.367 15.667 15.831 1.00 21.88 89 PHE B N 1
ATOM 3079 C CA . PHE B 1 90 ? -0.456 15.130 14.792 1.00 20.65 89 PHE B CA 1
ATOM 3080 C C . PHE B 1 90 ? 0.987 15.207 15.251 1.00 19.75 89 PHE B C 1
ATOM 3081 O O . PHE B 1 90 ? 1.310 15.961 16.156 1.00 19.82 89 PHE B O 1
ATOM 3089 N N . ASN B 1 91 ? 1.790 14.386 14.618 1.00 19.39 90 ASN B N 1
ATOM 3090 C CA . ASN B 1 91 ? 3.261 14.452 14.648 1.00 18.71 90 ASN B CA 1
ATOM 3091 C C . ASN B 1 91 ? 3.708 14.921 13.267 1.00 16.94 90 ASN B C 1
ATOM 3092 O O . ASN B 1 91 ? 3.091 14.547 12.246 1.00 16.48 90 ASN B O 1
ATOM 3097 N N . TYR B 1 92 ? 4.804 15.649 13.213 1.00 15.69 91 TYR B N 1
ATOM 3098 C CA . TYR B 1 92 ? 5.296 16.131 11.914 1.00 14.72 91 TYR B CA 1
ATOM 3099 C C . TYR B 1 92 ? 6.812 16.143 11.911 1.00 13.98 91 TYR B C 1
ATOM 3100 O O . TYR B 1 92 ? 7.446 16.228 12.975 1.00 14.59 91 TYR B O 1
ATOM 3109 N N . VAL B 1 93 ? 7.342 16.095 10.714 1.00 13.46 92 VAL B N 1
ATOM 3110 C CA A VAL B 1 93 ? 8.793 16.319 10.508 0.50 13.36 92 VAL B CA 1
ATOM 3111 C CA B VAL B 1 93 ? 8.804 16.225 10.446 0.50 13.37 92 VAL B CA 1
ATOM 3112 C C . VAL B 1 93 ? 8.958 17.147 9.241 1.00 12.95 92 VAL B C 1
ATOM 3113 O O . VAL B 1 93 ? 8.246 16.917 8.230 1.00 13.17 92 VAL B O 1
ATOM 3120 N N . VAL B 1 94 ? 9.905 18.046 9.296 1.00 13.26 93 VAL B N 1
ATOM 3121 C CA . VAL B 1 94 ? 10.183 18.973 8.187 1.00 12.82 93 VAL B CA 1
ATOM 3122 C C . VAL B 1 94 ? 11.602 18.731 7.682 1.00 13.73 93 VAL B C 1
ATOM 3123 O O . VAL B 1 94 ? 12.560 18.631 8.542 1.00 12.42 93 VAL B O 1
ATOM 3127 N N . MET B 1 95 ? 11.764 18.622 6.409 1.00 12.71 94 MET B N 1
ATOM 3128 C CA A MET B 1 95 ? 13.101 18.363 5.837 0.65 13.42 94 MET B CA 1
ATOM 3129 C CA B MET B 1 95 ? 13.114 18.389 5.847 0.35 14.03 94 MET B CA 1
ATOM 3130 C C . MET B 1 95 ? 13.238 18.970 4.444 1.00 13.60 94 MET B C 1
ATOM 3131 O O . MET B 1 95 ? 12.243 19.441 3.866 1.00 12.22 94 MET B O 1
ATOM 3140 N N . GLN B 1 96 ? 14.439 18.982 3.944 1.00 13.24 95 GLN B N 1
ATOM 3141 C CA . GLN B 1 96 ? 14.742 19.564 2.613 1.00 12.96 95 GLN B CA 1
ATOM 3142 C C . GLN B 1 96 ? 13.827 18.970 1.560 1.00 13.61 95 GLN B C 1
ATOM 3143 O O . GLN B 1 96 ? 13.704 17.759 1.467 1.00 12.75 95 GLN B O 1
ATOM 3149 N N . LEU B 1 97 ? 13.258 19.840 0.714 1.00 12.31 96 LEU B N 1
ATOM 3150 C CA . LEU B 1 97 ? 12.475 19.415 -0.441 1.00 12.67 96 LEU B CA 1
ATOM 3151 C C . LEU B 1 97 ? 13.410 19.055 -1.595 1.00 13.71 96 LEU B C 1
ATOM 3152 O O . LEU B 1 97 ? 14.321 19.864 -1.947 1.00 14.68 96 LEU B O 1
ATOM 3157 N N . GLN B 1 98 ? 13.217 17.929 -2.236 1.00 13.35 97 GLN B N 1
ATOM 3158 C CA . GLN B 1 98 ? 13.991 17.519 -3.415 1.00 14.59 97 GLN B CA 1
ATOM 3159 C C . GLN B 1 98 ? 13.153 17.655 -4.685 1.00 14.42 97 GLN B C 1
ATOM 3160 O O . GLN B 1 98 ? 12.000 18.206 -4.622 1.00 15.75 97 GLN B O 1
ATOM 3166 N N . GLY B 1 99 ? 13.670 17.168 -5.782 1.00 15.79 98 GLY B N 1
ATOM 3167 C CA . GLY B 1 99 ? 13.059 17.306 -7.086 1.00 17.58 98 GLY B CA 1
ATOM 3168 C C . GLY B 1 99 ? 12.298 16.053 -7.452 1.00 17.84 98 GLY B C 1
ATOM 3169 O O . GLY B 1 99 ? 11.606 15.412 -6.574 1.00 17.43 98 GLY B O 1
ATOM 3170 N N . ARG B 1 100 ? 12.457 15.657 -8.686 1.00 21.45 99 ARG B N 1
ATOM 3171 C CA . ARG B 1 100 ? 11.702 14.565 -9.308 1.00 23.90 99 ARG B CA 1
ATOM 3172 C C . ARG B 1 100 ? 12.209 13.219 -8.755 1.00 21.30 99 ARG B C 1
ATOM 3173 O O . ARG B 1 100 ? 13.412 13.021 -8.676 1.00 20.18 99 ARG B O 1
ATOM 3181 N N . ASN B 1 101 ? 11.302 12.379 -8.327 1.00 18.29 100 ASN B N 1
ATOM 3182 C CA . ASN B 1 101 ? 11.621 11.023 -7.820 1.00 19.98 100 ASN B CA 1
ATOM 3183 C C . ASN B 1 101 ? 11.830 10.047 -8.982 1.00 19.67 100 ASN B C 1
ATOM 3184 O O . ASN B 1 101 ? 11.436 10.312 -10.129 1.00 17.65 100 ASN B O 1
ATOM 3189 N N . LEU B 1 102 ? 12.585 9.013 -8.707 1.00 16.31 101 LEU B N 1
ATOM 3190 C CA . LEU B 1 102 ? 13.083 8.166 -9.791 1.00 15.61 101 LEU B CA 1
ATOM 3191 C C . LEU B 1 102 ? 11.934 7.394 -10.436 1.00 16.45 101 LEU B C 1
ATOM 3192 O O . LEU B 1 102 ? 12.076 7.038 -11.582 1.00 18.10 101 LEU B O 1
ATOM 3197 N N . ALA B 1 103 ? 10.898 7.033 -9.699 1.00 16.83 102 ALA B N 1
ATOM 3198 C CA . ALA B 1 103 ? 9.742 6.332 -10.288 1.00 19.15 102 ALA B CA 1
ATOM 3199 C C . ALA B 1 103 ? 9.096 7.264 -11.337 1.00 19.29 102 ALA B C 1
ATOM 3200 O O . ALA B 1 103 ? 8.756 6.801 -12.442 1.00 19.78 102 ALA B O 1
ATOM 3202 N N . ASP B 1 104 ? 8.923 8.530 -11.014 1.00 19.00 103 ASP B N 1
ATOM 3203 C CA . ASP B 1 104 ? 8.350 9.547 -11.936 1.00 21.53 103 ASP B CA 1
ATOM 3204 C C . ASP B 1 104 ? 9.315 9.750 -13.106 1.00 19.44 103 ASP B C 1
ATOM 3205 O O . ASP B 1 104 ? 8.854 9.808 -14.276 1.00 20.59 103 ASP B O 1
ATOM 3210 N N . LEU B 1 105 ? 10.603 9.813 -12.856 1.00 17.30 104 LEU B N 1
ATOM 3211 C CA . LEU B 1 105 ? 11.562 10.062 -13.949 1.00 17.17 104 LEU B CA 1
ATOM 3212 C C . LEU B 1 105 ? 11.550 8.860 -14.891 1.00 18.07 104 LEU B C 1
ATOM 3213 O O . LEU B 1 105 ? 11.618 9.083 -16.107 1.00 18.19 104 LEU B O 1
ATOM 3218 N N . ARG B 1 106 ? 11.462 7.640 -14.376 1.00 17.68 105 ARG B N 1
ATOM 3219 C CA . ARG B 1 106 ? 11.445 6.474 -15.282 1.00 20.07 105 ARG B CA 1
ATOM 3220 C C . ARG B 1 106 ? 10.141 6.463 -16.094 1.00 21.80 105 ARG B C 1
ATOM 3221 O O . ARG B 1 106 ? 10.189 6.185 -17.318 1.00 23.93 105 ARG B O 1
ATOM 3229 N N . ARG B 1 107 ? 9.014 6.801 -15.480 1.00 22.14 106 ARG B N 1
ATOM 3230 C CA . ARG B 1 107 ? 7.702 6.772 -16.170 1.00 25.85 106 ARG B CA 1
ATOM 3231 C C . ARG B 1 107 ? 7.665 7.870 -17.239 1.00 24.54 106 ARG B C 1
ATOM 3232 O O . ARG B 1 107 ? 6.953 7.693 -18.268 1.00 25.71 106 ARG B O 1
ATOM 3240 N N . SER B 1 108 ? 8.418 8.946 -17.040 1.00 22.70 107 SER B N 1
ATOM 3241 C CA . SER B 1 108 ? 8.438 10.117 -17.956 1.00 23.42 107 SER B CA 1
ATOM 3242 C C . SER B 1 108 ? 9.302 9.834 -19.201 1.00 22.16 107 SER B C 1
ATOM 3243 O O . SER B 1 108 ? 9.289 10.614 -20.126 1.00 21.75 107 SER B O 1
ATOM 3246 N N . GLN B 1 109 ? 10.064 8.749 -19.200 1.00 21.79 108 GLN B N 1
ATOM 3247 C CA . GLN B 1 109 ? 10.774 8.298 -20.398 1.00 23.01 108 GLN B CA 1
ATOM 3248 C C . GLN B 1 109 ? 9.776 7.571 -21.295 1.00 24.31 108 GLN B C 1
ATOM 3249 O O . GLN B 1 109 ? 9.046 6.730 -20.795 1.00 24.37 108 GLN B O 1
ATOM 3255 N N . SER B 1 110 ? 9.809 7.854 -22.585 1.00 25.53 109 SER B N 1
ATOM 3256 C CA . SER B 1 110 ? 8.855 7.277 -23.558 1.00 28.09 109 SER B CA 1
ATOM 3257 C C . SER B 1 110 ? 8.939 5.743 -23.472 1.00 29.19 109 SER B C 1
ATOM 3258 O O . SER B 1 110 ? 7.883 5.086 -23.521 1.00 30.27 109 SER B O 1
ATOM 3261 N N . ARG B 1 111 ? 10.147 5.190 -23.380 1.00 29.00 110 ARG B N 1
ATOM 3262 C CA . ARG B 1 111 ? 10.376 3.714 -23.358 1.00 31.51 110 ARG B CA 1
ATOM 3263 C C . ARG B 1 111 ? 10.210 3.134 -21.944 1.00 29.38 110 ARG B C 1
ATOM 3264 O O . ARG B 1 111 ? 10.286 1.899 -21.796 1.00 29.43 110 ARG B O 1
ATOM 3272 N N . GLY B 1 112 ? 10.096 3.967 -20.902 1.00 25.72 111 GLY B N 1
ATOM 3273 C CA . GLY B 1 112 ? 9.946 3.446 -19.535 1.00 24.24 111 GLY B CA 1
ATOM 3274 C C . GLY B 1 112 ? 11.219 2.768 -19.036 1.00 22.56 111 GLY B C 1
ATOM 3275 O O . GLY B 1 112 ? 11.153 1.948 -18.148 1.00 23.54 111 GLY B O 1
ATOM 3276 N N . THR B 1 113 ? 12.378 3.183 -19.553 1.00 21.32 112 THR B N 1
ATOM 3277 C CA . THR B 1 113 ? 13.685 2.605 -19.205 1.00 20.00 112 THR B CA 1
ATOM 3278 C C . THR B 1 113 ? 14.688 3.740 -19.041 1.00 19.92 112 THR B C 1
ATOM 3279 O O . THR B 1 113 ? 14.473 4.834 -19.617 1.00 19.72 112 THR B O 1
ATOM 3283 N N . PHE B 1 114 ? 15.758 3.498 -18.314 1.00 18.48 113 PHE B N 1
ATOM 3284 C CA . PHE B 1 114 ? 16.966 4.356 -18.366 1.00 18.48 113 PHE B CA 1
ATOM 3285 C C . PHE B 1 114 ? 18.070 3.650 -19.138 1.00 19.63 113 PHE B C 1
ATOM 3286 O O . PHE B 1 114 ? 18.159 2.414 -19.124 1.00 20.94 113 PHE B O 1
ATOM 3294 N N . THR B 1 115 ? 18.959 4.421 -19.743 1.00 19.26 114 THR B N 1
ATOM 3295 C CA . THR B 1 115 ? 20.197 3.912 -20.350 1.00 19.66 114 THR B CA 1
ATOM 3296 C C . THR B 1 115 ? 21.087 3.296 -19.273 1.00 18.75 114 THR B C 1
ATOM 3297 O O . THR B 1 115 ? 20.965 3.636 -18.081 1.00 17.98 114 THR B O 1
ATOM 3301 N N . ILE B 1 116 ? 22.061 2.556 -19.711 1.00 20.28 115 ILE B N 1
ATOM 3302 C CA A ILE B 1 116 ? 23.070 1.998 -18.772 0.50 20.18 115 ILE B CA 1
ATOM 3303 C CA B ILE B 1 116 ? 23.122 1.996 -18.816 0.50 20.57 115 ILE B CA 1
ATOM 3304 C C . ILE B 1 116 ? 23.891 3.143 -18.148 1.00 19.38 115 ILE B C 1
ATOM 3305 O O . ILE B 1 116 ? 24.187 3.054 -16.945 1.00 17.35 115 ILE B O 1
ATOM 3314 N N . SER B 1 117 ? 24.169 4.209 -18.887 1.00 20.00 116 SER B N 1
ATOM 3315 C CA . SER B 1 117 ? 24.884 5.369 -18.324 1.00 19.03 116 SER B CA 1
ATOM 3316 C C . SER B 1 117 ? 24.137 5.925 -17.107 1.00 18.05 116 SER B C 1
ATOM 3317 O O . SER B 1 117 ? 24.753 6.148 -16.036 1.00 17.09 116 SER B O 1
ATOM 3320 N N . THR B 1 118 ? 22.860 6.244 -17.253 1.00 17.00 117 THR B N 1
ATOM 3321 C CA . THR B 1 118 ? 22.046 6.801 -16.165 1.00 16.03 117 THR B CA 1
ATOM 3322 C C . THR B 1 118 ? 21.904 5.735 -15.055 1.00 15.34 117 THR B C 1
ATOM 3323 O O . THR B 1 118 ? 22.048 6.073 -13.885 1.00 15.63 117 THR B O 1
ATOM 3327 N N . THR B 1 119 ? 21.685 4.476 -15.433 1.00 15.30 118 THR B N 1
ATOM 3328 C CA . THR B 1 119 ? 21.454 3.381 -14.455 1.00 15.47 118 THR B CA 1
ATOM 3329 C C . THR B 1 119 ? 22.680 3.255 -13.568 1.00 15.21 118 THR B C 1
ATOM 3330 O O . THR B 1 119 ? 22.506 3.086 -12.330 1.00 15.39 118 THR B O 1
ATOM 3334 N N . LEU B 1 120 ? 23.866 3.191 -14.176 1.00 15.53 119 LEU B N 1
ATOM 3335 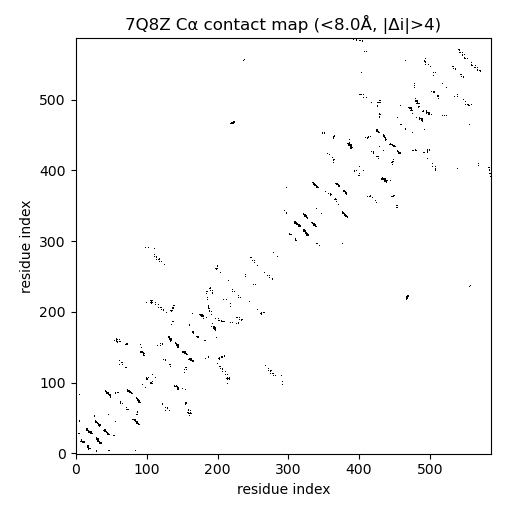C CA . LEU B 1 120 ? 25.092 2.939 -13.370 1.00 15.58 119 LEU B CA 1
ATOM 3336 C C . LEU B 1 120 ? 25.310 4.096 -12.404 1.00 15.19 119 LEU B C 1
ATOM 3337 O O . LEU B 1 120 ? 25.746 3.854 -11.255 1.00 15.35 119 LEU B O 1
ATOM 3342 N N . ARG B 1 121 ? 25.118 5.328 -12.852 1.00 14.94 120 ARG B N 1
ATOM 3343 C CA . ARG B 1 121 ? 25.412 6.496 -11.983 1.00 15.03 120 ARG B CA 1
ATOM 3344 C C . ARG B 1 121 ? 24.399 6.497 -10.835 1.00 14.91 120 ARG B C 1
ATOM 3345 O O . ARG B 1 121 ? 24.784 6.803 -9.682 1.00 15.07 120 ARG B O 1
ATOM 3353 N N . LEU B 1 122 ? 23.112 6.306 -11.128 1.00 14.84 121 LEU B N 1
ATOM 3354 C CA . LEU B 1 122 ? 22.085 6.262 -10.062 1.00 14.65 121 LEU B CA 1
ATOM 3355 C C . LEU B 1 122 ? 22.388 5.112 -9.105 1.00 13.88 121 LEU B C 1
ATOM 3356 O O . LEU B 1 122 ? 22.346 5.324 -7.898 1.00 13.52 121 LEU B O 1
ATOM 3361 N N . GLY B 1 123 ? 22.709 3.941 -9.642 1.00 13.55 122 GLY B N 1
ATOM 3362 C CA . GLY B 1 123 ? 22.994 2.748 -8.826 1.00 13.30 122 GLY B CA 1
ATOM 3363 C C . GLY B 1 123 ? 24.124 2.992 -7.886 1.00 13.83 122 GLY B C 1
ATOM 3364 O O . GLY B 1 123 ? 24.025 2.594 -6.708 1.00 13.60 122 GLY B O 1
ATOM 3365 N N . ARG B 1 124 ? 25.174 3.618 -8.362 1.00 13.16 123 ARG B N 1
ATOM 3366 C CA . ARG B 1 124 ? 26.341 3.860 -7.484 1.00 14.17 123 ARG B CA 1
ATOM 3367 C C . ARG B 1 124 ? 25.917 4.804 -6.373 1.00 13.29 123 ARG B C 1
ATOM 3368 O O . ARG B 1 124 ? 26.335 4.602 -5.216 1.00 12.51 123 ARG B O 1
ATOM 3376 N N . GLN B 1 125 ? 25.146 5.850 -6.680 1.00 13.32 124 GLN B N 1
ATOM 3377 C CA . GLN B 1 125 ? 24.738 6.796 -5.633 1.00 13.31 124 GLN B CA 1
ATOM 3378 C C . GLN B 1 125 ? 23.848 6.077 -4.626 1.00 12.62 124 GLN B C 1
ATOM 3379 O O . GLN B 1 125 ? 23.935 6.392 -3.435 1.00 13.60 124 GLN B O 1
ATOM 3385 N N . ILE B 1 126 ? 22.929 5.251 -5.105 1.00 12.38 125 ILE B N 1
ATOM 3386 C CA . ILE B 1 126 ? 21.981 4.560 -4.190 1.00 13.28 125 ILE B CA 1
ATOM 3387 C C . ILE B 1 126 ? 22.784 3.572 -3.327 1.00 13.48 125 ILE B C 1
ATOM 3388 O O . ILE B 1 126 ? 22.542 3.491 -2.132 1.00 12.53 125 ILE B O 1
ATOM 3393 N N . LEU B 1 127 ? 23.775 2.917 -3.906 1.00 12.79 126 LEU B N 1
ATOM 3394 C CA . LEU B 1 127 ? 24.641 2.041 -3.072 1.00 13.04 126 LEU B CA 1
ATOM 3395 C C . LEU B 1 127 ? 25.324 2.863 -1.994 1.00 13.20 126 LEU B C 1
ATOM 3396 O O . LEU B 1 127 ? 25.385 2.359 -0.857 1.00 13.91 126 LEU B O 1
ATOM 3401 N N . GLU B 1 128 ? 25.854 4.034 -2.319 1.00 13.57 127 GLU B N 1
ATOM 3402 C CA . GLU B 1 128 ? 26.470 4.916 -1.299 1.00 14.20 127 GLU B CA 1
ATOM 3403 C C . GLU B 1 128 ? 25.457 5.144 -0.172 1.00 14.08 127 GLU B C 1
ATOM 3404 O O . GLU B 1 128 ? 25.850 5.051 1.041 1.00 15.10 127 GLU B O 1
ATOM 3410 N N . SER B 1 129 ? 24.209 5.489 -0.509 1.00 13.48 128 SER B N 1
ATOM 3411 C CA . SER B 1 129 ? 23.193 5.834 0.497 1.00 13.22 128 SER B CA 1
ATOM 3412 C C . SER B 1 129 ? 22.853 4.606 1.377 1.00 12.31 128 SER B C 1
ATOM 3413 O O . SER B 1 129 ? 22.613 4.796 2.585 1.00 14.24 128 SER B O 1
ATOM 3416 N N . ILE B 1 130 ? 22.859 3.427 0.801 1.00 11.98 129 ILE B N 1
ATOM 3417 C CA . ILE B 1 130 ? 22.564 2.181 1.551 1.00 12.69 129 ILE B CA 1
ATOM 3418 C C . ILE B 1 130 ? 23.725 1.906 2.485 1.00 13.14 129 ILE B C 1
ATOM 3419 O O . ILE B 1 130 ? 23.489 1.617 3.668 1.00 14.17 129 ILE B O 1
ATOM 3424 N N . GLU B 1 131 ? 24.971 1.989 2.031 1.00 13.66 130 GLU B N 1
ATOM 3425 C CA . GLU B 1 131 ? 26.114 1.765 2.949 1.00 14.94 130 GLU B CA 1
ATOM 3426 C C . GLU B 1 131 ? 26.006 2.793 4.098 1.00 14.69 130 GLU B C 1
ATOM 3427 O O . GLU B 1 131 ? 26.281 2.466 5.277 1.00 15.19 130 GLU B O 1
ATOM 3433 N N . SER B 1 132 ? 25.628 4.018 3.799 1.00 14.23 131 SER B N 1
ATOM 3434 C CA A SER B 1 132 ? 25.534 5.077 4.831 0.50 14.27 131 SER B CA 1
ATOM 3435 C CA B SER B 1 132 ? 25.500 5.093 4.797 0.50 14.63 131 SER B CA 1
ATOM 3436 C C . SER B 1 132 ? 24.481 4.726 5.885 1.00 14.34 131 SER B C 1
ATOM 3437 O O . SER B 1 132 ? 24.802 4.850 7.106 1.00 15.70 131 SER B O 1
ATOM 3442 N N . ILE B 1 133 ? 23.283 4.335 5.485 1.00 13.60 132 ILE B N 1
ATOM 3443 C CA . ILE B 1 133 ? 22.257 4.043 6.508 1.00 13.90 132 ILE B CA 1
ATOM 3444 C C . ILE B 1 133 ? 22.712 2.815 7.311 1.00 13.55 132 ILE B C 1
ATOM 3445 O O . ILE B 1 133 ? 22.597 2.823 8.559 1.00 14.28 132 ILE B O 1
ATOM 3450 N N . HIS B 1 134 ? 23.270 1.794 6.664 1.00 14.10 133 HIS B N 1
ATOM 3451 C CA . HIS B 1 134 ? 23.796 0.618 7.391 1.00 14.25 133 HIS B CA 1
ATOM 3452 C C . HIS B 1 134 ? 24.875 1.052 8.402 1.00 15.20 133 HIS B C 1
ATOM 3453 O O . HIS B 1 134 ? 24.945 0.468 9.525 1.00 15.38 133 HIS B O 1
ATOM 3460 N N . SER B 1 135 ? 25.682 2.042 8.052 1.00 15.54 134 SER B N 1
ATOM 3461 C CA . SER B 1 135 ? 26.827 2.486 8.844 1.00 17.27 134 SER B CA 1
ATOM 3462 C C . SER B 1 135 ? 26.370 3.129 10.160 1.00 17.25 134 SER B C 1
ATOM 3463 O O . SER B 1 135 ? 27.184 3.122 11.129 1.00 20.28 134 SER B O 1
ATOM 3466 N N . VAL B 1 136 ? 25.128 3.635 10.238 1.00 16.94 135 VAL B N 1
ATOM 3467 C CA . VAL B 1 136 ? 24.572 4.203 11.499 1.00 18.02 135 VAL B CA 1
ATOM 3468 C C . VAL B 1 136 ? 23.642 3.190 12.174 1.00 18.18 135 VAL B C 1
ATOM 3469 O O . VAL B 1 136 ? 23.022 3.544 13.167 1.00 18.34 135 VAL B O 1
ATOM 3473 N N . GLY B 1 137 ? 23.636 1.936 11.688 1.00 17.14 136 GLY B N 1
ATOM 3474 C CA . GLY B 1 137 ? 22.990 0.814 12.381 1.00 16.47 136 GLY B CA 1
ATOM 3475 C C . GLY B 1 137 ? 21.540 0.595 12.006 1.00 16.10 136 GLY B C 1
ATOM 3476 O O . GLY B 1 137 ? 20.828 -0.106 12.766 1.00 16.51 136 GLY B O 1
ATOM 3477 N N . PHE B 1 138 ? 21.107 1.097 10.875 1.00 14.65 137 PHE B N 1
ATOM 3478 C CA . PHE B 1 138 ? 19.714 0.901 10.449 1.00 15.23 137 PHE B CA 1
ATOM 3479 C C . PHE B 1 138 ? 19.666 0.222 9.101 1.00 14.47 137 PHE B C 1
ATOM 3480 O O . PHE B 1 138 ? 20.453 0.501 8.174 1.00 13.24 137 PHE B O 1
ATOM 3488 N N . LEU B 1 139 ? 18.652 -0.606 8.946 1.00 14.91 138 LEU B N 1
ATOM 3489 C CA . LEU B 1 139 ? 18.221 -1.160 7.653 1.00 14.38 138 LEU B CA 1
ATOM 3490 C C . LEU B 1 139 ? 17.121 -0.277 7.105 1.00 13.91 138 LEU B C 1
ATOM 3491 O O . LEU B 1 139 ? 16.288 0.243 7.899 1.00 15.80 138 LEU B O 1
ATOM 3496 N N . HIS B 1 140 ? 17.101 -0.062 5.808 1.00 14.39 139 HIS B N 1
ATOM 3497 C CA . HIS B 1 140 ? 16.031 0.732 5.151 1.00 13.76 139 HIS B CA 1
ATOM 3498 C C . HIS B 1 140 ? 14.740 -0.077 5.046 1.00 14.12 139 HIS B C 1
ATOM 3499 O O . HIS B 1 140 ? 13.723 0.391 5.480 1.00 14.63 139 HIS B O 1
ATOM 3506 N N . ARG B 1 141 ? 14.848 -1.260 4.437 1.00 14.13 140 ARG B N 1
ATOM 3507 C CA . ARG B 1 141 ? 13.779 -2.253 4.275 1.00 14.02 140 ARG B CA 1
ATOM 3508 C C . ARG B 1 141 ? 12.722 -1.834 3.275 1.00 14.71 140 ARG B C 1
ATOM 3509 O O . ARG B 1 141 ? 11.813 -2.678 3.068 1.00 15.98 140 ARG B O 1
ATOM 3517 N N . ASP B 1 142 ? 12.839 -0.685 2.608 1.00 15.53 141 ASP B N 1
ATOM 3518 C CA . ASP B 1 142 ? 11.870 -0.356 1.539 1.00 16.54 141 ASP B CA 1
ATOM 3519 C C . ASP B 1 142 ? 12.597 0.362 0.411 1.00 15.80 141 ASP B C 1
ATOM 3520 O O . ASP B 1 142 ? 12.137 1.407 -0.050 1.00 16.06 141 ASP B O 1
ATOM 3525 N N . ILE B 1 143 ? 13.684 -0.212 -0.062 1.00 13.86 142 ILE B N 1
ATOM 3526 C CA . ILE B 1 143 ? 14.422 0.342 -1.201 1.00 13.60 142 ILE B CA 1
ATOM 3527 C C . ILE B 1 143 ? 13.584 0.183 -2.464 1.00 14.21 142 ILE B C 1
ATOM 3528 O O . ILE B 1 143 ? 13.258 -0.955 -2.833 1.00 14.73 142 ILE B O 1
ATOM 3533 N N . LYS B 1 144 ? 13.226 1.288 -3.092 1.00 14.04 143 LYS B N 1
ATOM 3534 C CA . LYS B 1 144 ? 12.338 1.299 -4.283 1.00 14.91 143 LYS B CA 1
ATOM 3535 C C . LYS B 1 144 ? 12.486 2.654 -4.931 1.00 14.86 143 LYS B C 1
ATOM 3536 O O . LYS B 1 144 ? 12.925 3.613 -4.258 1.00 13.49 143 LYS B O 1
ATOM 3542 N N . PRO B 1 145 ? 12.192 2.789 -6.221 1.00 14.40 144 PRO B N 1
ATOM 3543 C CA . PRO B 1 145 ? 12.523 4.023 -6.935 1.00 14.88 144 PRO B CA 1
ATOM 3544 C C . PRO B 1 145 ? 11.807 5.266 -6.387 1.00 14.76 144 PRO B C 1
ATOM 3545 O O . PRO B 1 145 ? 12.417 6.324 -6.409 1.00 14.94 144 PRO B O 1
ATOM 3549 N N . SER B 1 146 ? 10.599 5.123 -5.875 1.00 13.95 145 SER B N 1
ATOM 3550 C CA . SER B 1 146 ? 9.830 6.268 -5.346 1.00 15.04 145 SER B CA 1
ATOM 3551 C C . SER B 1 146 ? 10.423 6.760 -4.012 1.00 14.27 145 SER B C 1
ATOM 3552 O O . SER B 1 146 ? 10.004 7.820 -3.543 1.00 14.35 145 SER B O 1
ATOM 3555 N N . ASN B 1 147 ? 11.409 6.061 -3.436 1.00 13.22 146 ASN B N 1
ATOM 3556 C CA . ASN B 1 147 ? 12.085 6.540 -2.200 1.00 13.91 146 ASN B CA 1
ATOM 3557 C C . ASN B 1 147 ? 13.398 7.225 -2.524 1.00 12.99 146 ASN B C 1
ATOM 3558 O O . ASN B 1 147 ? 14.119 7.576 -1.585 1.00 13.19 146 ASN B O 1
ATOM 3563 N N . PHE B 1 148 ? 13.599 7.622 -3.756 1.00 12.73 147 PHE B N 1
ATOM 3564 C CA . PHE B 1 148 ? 14.815 8.373 -4.204 1.00 12.38 147 PHE B CA 1
ATOM 3565 C C . PHE B 1 148 ? 14.385 9.516 -5.115 1.00 13.25 147 PHE B C 1
ATOM 3566 O O . PHE B 1 148 ? 13.499 9.343 -5.916 1.00 12.85 147 PHE B O 1
ATOM 3574 N N . ALA B 1 149 ? 15.042 10.651 -5.029 1.00 11.98 148 ALA B N 1
ATOM 3575 C CA . ALA B 1 149 ? 14.798 11.781 -5.939 1.00 12.79 148 ALA B CA 1
ATOM 3576 C C . ALA B 1 149 ? 16.071 12.530 -6.210 1.00 12.58 148 ALA B C 1
ATOM 3577 O O . ALA B 1 149 ? 16.960 12.538 -5.340 1.00 14.07 148 ALA B O 1
ATOM 3579 N N . MET B 1 150 ? 16.144 13.139 -7.383 1.00 12.96 149 MET B N 1
ATOM 3580 C CA . MET B 1 150 ? 17.272 14.068 -7.661 1.00 13.22 149 MET B CA 1
ATOM 3581 C C . MET B 1 150 ? 16.985 15.392 -6.956 1.00 13.54 149 MET B C 1
ATOM 3582 O O . MET B 1 150 ? 15.801 15.729 -6.678 1.00 13.31 149 MET B O 1
ATOM 3587 N N . GLY B 1 151 ? 17.990 16.205 -6.766 1.00 12.78 150 GLY B N 1
ATOM 3588 C CA . GLY B 1 151 ? 17.806 17.548 -6.190 1.00 13.10 150 GLY B CA 1
ATOM 3589 C C . GLY B 1 151 ? 17.055 18.496 -7.127 1.00 13.77 150 GLY B C 1
ATOM 3590 O O . GLY B 1 151 ? 16.899 18.140 -8.315 1.00 14.07 150 GLY B O 1
ATOM 3591 N N . ARG B 1 152 ? 16.582 19.633 -6.634 1.00 14.30 151 ARG B N 1
ATOM 3592 C CA . ARG B 1 152 ? 15.655 20.488 -7.402 1.00 16.39 151 ARG B CA 1
ATOM 3593 C C . ARG B 1 152 ? 16.364 21.744 -7.922 1.00 16.08 151 ARG B C 1
ATOM 3594 O O . ARG B 1 152 ? 15.731 22.493 -8.665 1.00 17.83 151 ARG B O 1
ATOM 3602 N N . PHE B 1 153 ? 17.669 21.949 -7.621 1.00 16.00 152 PHE B N 1
ATOM 3603 C CA . PHE B 1 153 ? 18.428 23.146 -8.013 1.00 15.72 152 PHE B CA 1
ATOM 3604 C C . PHE B 1 153 ? 19.645 22.774 -8.847 1.00 15.43 152 PHE B C 1
ATOM 3605 O O . PHE B 1 153 ? 20.104 21.650 -8.781 1.00 14.91 152 PHE B O 1
ATOM 3613 N N . PRO B 1 154 ? 20.257 23.741 -9.560 1.00 16.04 153 PRO B N 1
ATOM 3614 C CA . PRO B 1 154 ? 21.427 23.390 -10.358 1.00 16.42 153 PRO B CA 1
ATOM 3615 C C . PRO B 1 154 ? 22.486 22.691 -9.517 1.00 16.03 153 PRO B C 1
ATOM 3616 O O . PRO B 1 154 ? 23.144 21.732 -10.016 1.00 16.15 153 PRO B O 1
ATOM 3620 N N . SER B 1 155 ? 22.701 23.146 -8.284 1.00 16.51 154 SER B N 1
ATOM 3621 C CA . SER B 1 155 ? 23.786 22.597 -7.416 1.00 16.97 154 SER B CA 1
ATOM 3622 C C . SER B 1 155 ? 23.452 21.245 -6.808 1.00 16.78 154 SER B C 1
ATOM 3623 O O . SER B 1 155 ? 24.371 20.629 -6.217 1.00 17.25 154 SER B O 1
ATOM 3626 N N . THR B 1 156 ? 22.187 20.781 -6.880 1.00 15.22 155 THR B N 1
ATOM 3627 C CA . THR B 1 156 ? 21.774 19.505 -6.239 1.00 14.48 155 THR B CA 1
ATOM 3628 C C . THR B 1 156 ? 21.160 18.519 -7.245 1.00 13.88 155 THR B C 1
ATOM 3629 O O . THR B 1 156 ? 20.949 17.398 -6.891 1.00 13.09 155 THR B O 1
ATOM 3633 N N . CYS B 1 157 ? 20.826 18.970 -8.454 1.00 14.59 156 CYS B N 1
ATOM 3634 C CA . CYS B 1 157 ? 20.015 18.122 -9.366 1.00 14.93 156 CYS B CA 1
ATOM 3635 C C . CYS B 1 157 ? 20.797 16.963 -9.964 1.00 14.57 156 CYS B C 1
ATOM 3636 O O . CYS B 1 157 ? 20.156 16.111 -10.576 1.00 15.39 156 CYS B O 1
ATOM 3639 N N . ARG B 1 158 ? 22.112 16.873 -9.754 1.00 14.33 157 ARG B N 1
ATOM 3640 C CA . ARG B 1 158 ? 22.923 15.693 -10.174 1.00 14.36 157 ARG B CA 1
ATOM 3641 C C . ARG B 1 158 ? 23.154 14.724 -9.008 1.00 13.56 157 ARG B C 1
ATOM 3642 O O . ARG B 1 158 ? 23.848 13.704 -9.204 1.00 15.34 157 ARG B O 1
ATOM 3650 N N . LYS B 1 159 ? 22.593 15.054 -7.852 1.00 13.90 158 LYS B N 1
ATOM 3651 C CA . LYS B 1 159 ? 22.693 14.249 -6.614 1.00 13.92 158 LYS B CA 1
ATOM 3652 C C . LYS B 1 159 ? 21.360 13.529 -6.381 1.00 13.03 158 LYS B C 1
ATOM 3653 O O . LYS B 1 159 ? 20.290 14.173 -6.488 1.00 12.90 158 LYS B O 1
ATOM 3659 N N . CYS B 1 160 ? 21.414 12.269 -6.068 1.00 12.09 159 CYS B N 1
ATOM 3660 C CA . CYS B 1 160 ? 20.280 11.420 -5.732 1.00 13.09 159 CYS B CA 1
ATOM 3661 C C . CYS B 1 160 ? 20.161 11.289 -4.220 1.00 13.71 159 CYS B C 1
ATOM 3662 O O . CYS B 1 160 ? 21.194 11.079 -3.565 1.00 14.97 159 CYS B O 1
ATOM 3665 N N . TYR B 1 161 ? 18.966 11.492 -3.685 1.00 11.94 160 TYR B N 1
ATOM 3666 C CA . TYR B 1 161 ? 18.695 11.576 -2.238 1.00 12.26 160 TYR B CA 1
ATOM 3667 C C . TYR B 1 161 ? 17.728 10.468 -1.831 1.00 12.78 160 TYR B C 1
ATOM 3668 O O . TYR B 1 161 ? 16.703 10.225 -2.555 1.00 12.24 160 TYR B O 1
ATOM 3677 N N . MET B 1 162 ? 18.057 9.791 -0.757 1.00 12.77 161 MET B N 1
ATOM 3678 C CA . MET B 1 162 ? 17.127 8.855 -0.051 1.00 14.13 161 MET B CA 1
ATOM 3679 C C . MET B 1 162 ? 16.089 9.662 0.702 1.00 15.57 161 MET B C 1
ATOM 3680 O O . MET B 1 162 ? 16.461 10.559 1.467 1.00 16.66 161 MET B O 1
ATOM 3685 N N . LEU B 1 163 ? 14.790 9.443 0.470 1.00 14.80 162 LEU B N 1
ATOM 3686 C CA . LEU B 1 163 ? 13.722 10.420 0.851 1.00 15.49 162 LEU B CA 1
ATOM 3687 C C . LEU B 1 163 ? 12.965 10.066 2.137 1.00 15.26 162 LEU B C 1
ATOM 3688 O O . LEU B 1 163 ? 12.362 10.965 2.727 1.00 16.84 162 LEU B O 1
ATOM 3693 N N . ASP B 1 164 ? 12.961 8.806 2.544 1.00 14.99 163 ASP B N 1
ATOM 3694 C CA . ASP B 1 164 ? 12.017 8.293 3.552 1.00 15.24 163 ASP B CA 1
ATOM 3695 C C . ASP B 1 164 ? 12.675 7.159 4.336 1.00 15.44 163 ASP B C 1
ATOM 3696 O O . ASP B 1 164 ? 13.437 6.384 3.717 1.00 16.89 163 ASP B O 1
ATOM 3701 N N . PHE B 1 165 ? 12.378 7.046 5.623 1.00 15.60 164 PHE B N 1
ATOM 3702 C CA . PHE B 1 165 ? 12.937 6.023 6.523 1.00 15.41 164 PHE B CA 1
ATOM 3703 C C . PHE B 1 165 ? 11.860 5.384 7.380 1.00 16.83 164 PHE B C 1
ATOM 3704 O O . PHE B 1 165 ? 12.187 4.784 8.382 1.00 16.35 164 PHE B O 1
ATOM 3712 N N . GLY B 1 166 ? 10.609 5.497 6.976 1.00 17.46 165 GLY B N 1
ATOM 3713 C CA . GLY B 1 166 ? 9.455 5.086 7.794 1.00 18.92 165 GLY B CA 1
ATOM 3714 C C . GLY B 1 166 ? 9.476 3.595 8.118 1.00 18.89 165 GLY B C 1
ATOM 3715 O O . GLY B 1 166 ? 8.994 3.236 9.242 1.00 20.69 165 GLY B O 1
ATOM 3716 N N . LEU B 1 167 ? 10.068 2.757 7.256 1.00 17.57 166 LEU B N 1
ATOM 3717 C CA . LEU B 1 167 ? 10.048 1.289 7.484 1.00 18.00 166 LEU B CA 1
ATOM 3718 C C . LEU B 1 167 ? 11.396 0.809 8.030 1.00 16.70 166 LEU B C 1
ATOM 3719 O O . LEU B 1 167 ? 11.589 -0.411 8.167 1.00 16.21 166 LEU B O 1
ATOM 3724 N N . ALA B 1 168 ? 12.327 1.725 8.349 1.00 15.08 167 ALA B N 1
ATOM 3725 C CA . ALA B 1 168 ? 13.657 1.336 8.871 1.00 14.77 167 ALA B CA 1
ATOM 3726 C C . ALA B 1 168 ? 13.574 0.584 10.205 1.00 16.13 167 ALA B C 1
ATOM 3727 O O . ALA B 1 168 ? 12.577 0.656 10.954 1.00 17.17 167 ALA B O 1
ATOM 3729 N N . ARG B 1 169 ? 14.617 -0.192 10.485 1.00 16.86 168 ARG B N 1
ATOM 3730 C CA . ARG B 1 169 ? 14.763 -0.914 11.763 1.00 18.48 168 ARG B CA 1
ATOM 3731 C C . ARG B 1 169 ? 16.215 -0.861 12.157 1.00 18.17 168 ARG B C 1
ATOM 3732 O O . ARG B 1 169 ? 17.077 -1.036 11.277 1.00 16.37 168 ARG B O 1
ATOM 3740 N N . GLN B 1 170 ? 16.480 -0.619 13.421 1.00 18.32 169 GLN B N 1
ATOM 3741 C CA . GLN B 1 170 ? 17.858 -0.667 13.946 1.00 19.62 169 GLN B CA 1
ATOM 3742 C C . GLN B 1 170 ? 18.303 -2.111 14.023 1.00 19.35 169 GLN B C 1
ATOM 3743 O O . GLN B 1 170 ? 17.532 -2.938 14.575 1.00 20.03 169 GLN B O 1
ATOM 3749 N N . PHE B 1 171 ? 19.415 -2.469 13.383 1.00 18.19 170 PHE B N 1
ATOM 3750 C CA . PHE B 1 171 ? 19.868 -3.883 13.396 1.00 18.58 170 PHE B CA 1
ATOM 3751 C C . PHE B 1 171 ? 21.073 -4.066 14.315 1.00 20.23 170 PHE B C 1
ATOM 3752 O O . PHE B 1 171 ? 21.463 -5.242 14.476 1.00 20.56 170 PHE B O 1
ATOM 3760 N N . THR B 1 172 ? 21.592 -2.994 14.913 1.00 21.79 171 THR B N 1
ATOM 3761 C CA . THR B 1 172 ? 22.657 -3.038 15.936 1.00 26.42 171 THR B CA 1
ATOM 3762 C C . THR B 1 172 ? 22.064 -2.646 17.283 1.00 31.71 171 THR B C 1
ATOM 3763 O O . THR B 1 172 ? 21.032 -2.022 17.302 1.00 32.07 171 THR B O 1
ATOM 3767 N N . ASN B 1 173 ? 22.599 -3.206 18.359 1.00 36.49 172 ASN B N 1
ATOM 3768 C CA . ASN B 1 173 ? 22.009 -3.039 19.715 1.00 40.86 172 ASN B CA 1
ATOM 3769 C C . ASN B 1 173 ? 22.601 -1.761 20.312 1.00 44.58 172 ASN B C 1
ATOM 3770 O O . ASN B 1 173 ? 23.349 -1.076 19.580 1.00 37.77 172 ASN B O 1
ATOM 3775 N N . SER B 1 174 ? 22.413 -1.566 21.622 1.00 49.19 173 SER B N 1
ATOM 3776 C CA . SER B 1 174 ? 23.000 -0.466 22.422 1.00 55.43 173 SER B CA 1
ATOM 3777 C C . SER B 1 174 ? 24.534 -0.413 22.279 1.00 55.62 173 SER B C 1
ATOM 3778 O O . SER B 1 174 ? 25.094 0.700 22.416 1.00 56.94 173 SER B O 1
ATOM 3781 N N . CYS B 1 175 ? 25.190 -1.553 22.034 1.00 54.28 174 CYS B N 1
ATOM 3782 C CA . CYS B 1 175 ? 26.671 -1.713 22.105 1.00 55.73 174 CYS B CA 1
ATOM 3783 C C . CYS B 1 175 ? 27.318 -1.604 20.712 1.00 55.87 174 CYS B C 1
ATOM 3784 O O . CYS B 1 175 ? 28.542 -1.448 20.666 1.00 59.42 174 CYS B O 1
ATOM 3787 N N . GLY B 1 176 ? 26.527 -1.653 19.624 1.00 52.67 175 GLY B N 1
ATOM 3788 C CA . GLY B 1 176 ? 27.017 -1.564 18.224 1.00 48.33 175 GLY B CA 1
ATOM 3789 C C . GLY B 1 176 ? 27.107 -2.940 17.559 1.00 45.76 175 GLY B C 1
ATOM 3790 O O . GLY B 1 176 ? 27.520 -3.018 16.380 1.00 48.58 175 GLY B O 1
ATOM 3791 N N . ASP B 1 177 ? 26.732 -3.985 18.299 1.00 41.94 176 ASP B N 1
ATOM 3792 C CA . ASP B 1 177 ? 26.750 -5.418 17.872 1.00 35.99 176 ASP B CA 1
ATOM 3793 C C . ASP B 1 177 ? 25.478 -5.691 17.028 1.00 31.23 176 ASP B C 1
ATOM 3794 O O . ASP B 1 177 ? 24.457 -5.054 17.276 1.00 29.86 176 ASP B O 1
ATOM 3799 N N . VAL B 1 178 ? 25.521 -6.632 16.106 1.00 27.24 177 VAL B N 1
ATOM 3800 C CA . VAL B 1 178 ? 24.319 -7.071 15.330 1.00 25.03 177 VAL B CA 1
ATOM 3801 C C . VAL B 1 178 ? 23.334 -7.793 16.264 1.00 24.06 177 VAL B C 1
ATOM 3802 O O . VAL B 1 178 ? 23.732 -8.737 16.973 1.00 24.49 177 VAL B O 1
ATOM 3806 N N . ARG B 1 179 ? 22.080 -7.383 16.250 1.00 21.98 178 ARG B N 1
ATOM 3807 C CA . ARG B 1 179 ? 21.024 -7.882 17.155 1.00 22.08 178 ARG B CA 1
ATOM 3808 C C . ARG B 1 179 ? 20.699 -9.308 16.761 1.00 21.36 178 ARG B C 1
ATOM 3809 O O . ARG B 1 179 ? 20.569 -9.602 15.580 1.00 20.71 178 ARG B O 1
ATOM 3817 N N . PRO B 1 180 ? 20.448 -10.189 17.728 1.00 20.62 179 PRO B N 1
ATOM 3818 C CA . PRO B 1 180 ? 19.900 -11.515 17.431 1.00 20.64 179 PRO B CA 1
ATOM 3819 C C . PRO B 1 180 ? 18.588 -11.370 16.657 1.00 20.53 179 PRO B C 1
ATOM 3820 O O . PRO B 1 180 ? 17.744 -10.541 17.031 1.00 20.97 179 PRO B O 1
ATOM 3824 N N . PRO B 1 181 ? 18.430 -12.069 15.522 1.00 19.54 180 PRO B N 1
ATOM 3825 C CA . PRO B 1 181 ? 17.220 -11.919 14.744 1.00 19.00 180 PRO B CA 1
ATOM 3826 C C . PRO B 1 181 ? 16.033 -12.596 15.419 1.00 19.89 180 PRO B C 1
ATOM 3827 O O . PRO B 1 181 ? 16.148 -13.549 16.106 1.00 20.37 180 PRO B O 1
ATOM 3831 N N . ARG B 1 182 ? 14.856 -12.025 15.148 1.00 20.03 181 ARG B N 1
ATOM 3832 C CA . ARG B 1 182 ? 13.593 -12.656 15.516 1.00 21.41 181 ARG B CA 1
ATOM 3833 C C . ARG B 1 182 ? 13.404 -13.929 14.690 1.00 22.52 181 ARG B C 1
ATOM 3834 O O . ARG B 1 182 ? 13.856 -13.941 13.530 1.00 22.89 181 ARG B O 1
ATOM 3842 N N . ALA B 1 183 ? 12.641 -14.870 15.225 1.00 25.41 182 ALA B N 1
ATOM 3843 C CA . ALA B 1 183 ? 12.316 -16.153 14.556 1.00 27.73 182 ALA B CA 1
ATOM 3844 C C . ALA B 1 183 ? 11.443 -15.863 13.324 1.00 28.43 182 ALA B C 1
ATOM 3845 O O . ALA B 1 183 ? 11.652 -16.494 12.290 1.00 30.88 182 ALA B O 1
ATOM 3847 N N . VAL B 1 184 ? 10.514 -14.939 13.482 1.00 28.52 183 VAL B N 1
ATOM 3848 C CA A VAL B 1 184 ? 9.543 -14.491 12.434 0.50 29.27 183 VAL B CA 1
ATOM 3849 C CA B VAL B 1 184 ? 9.516 -14.495 12.452 0.50 28.93 183 VAL B CA 1
ATOM 3850 C C . VAL B 1 184 ? 9.481 -12.969 12.456 1.00 28.07 183 VAL B C 1
ATOM 3851 O O . VAL B 1 184 ? 9.406 -12.393 13.537 1.00 29.22 183 VAL B O 1
ATOM 3858 N N . ALA B 1 185 ? 9.444 -12.337 11.281 1.00 26.30 184 ALA B N 1
ATOM 3859 C CA . ALA B 1 185 ? 9.335 -10.875 11.144 1.00 26.36 184 ALA B CA 1
ATOM 3860 C C . ALA B 1 185 ? 8.344 -10.590 10.016 1.00 29.78 184 ALA B C 1
ATOM 3861 O O . ALA B 1 185 ? 8.545 -11.143 8.931 1.00 28.34 184 ALA B O 1
ATOM 3863 N N . GLY B 1 186 ? 7.290 -9.853 10.332 1.00 34.62 185 GLY B N 1
ATOM 3864 C CA . GLY B 1 186 ? 6.295 -9.365 9.360 1.00 35.95 185 GLY B CA 1
ATOM 3865 C C . GLY B 1 186 ? 6.948 -8.794 8.119 1.00 33.65 185 GLY B C 1
ATOM 3866 O O . GLY B 1 186 ? 8.043 -8.214 8.218 1.00 35.63 185 GLY B O 1
ATOM 3867 N N . PHE B 1 187 ? 6.433 -9.208 6.978 1.00 34.23 186 PHE B N 1
ATOM 3868 C CA . PHE B 1 187 ? 6.860 -8.763 5.642 1.00 33.42 186 PHE B CA 1
ATOM 3869 C C . PHE B 1 187 ? 6.821 -7.251 5.642 1.00 34.16 186 PHE B C 1
ATOM 3870 O O . PHE B 1 187 ? 5.791 -6.652 5.967 1.00 35.88 186 PHE B O 1
ATOM 3878 N N . ARG B 1 188 ? 7.929 -6.679 5.235 1.00 33.77 187 ARG B N 1
ATOM 3879 C CA . ARG B 1 188 ? 8.183 -5.237 5.225 1.00 35.83 187 ARG B CA 1
ATOM 3880 C C . ARG B 1 188 ? 8.614 -4.857 3.816 1.00 32.33 187 ARG B C 1
ATOM 3881 O O . ARG B 1 188 ? 9.518 -5.574 3.175 1.00 34.97 187 ARG B O 1
ATOM 3889 N N . GLY B 1 189 ? 7.891 -3.889 3.285 1.00 30.82 188 GLY B N 1
ATOM 3890 C CA . GLY B 1 189 ? 8.250 -3.181 2.073 1.00 27.25 188 GLY B CA 1
ATOM 3891 C C . GLY B 1 189 ? 7.214 -3.389 1.001 1.00 27.09 188 GLY B C 1
ATOM 3892 O O . GLY B 1 189 ? 6.096 -3.709 1.304 1.00 27.98 188 GLY B O 1
ATOM 3893 N N . THR B 1 190 ? 7.670 -3.320 -0.216 1.00 24.39 189 THR B N 1
ATOM 3894 C CA . THR B 1 190 ? 6.862 -3.321 -1.423 1.00 23.92 189 THR B CA 1
ATOM 3895 C C . THR B 1 190 ? 7.079 -4.664 -2.115 1.00 22.35 189 THR B C 1
ATOM 3896 O O . THR B 1 190 ? 8.273 -5.091 -2.283 1.00 22.03 189 THR B O 1
ATOM 3900 N N . VAL B 1 191 ? 6.011 -5.339 -2.467 1.00 21.73 190 VAL B N 1
ATOM 3901 C CA . VAL B 1 191 ? 6.130 -6.743 -2.970 1.00 23.33 190 VAL B CA 1
ATOM 3902 C C . VAL B 1 191 ? 7.097 -6.775 -4.158 1.00 21.94 190 VAL B C 1
ATOM 3903 O O . VAL B 1 191 ? 7.991 -7.660 -4.185 1.00 22.17 190 VAL B O 1
ATOM 3907 N N . ARG B 1 192 ? 6.995 -5.820 -5.072 1.00 20.02 191 ARG B N 1
ATOM 3908 C CA . ARG B 1 192 ? 7.807 -5.867 -6.295 1.00 20.13 191 ARG B CA 1
ATOM 3909 C C . ARG B 1 192 ? 9.309 -5.962 -5.998 1.00 18.48 191 ARG B C 1
ATOM 3910 O O . ARG B 1 192 ? 10.039 -6.643 -6.724 1.00 18.74 191 ARG B O 1
ATOM 3918 N N . TYR B 1 193 ? 9.806 -5.243 -5.017 1.00 16.82 192 TYR B N 1
ATOM 3919 C CA . TYR B 1 193 ? 11.257 -5.100 -4.812 1.00 16.09 192 TYR B CA 1
ATOM 3920 C C . TYR B 1 193 ? 11.756 -5.909 -3.622 1.00 16.63 192 TYR B C 1
ATOM 3921 O O . TYR B 1 193 ? 12.956 -5.884 -3.333 1.00 16.53 192 TYR B O 1
ATOM 3930 N N . ALA B 1 194 ? 10.870 -6.593 -2.913 1.00 17.82 193 ALA B N 1
ATOM 3931 C CA . ALA B 1 194 ? 11.225 -7.318 -1.666 1.00 17.84 193 ALA B CA 1
ATOM 3932 C C . ALA B 1 194 ? 12.130 -8.502 -1.967 1.00 18.09 193 ALA B C 1
ATOM 3933 O O . ALA B 1 194 ? 11.910 -9.256 -2.946 1.00 18.09 193 ALA B O 1
ATOM 3935 N N . SER B 1 195 ? 13.093 -8.774 -1.083 1.00 17.79 194 SER B N 1
ATOM 3936 C CA . SER B 1 195 ? 13.965 -9.942 -1.241 1.00 18.27 194 SER B CA 1
ATOM 3937 C C . SER B 1 195 ? 13.201 -11.230 -0.866 1.00 19.85 194 SER B C 1
ATOM 3938 O O . SER B 1 195 ? 12.118 -11.148 -0.224 1.00 20.65 194 SER B O 1
ATOM 3941 N N . ILE B 1 196 ? 13.746 -12.351 -1.236 1.00 22.96 195 ILE B N 1
ATOM 3942 C CA . ILE B 1 196 ? 13.178 -13.676 -0.839 1.00 25.04 195 ILE B CA 1
ATOM 3943 C C . ILE B 1 196 ? 13.004 -13.717 0.694 1.00 25.71 195 ILE B C 1
ATOM 3944 O O . ILE B 1 196 ? 12.020 -14.226 1.188 1.00 25.23 195 ILE B O 1
ATOM 3949 N N . ASN B 1 197 ? 13.944 -13.148 1.464 1.00 25.24 196 ASN B N 1
ATOM 3950 C CA . ASN B 1 197 ? 13.892 -13.247 2.945 1.00 25.15 196 ASN B CA 1
ATOM 3951 C C . ASN B 1 197 ? 12.687 -12.522 3.498 1.00 24.91 196 ASN B C 1
ATOM 3952 O O . ASN B 1 197 ? 12.098 -13.023 4.444 1.00 24.49 196 ASN B O 1
ATOM 3957 N N . ALA B 1 198 ? 12.322 -11.365 2.940 1.00 22.67 197 ALA B N 1
ATOM 3958 C CA . ALA B 1 198 ? 11.071 -10.667 3.301 1.00 23.98 197 ALA B CA 1
ATOM 3959 C C . ALA B 1 198 ? 9.873 -11.560 3.010 1.00 25.20 197 ALA B C 1
ATOM 3960 O O . ALA B 1 198 ? 8.984 -11.618 3.830 1.00 25.61 197 ALA B O 1
ATOM 3962 N N . HIS B 1 199 ? 9.843 -12.203 1.843 1.00 23.77 198 HIS B N 1
ATOM 3963 C CA . HIS B 1 199 ? 8.735 -13.096 1.434 1.00 24.50 198 HIS B CA 1
ATOM 3964 C C . HIS B 1 199 ? 8.610 -14.261 2.433 1.00 25.61 198 HIS B C 1
ATOM 3965 O O . HIS B 1 199 ? 7.484 -14.770 2.625 1.00 28.27 198 HIS B O 1
ATOM 3972 N N . ARG B 1 200 ? 9.738 -14.674 3.027 1.00 25.29 199 ARG B N 1
ATOM 3973 C CA . ARG B 1 200 ? 9.791 -15.825 3.971 1.00 26.85 199 ARG B CA 1
ATOM 3974 C C . ARG B 1 200 ? 9.560 -15.356 5.406 1.00 26.20 199 ARG B C 1
ATOM 3975 O O . ARG B 1 200 ? 9.563 -16.229 6.320 1.00 24.95 199 ARG B O 1
ATOM 3983 N N . ASN B 1 201 ? 9.262 -14.072 5.610 1.00 25.96 200 ASN B N 1
ATOM 3984 C CA . ASN B 1 201 ? 8.954 -13.512 6.953 1.00 26.77 200 ASN B CA 1
ATOM 3985 C C . ASN B 1 201 ? 10.159 -13.770 7.862 1.00 25.18 200 ASN B C 1
ATOM 3986 O O . ASN B 1 201 ? 9.975 -14.062 9.055 1.00 26.50 200 ASN B O 1
ATOM 3991 N N . ARG B 1 202 ? 11.340 -13.643 7.296 1.00 24.10 201 ARG B N 1
ATOM 3992 C CA . ARG B 1 202 ? 12.596 -13.746 8.047 1.00 23.80 201 ARG B CA 1
ATOM 3993 C C . ARG B 1 202 ? 13.008 -12.337 8.462 1.00 21.55 201 ARG B C 1
ATOM 3994 O O . ARG B 1 202 ? 12.661 -11.379 7.775 1.00 21.95 201 ARG B O 1
ATOM 4002 N N . GLU B 1 203 ? 13.770 -12.238 9.522 1.00 20.25 202 GLU B N 1
ATOM 4003 C CA . GLU B 1 203 ? 14.403 -10.971 9.905 1.00 18.42 202 GLU B CA 1
ATOM 4004 C C . GLU B 1 203 ? 15.262 -10.495 8.726 1.00 17.33 202 GLU B C 1
ATOM 4005 O O . GLU B 1 203 ? 16.151 -11.235 8.257 1.00 17.86 202 GLU B O 1
ATOM 4011 N N . MET B 1 204 ? 15.026 -9.274 8.258 1.00 16.61 203 MET B N 1
ATOM 4012 C CA . MET B 1 204 ? 15.753 -8.689 7.163 1.00 16.57 203 MET B CA 1
ATOM 4013 C C . MET B 1 204 ? 17.147 -8.256 7.625 1.00 15.83 203 MET B C 1
ATOM 4014 O O . MET B 1 204 ? 17.341 -7.873 8.788 1.00 15.38 203 MET B O 1
ATOM 4019 N N . GLY B 1 205 ? 18.070 -8.319 6.703 1.00 15.57 204 GLY B N 1
ATOM 4020 C CA . GLY B 1 205 ? 19.446 -7.881 6.964 1.00 15.66 204 GLY B CA 1
ATOM 4021 C C . GLY B 1 205 ? 19.928 -6.875 5.943 1.00 15.33 204 GLY B C 1
ATOM 4022 O O . GLY B 1 205 ? 19.153 -6.446 5.041 1.00 15.00 204 GLY B O 1
ATOM 4023 N N . ARG B 1 206 ? 21.199 -6.535 6.035 1.00 15.89 205 ARG B N 1
ATOM 4024 C CA . ARG B 1 206 ? 21.801 -5.568 5.114 1.00 14.96 205 ARG B CA 1
ATOM 4025 C C . ARG B 1 206 ? 21.776 -6.042 3.656 1.00 14.23 205 ARG B C 1
ATOM 4026 O O . ARG B 1 206 ? 21.510 -5.238 2.759 1.00 13.77 205 ARG B O 1
ATOM 4034 N N . HIS B 1 207 ? 21.904 -7.330 3.429 1.00 14.51 206 HIS B N 1
ATOM 4035 C CA . HIS B 1 207 ? 21.848 -7.910 2.084 1.00 14.61 206 HIS B CA 1
ATOM 4036 C C . HIS B 1 207 ? 20.456 -7.755 1.466 1.00 14.12 206 HIS B C 1
ATOM 4037 O O . HIS B 1 207 ? 20.376 -7.739 0.268 1.00 15.15 206 HIS B O 1
ATOM 4044 N N . ASP B 1 208 ? 19.387 -7.684 2.257 1.00 14.00 207 ASP B N 1
ATOM 4045 C CA . ASP B 1 208 ? 18.022 -7.576 1.690 1.00 14.48 207 ASP B CA 1
ATOM 4046 C C . ASP B 1 208 ? 17.834 -6.201 1.068 1.00 14.11 207 ASP B C 1
ATOM 4047 O O . ASP B 1 208 ? 17.165 -6.108 0.035 1.00 14.82 207 ASP B O 1
ATOM 4052 N N . ASP B 1 209 ? 18.460 -5.158 1.626 1.00 13.31 208 ASP B N 1
ATOM 4053 C CA . ASP B 1 209 ? 18.459 -3.835 0.952 1.00 12.84 208 ASP B CA 1
ATOM 4054 C C . ASP B 1 209 ? 19.185 -3.944 -0.390 1.00 13.53 208 ASP B C 1
ATOM 4055 O O . ASP B 1 209 ? 18.809 -3.236 -1.376 1.00 13.33 208 ASP B O 1
ATOM 4060 N N . LEU B 1 210 ? 20.270 -4.700 -0.441 1.00 13.55 209 LEU B N 1
ATOM 4061 C CA . LEU B 1 210 ? 21.047 -4.846 -1.686 1.00 13.34 209 LEU B CA 1
ATOM 4062 C C . LEU B 1 210 ? 20.286 -5.682 -2.737 1.00 13.24 209 LEU B C 1
ATOM 4063 O O . LEU B 1 210 ? 20.438 -5.388 -3.920 1.00 13.65 209 LEU B O 1
ATOM 4068 N N . TRP B 1 211 ? 19.542 -6.708 -2.336 1.00 13.09 210 TRP B N 1
ATOM 4069 C CA . TRP B 1 211 ? 18.615 -7.406 -3.281 1.00 13.91 210 TRP B CA 1
ATOM 4070 C C . TRP B 1 211 ? 17.641 -6.382 -3.877 1.00 13.73 210 TRP B C 1
ATOM 4071 O O . TRP B 1 211 ? 17.384 -6.409 -5.064 1.00 13.55 210 TRP B O 1
ATOM 4082 N N . SER B 1 212 ? 17.012 -5.555 -3.060 1.00 14.02 211 SER B N 1
ATOM 4083 C CA . SER B 1 212 ? 16.052 -4.552 -3.560 1.00 13.28 211 SER B CA 1
ATOM 4084 C C . SER B 1 212 ? 16.753 -3.610 -4.550 1.00 13.74 211 SER B C 1
ATOM 4085 O O . SER B 1 212 ? 16.179 -3.253 -5.609 1.00 13.93 211 SER B O 1
ATOM 4088 N N . LEU B 1 213 ? 17.983 -3.207 -4.260 1.00 13.09 212 LEU B N 1
ATOM 4089 C CA . LEU B 1 213 ? 18.775 -2.389 -5.210 1.00 13.66 212 LEU B CA 1
ATOM 4090 C C . LEU B 1 213 ? 18.972 -3.152 -6.528 1.00 13.50 212 LEU B C 1
ATOM 4091 O O . LEU B 1 213 ? 18.725 -2.595 -7.617 1.00 13.34 212 LEU B O 1
ATOM 4096 N N . PHE B 1 214 ? 19.345 -4.424 -6.454 1.00 13.29 213 PHE B N 1
ATOM 4097 C CA . PHE B 1 214 ? 19.541 -5.234 -7.665 1.00 13.56 213 PHE B CA 1
ATOM 4098 C C . PHE B 1 214 ? 18.267 -5.211 -8.516 1.00 14.06 213 PHE B C 1
ATOM 4099 O O . PHE B 1 214 ? 18.340 -4.956 -9.736 1.00 15.08 213 PHE B O 1
ATOM 4107 N N . TYR B 1 215 ? 17.108 -5.461 -7.894 1.00 13.99 214 TYR B N 1
ATOM 4108 C CA . TYR B 1 215 ? 15.833 -5.508 -8.613 1.00 14.21 214 TYR B CA 1
ATOM 4109 C C . TYR B 1 215 ? 15.558 -4.132 -9.248 1.00 14.96 214 TYR B C 1
ATOM 4110 O O . TYR B 1 215 ? 15.060 -4.028 -10.387 1.00 14.60 214 TYR B O 1
ATOM 4119 N N . MET B 1 216 ? 15.800 -3.048 -8.492 1.00 15.26 215 MET B N 1
ATOM 4120 C CA A MET B 1 216 ? 15.513 -1.696 -9.013 0.50 15.29 215 MET B CA 1
ATOM 4121 C CA B MET B 1 216 ? 15.567 -1.676 -9.008 0.50 16.62 215 MET B CA 1
ATOM 4122 C C . MET B 1 216 ? 16.411 -1.446 -10.244 1.00 16.13 215 MET B C 1
ATOM 4123 O O . MET B 1 216 ? 15.895 -0.856 -11.222 1.00 16.51 215 MET B O 1
ATOM 4132 N N . LEU B 1 217 ? 17.676 -1.854 -10.198 1.00 16.63 216 LEU B N 1
ATOM 4133 C CA . LEU B 1 217 ? 18.605 -1.595 -11.343 1.00 18.35 216 LEU B CA 1
ATOM 4134 C C . LEU B 1 217 ? 18.185 -2.400 -12.566 1.00 16.97 216 LEU B C 1
ATOM 4135 O O . LEU B 1 217 ? 18.140 -1.864 -13.651 1.00 17.43 216 LEU B O 1
ATOM 4140 N N . VAL B 1 218 ? 17.787 -3.658 -12.369 1.00 15.56 217 VAL B N 1
ATOM 4141 C CA . VAL B 1 218 ? 17.271 -4.474 -13.477 1.00 15.94 217 VAL B CA 1
ATOM 4142 C C . VAL B 1 218 ? 16.038 -3.779 -14.067 1.00 15.71 217 VAL B C 1
ATOM 4143 O O . VAL B 1 218 ? 15.899 -3.682 -15.320 1.00 15.93 217 VAL B O 1
ATOM 4147 N N . GLU B 1 219 ? 15.127 -3.357 -13.227 1.00 14.56 218 GLU B N 1
ATOM 4148 C CA . GLU B 1 219 ? 13.893 -2.707 -13.710 1.00 15.00 218 GLU B CA 1
ATOM 4149 C C . GLU B 1 219 ? 14.231 -1.425 -14.466 1.00 15.82 218 GLU B C 1
ATOM 4150 O O . GLU B 1 219 ? 13.571 -1.131 -15.451 1.00 15.53 218 GLU B O 1
ATOM 4156 N N . PHE B 1 220 ? 15.228 -0.667 -14.018 1.00 15.40 219 PHE B N 1
ATOM 4157 C CA . PHE B 1 220 ? 15.656 0.557 -14.732 1.00 17.05 219 PHE B CA 1
ATOM 4158 C C . PHE B 1 220 ? 16.040 0.209 -16.176 1.00 18.07 219 PHE B C 1
ATOM 4159 O O . PHE B 1 220 ? 15.634 0.983 -17.097 1.00 18.19 219 PHE B O 1
ATOM 4167 N N . VAL B 1 221 ? 16.826 -0.852 -16.392 1.00 17.72 220 VAL B N 1
ATOM 4168 C CA A VAL B 1 221 ? 17.419 -1.081 -17.741 0.50 19.41 220 VAL B CA 1
ATOM 4169 C CA B VAL B 1 221 ? 17.458 -1.187 -17.703 0.50 18.28 220 VAL B CA 1
ATOM 4170 C C . VAL B 1 221 ? 16.422 -1.852 -18.619 1.00 19.39 220 VAL B C 1
ATOM 4171 O O . VAL B 1 221 ? 16.384 -1.539 -19.803 1.00 21.43 220 VAL B O 1
ATOM 4178 N N . VAL B 1 222 ? 15.651 -2.779 -18.052 1.00 19.78 221 VAL B N 1
ATOM 4179 C CA . VAL B 1 222 ? 14.742 -3.686 -18.813 1.00 20.59 221 VAL B CA 1
ATOM 4180 C C . VAL B 1 222 ? 13.356 -3.022 -18.919 1.00 20.14 221 VAL B C 1
ATOM 4181 O O . VAL B 1 222 ? 12.624 -3.295 -19.898 1.00 21.80 221 VAL B O 1
ATOM 4185 N N . GLY B 1 223 ? 12.957 -2.254 -17.897 1.00 19.17 222 GLY B N 1
ATOM 4186 C CA . GLY B 1 223 ? 11.637 -1.603 -17.896 1.00 19.67 222 GLY B CA 1
ATOM 4187 C C . GLY B 1 223 ? 10.647 -2.348 -17.051 1.00 20.32 222 GLY B C 1
ATOM 4188 O O . GLY B 1 223 ? 9.552 -1.807 -16.840 1.00 21.76 222 GLY B O 1
ATOM 4189 N N . GLN B 1 224 ? 10.969 -3.588 -16.658 1.00 20.13 223 GLN B N 1
ATOM 4190 C CA . GLN B 1 224 ? 10.007 -4.428 -15.895 1.00 20.32 223 GLN B CA 1
ATOM 4191 C C . GLN B 1 224 ? 10.752 -5.548 -15.223 1.00 19.31 223 GLN B C 1
ATOM 4192 O O . GLN B 1 224 ? 11.920 -5.788 -15.569 1.00 18.70 223 GLN B O 1
ATOM 4198 N N . LEU B 1 225 ? 10.124 -6.120 -14.218 1.00 17.62 224 LEU B N 1
ATOM 4199 C CA . LEU B 1 225 ? 10.620 -7.322 -13.516 1.00 16.84 224 LEU B CA 1
ATOM 4200 C C . LEU B 1 225 ? 9.735 -8.494 -13.913 1.00 17.22 224 LEU B C 1
ATOM 4201 O O . LEU B 1 225 ? 8.607 -8.357 -14.348 1.00 17.64 224 LEU B O 1
ATOM 4206 N N . PRO B 1 226 ? 10.227 -9.725 -13.725 1.00 17.38 225 PRO B N 1
ATOM 4207 C CA . PRO B 1 226 ? 9.510 -10.894 -14.254 1.00 18.22 225 PRO B CA 1
ATOM 4208 C C . PRO B 1 226 ? 8.131 -11.117 -13.579 1.00 18.63 225 PRO B C 1
ATOM 4209 O O . PRO B 1 226 ? 7.232 -11.703 -14.151 1.00 19.09 225 PRO B O 1
ATOM 4213 N N . TRP B 1 227 ? 7.980 -10.600 -12.368 1.00 18.63 226 TRP B N 1
ATOM 4214 C CA . TRP B 1 227 ? 6.763 -10.698 -11.535 1.00 20.03 226 TRP B CA 1
ATOM 4215 C C . TRP B 1 227 ? 5.971 -9.385 -11.569 1.00 20.96 226 TRP B C 1
ATOM 4216 O O . TRP B 1 227 ? 5.017 -9.259 -10.749 1.00 22.91 226 TRP B O 1
ATOM 4227 N N . ARG B 1 228 ? 6.159 -8.570 -12.604 1.00 22.07 227 ARG B N 1
ATOM 4228 C CA . ARG B 1 228 ? 5.427 -7.279 -12.796 1.00 23.47 227 ARG B CA 1
ATOM 4229 C C . ARG B 1 228 ? 3.925 -7.502 -12.642 1.00 24.35 227 ARG B C 1
ATOM 4230 O O . ARG B 1 228 ? 3.229 -6.632 -12.022 1.00 25.12 227 ARG B O 1
ATOM 4238 N N . LYS B 1 229 ? 3.353 -8.538 -13.278 1.00 23.86 228 LYS B N 1
ATOM 4239 C CA . LYS B 1 229 ? 1.884 -8.670 -13.422 1.00 25.82 228 LYS B CA 1
ATOM 4240 C C . LYS B 1 229 ? 1.282 -9.431 -12.246 1.00 26.16 228 LYS B C 1
ATOM 4241 O O . LYS B 1 229 ? 0.078 -9.601 -12.227 1.00 25.81 228 LYS B O 1
ATOM 4247 N N . ILE B 1 230 ? 2.102 -9.960 -11.359 1.00 26.31 229 ILE B N 1
ATOM 4248 C CA . ILE B 1 230 ? 1.661 -10.850 -10.250 1.00 29.59 229 ILE B CA 1
ATOM 4249 C C . ILE B 1 230 ? 1.445 -9.969 -9.015 1.00 31.65 229 ILE B C 1
ATOM 4250 O O . ILE B 1 230 ? 2.428 -9.360 -8.571 1.00 32.04 229 ILE B O 1
ATOM 4255 N N . LYS B 1 231 ? 0.216 -9.908 -8.511 1.00 37.21 230 LYS B N 1
ATOM 4256 C CA . LYS B 1 231 ? -0.152 -9.044 -7.353 1.00 41.37 230 LYS B CA 1
ATOM 4257 C C . LYS B 1 231 ? -0.037 -9.832 -6.045 1.00 39.41 230 LYS B C 1
ATOM 4258 O O . LYS B 1 231 ? 0.387 -9.230 -5.038 1.00 42.26 230 LYS B O 1
ATOM 4264 N N . ASP B 1 232 ? -0.344 -11.121 -6.072 1.00 37.46 231 ASP B N 1
ATOM 4265 C CA . ASP B 1 232 ? -0.375 -11.982 -4.864 1.00 37.21 231 ASP B CA 1
ATOM 4266 C C . ASP B 1 232 ? 1.032 -12.156 -4.300 1.00 34.86 231 ASP B C 1
ATOM 4267 O O . ASP B 1 232 ? 1.906 -12.718 -4.996 1.00 32.58 231 ASP B O 1
ATOM 4272 N N . LYS B 1 233 ? 1.225 -11.722 -3.058 1.00 32.36 232 LYS B N 1
ATOM 4273 C CA . LYS B 1 233 ? 2.552 -11.662 -2.418 1.00 31.04 232 LYS B CA 1
ATOM 4274 C C . LYS B 1 23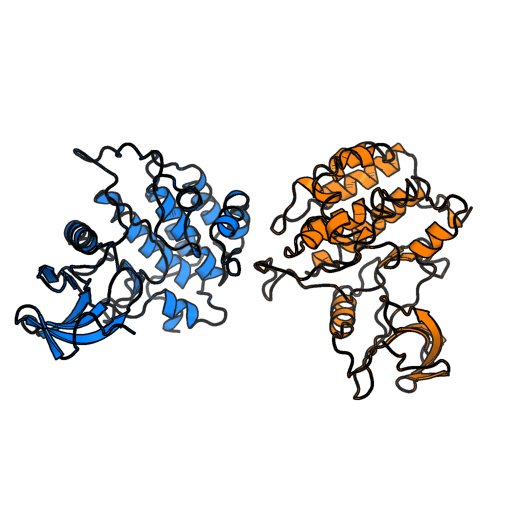3 ? 3.178 -13.062 -2.398 1.00 29.17 232 LYS B C 1
ATOM 4275 O O . LYS B 1 233 ? 4.376 -13.176 -2.647 1.00 27.21 232 LYS B O 1
ATOM 4281 N N . GLU B 1 234 ? 2.413 -14.103 -2.066 1.00 29.82 233 GLU B N 1
ATOM 4282 C CA . GLU B 1 234 ? 2.980 -15.472 -1.966 1.00 31.42 233 GLU B CA 1
ATOM 4283 C C . GLU B 1 234 ? 3.363 -16.008 -3.357 1.00 29.58 233 GLU B C 1
ATOM 4284 O O . GLU B 1 234 ? 4.383 -16.704 -3.465 1.00 27.82 233 GLU B O 1
ATOM 4290 N N . GLN B 1 235 ? 2.588 -15.663 -4.375 1.00 29.77 234 GLN B N 1
ATOM 4291 C CA . GLN B 1 235 ? 2.886 -16.033 -5.793 1.00 30.24 234 GLN B CA 1
ATOM 4292 C C . GLN B 1 235 ? 4.199 -15.354 -6.230 1.00 26.98 234 GLN B C 1
ATOM 4293 O O . GLN B 1 235 ? 5.104 -16.028 -6.824 1.00 26.15 234 GLN B O 1
ATOM 4299 N N . VAL B 1 236 ? 4.380 -14.099 -5.845 1.00 24.33 235 VAL B N 1
ATOM 4300 C CA . VAL B 1 236 ? 5.639 -13.402 -6.185 1.00 22.28 235 VAL B CA 1
ATOM 4301 C C . VAL B 1 236 ? 6.773 -14.113 -5.474 1.00 21.95 235 VAL B C 1
ATOM 4302 O O . VAL B 1 236 ? 7.829 -14.302 -6.078 1.00 20.84 235 VAL B O 1
ATOM 4306 N N . GLY B 1 237 ? 6.606 -14.407 -4.177 1.00 22.65 236 GLY B N 1
ATOM 4307 C CA . GLY B 1 237 ? 7.693 -15.051 -3.409 1.00 22.62 236 GLY B CA 1
ATOM 4308 C C . GLY B 1 237 ? 8.103 -16.377 -4.011 1.00 23.03 236 GLY B C 1
ATOM 4309 O O . GLY B 1 237 ? 9.296 -16.662 -4.073 1.00 23.52 236 GLY B O 1
ATOM 4310 N N . SER B 1 238 ? 7.145 -17.162 -4.434 1.00 24.75 237 SER B N 1
ATOM 4311 C CA A SER B 1 238 ? 7.398 -18.479 -5.072 0.50 25.92 237 SER B CA 1
ATOM 4312 C CA B SER B 1 238 ? 7.398 -18.482 -5.075 0.50 26.09 237 SER B CA 1
ATOM 4313 C C . SER B 1 238 ? 8.238 -18.281 -6.338 1.00 25.15 237 SER B C 1
ATOM 4314 O O . SER B 1 238 ? 9.179 -19.034 -6.539 1.00 26.36 237 SER B O 1
ATOM 4319 N N . ILE B 1 239 ? 7.912 -17.286 -7.131 1.00 23.69 238 ILE B N 1
ATOM 4320 C CA . ILE B 1 239 ? 8.711 -16.987 -8.354 1.00 22.57 238 ILE B CA 1
ATOM 4321 C C . ILE B 1 239 ? 10.148 -16.621 -7.974 1.00 21.34 238 ILE B C 1
ATOM 4322 O O . ILE B 1 239 ? 11.085 -17.220 -8.470 1.00 20.65 238 ILE B O 1
ATOM 4327 N N . LYS B 1 240 ? 10.310 -15.765 -7.015 1.00 20.49 239 LYS B N 1
ATOM 4328 C CA . LYS B 1 240 ? 11.652 -15.275 -6.638 1.00 20.16 239 LYS B CA 1
ATOM 4329 C C . LYS B 1 240 ? 12.484 -16.455 -6.093 1.00 21.22 239 LYS B C 1
ATOM 4330 O O . LYS B 1 240 ? 13.678 -16.529 -6.402 1.00 21.60 239 LYS B O 1
ATOM 4336 N N . GLU B 1 241 ? 11.871 -17.301 -5.287 1.00 23.36 240 GLU B N 1
ATOM 4337 C CA . GLU B 1 241 ? 12.557 -18.460 -4.655 1.00 26.68 240 GLU B CA 1
ATOM 4338 C C . GLU B 1 241 ? 13.172 -19.371 -5.711 1.00 27.03 240 GLU B C 1
ATOM 4339 O O . GLU B 1 241 ? 14.219 -19.920 -5.446 1.00 27.70 240 GLU B O 1
ATOM 4345 N N . ARG B 1 242 ? 12.498 -19.561 -6.853 1.00 27.98 241 ARG B N 1
ATOM 4346 C CA . ARG B 1 242 ? 12.898 -20.498 -7.925 1.00 29.26 241 ARG B CA 1
ATOM 4347 C C . ARG B 1 242 ? 13.690 -19.776 -9.030 1.00 25.93 241 ARG B C 1
ATOM 4348 O O . ARG B 1 242 ? 14.191 -20.474 -9.926 1.00 26.02 241 ARG B O 1
ATOM 4356 N N . TYR B 1 243 ? 13.612 -18.453 -9.101 1.00 23.03 242 TYR B N 1
ATOM 4357 C CA . TYR B 1 243 ? 14.098 -17.710 -10.274 1.00 21.98 242 TYR B CA 1
ATOM 4358 C C . TYR B 1 243 ? 15.617 -17.827 -10.391 1.00 21.70 242 TYR B C 1
ATOM 4359 O O . TYR B 1 243 ? 16.339 -17.650 -9.371 1.00 21.51 242 TYR B O 1
ATOM 4368 N N . ASP B 1 244 ? 16.107 -18.085 -11.597 1.00 22.12 243 ASP B N 1
ATOM 4369 C CA . ASP B 1 244 ? 17.548 -18.029 -11.885 1.00 22.28 243 ASP B CA 1
ATOM 4370 C C . ASP B 1 244 ? 17.930 -16.570 -12.103 1.00 20.52 243 ASP B C 1
ATOM 4371 O O . ASP B 1 244 ? 17.759 -16.057 -13.237 1.00 20.35 243 ASP B O 1
ATOM 4376 N N . HIS B 1 245 ? 18.443 -15.899 -11.078 1.00 19.84 244 HIS B N 1
ATOM 4377 C CA . HIS B 1 245 ? 18.731 -14.455 -11.154 1.00 19.18 244 HIS B CA 1
ATOM 4378 C C . HIS B 1 245 ? 19.864 -14.164 -12.143 1.00 19.11 244 HIS B C 1
ATOM 4379 O O . HIS B 1 245 ? 19.953 -13.027 -12.597 1.00 18.34 244 HIS B O 1
ATOM 4386 N N . ARG B 1 246 ? 20.615 -15.165 -12.574 1.00 20.35 245 ARG B N 1
ATOM 4387 C CA . ARG B 1 246 ? 21.617 -14.952 -13.645 1.00 20.72 245 ARG B CA 1
ATOM 4388 C C . ARG B 1 246 ? 20.941 -14.493 -14.940 1.00 21.29 245 ARG B C 1
ATOM 4389 O O . ARG B 1 246 ? 21.616 -13.880 -15.770 1.00 20.20 245 ARG B O 1
ATOM 4397 N N . LEU B 1 247 ? 19.664 -14.809 -15.143 1.00 20.62 246 LEU B N 1
ATOM 4398 C CA . LEU B 1 247 ? 18.960 -14.337 -16.349 1.00 21.48 246 LEU B CA 1
ATOM 4399 C C . LEU B 1 247 ? 18.959 -12.805 -16.377 1.00 20.93 246 LEU B C 1
ATOM 4400 O O . LEU B 1 247 ? 18.817 -12.258 -17.464 1.00 22.51 246 LEU B O 1
ATOM 4405 N N . MET B 1 248 ? 19.001 -12.169 -15.220 1.00 19.73 247 MET B N 1
ATOM 4406 C CA . MET B 1 248 ? 18.887 -10.696 -15.147 1.00 19.96 247 MET B CA 1
ATOM 4407 C C . MET B 1 248 ? 20.221 -10.059 -15.532 1.00 20.82 247 MET B C 1
ATOM 4408 O O . MET B 1 248 ? 20.235 -8.808 -15.679 1.00 23.32 247 MET B O 1
ATOM 4413 N N . LEU B 1 249 ? 21.292 -10.836 -15.624 1.00 20.36 248 LEU B N 1
ATOM 4414 C CA . LEU B 1 249 ? 22.637 -10.314 -15.972 1.00 20.17 248 LEU B CA 1
ATOM 4415 C C . LEU B 1 249 ? 22.731 -9.939 -17.443 1.00 22.62 248 LEU B C 1
ATOM 4416 O O . LEU B 1 249 ? 23.654 -9.218 -17.816 1.00 21.48 248 LEU B O 1
ATOM 4421 N N . LYS B 1 250 ? 21.853 -10.496 -18.267 1.00 24.42 249 LYS B N 1
ATOM 4422 C CA . LYS B 1 250 ? 21.849 -10.307 -19.729 1.00 26.71 249 LYS B CA 1
ATOM 4423 C C . LYS B 1 250 ? 22.000 -8.822 -20.077 1.00 25.66 249 LYS B C 1
ATOM 4424 O O . LYS B 1 250 ? 22.702 -8.523 -21.039 1.00 27.02 249 LYS B O 1
ATOM 4430 N N . HIS B 1 251 ? 21.247 -7.938 -19.434 1.00 23.59 250 HIS B N 1
ATOM 4431 C CA . HIS B 1 251 ? 21.190 -6.516 -19.863 1.00 24.77 250 HIS B CA 1
ATOM 4432 C C . HIS B 1 251 ? 22.038 -5.652 -18.958 1.00 23.25 250 HIS B C 1
ATOM 4433 O O . HIS B 1 251 ? 21.932 -4.419 -19.100 1.00 23.85 250 HIS B O 1
ATOM 4440 N N . LEU B 1 252 ? 22.857 -6.237 -18.107 1.00 19.72 251 LEU B N 1
ATOM 4441 C CA . LEU B 1 252 ? 23.755 -5.433 -17.238 1.00 19.88 251 LEU B CA 1
ATOM 4442 C C . LEU B 1 252 ? 25.182 -5.596 -17.720 1.00 19.21 251 LEU B C 1
ATOM 4443 O O . LEU B 1 252 ? 25.554 -6.624 -18.292 1.00 18.92 251 LEU B O 1
ATOM 4448 N N . PRO B 1 253 ? 26.066 -4.639 -17.345 1.00 18.92 252 PRO B N 1
ATOM 4449 C CA . PRO B 1 253 ? 27.484 -4.814 -17.620 1.00 20.04 252 PRO B CA 1
ATOM 4450 C C . PRO B 1 253 ? 28.025 -6.085 -16.989 1.00 20.31 252 PRO B C 1
ATOM 4451 O O . PRO B 1 253 ? 27.516 -6.560 -15.964 1.00 19.47 252 PRO B O 1
ATOM 4455 N N . PRO B 1 254 ? 29.072 -6.690 -17.577 1.00 21.61 253 PRO B N 1
ATOM 4456 C CA . PRO B 1 254 ? 29.541 -8.008 -17.136 1.00 22.46 253 PRO B CA 1
ATOM 4457 C C . PRO B 1 254 ? 29.860 -8.146 -15.648 1.00 21.49 253 PRO B C 1
ATOM 4458 O O . PRO B 1 254 ? 29.664 -9.204 -15.125 1.00 21.94 253 PRO B O 1
ATOM 4462 N N . GLU B 1 255 ? 30.400 -7.119 -15.016 1.00 20.82 254 GLU B N 1
ATOM 4463 C CA . GLU B 1 255 ? 30.844 -7.251 -13.622 1.00 21.07 254 GLU B CA 1
ATOM 4464 C C . GLU B 1 255 ? 29.640 -7.383 -12.698 1.00 19.48 254 GLU B C 1
ATOM 4465 O O . GLU B 1 255 ? 29.842 -7.728 -11.561 1.00 19.68 254 GLU B O 1
ATOM 4471 N N . PHE B 1 256 ? 28.402 -7.238 -13.168 1.00 17.84 255 PHE B N 1
ATOM 4472 C CA . PHE B 1 256 ? 27.252 -7.485 -12.275 1.00 17.69 255 PHE B CA 1
ATOM 4473 C C . PHE B 1 256 ? 27.121 -8.967 -11.930 1.00 18.46 255 PHE B C 1
ATOM 4474 O O . PHE B 1 256 ? 26.434 -9.260 -10.945 1.00 18.30 255 PHE B O 1
ATOM 4482 N N . SER B 1 257 ? 27.840 -9.862 -12.614 1.00 18.66 256 SER B N 1
ATOM 4483 C CA . SER B 1 257 ? 27.919 -11.270 -12.175 1.00 19.34 256 SER B CA 1
ATOM 4484 C C . SER B 1 257 ? 28.563 -11.300 -10.786 1.00 19.11 256 SER B C 1
ATOM 4485 O O . SER B 1 257 ? 28.158 -12.146 -9.959 1.00 18.93 256 SER B O 1
ATOM 4488 N N . ILE B 1 258 ? 29.563 -10.451 -10.561 1.00 19.38 257 ILE B N 1
ATOM 4489 C CA . ILE B 1 258 ? 30.290 -10.386 -9.266 1.00 19.36 257 ILE B CA 1
ATOM 4490 C C . ILE B 1 258 ? 29.322 -9.850 -8.222 1.00 18.48 257 ILE B C 1
ATOM 4491 O O . ILE B 1 258 ? 29.284 -10.378 -7.144 1.00 19.40 257 ILE B O 1
ATOM 4496 N N . PHE B 1 259 ? 28.566 -8.827 -8.560 1.00 17.68 258 PHE B N 1
ATOM 4497 C CA . PHE B 1 259 ? 27.558 -8.207 -7.660 1.00 16.98 258 PHE B CA 1
ATOM 4498 C C . PHE B 1 259 ? 26.542 -9.272 -7.217 1.00 16.71 258 PHE B C 1
ATOM 4499 O O . PHE B 1 259 ? 26.346 -9.495 -6.026 1.00 16.80 258 PHE B O 1
ATOM 4507 N N . LEU B 1 260 ? 25.974 -10.000 -8.183 1.00 16.98 259 LEU B N 1
ATOM 4508 C CA . LEU B 1 260 ? 24.915 -11.006 -7.883 1.00 16.19 259 LEU B CA 1
ATOM 4509 C C . LEU B 1 260 ? 25.517 -12.158 -7.072 1.00 17.57 259 LEU B C 1
ATOM 4510 O O . LEU B 1 260 ? 24.874 -12.595 -6.116 1.00 18.40 259 LEU B O 1
ATOM 4515 N N . ASP B 1 261 ? 26.687 -12.665 -7.467 1.00 18.21 260 ASP B N 1
ATOM 4516 C CA A ASP B 1 261 ? 27.336 -13.775 -6.724 0.50 19.78 260 ASP B CA 1
ATOM 4517 C CA B ASP B 1 261 ? 27.349 -13.768 -6.722 0.50 19.87 260 ASP B CA 1
ATOM 4518 C C . ASP B 1 261 ? 27.529 -13.334 -5.263 1.00 19.00 260 ASP B C 1
ATOM 4519 O O . ASP B 1 261 ? 27.267 -14.141 -4.372 1.00 20.17 260 ASP B O 1
ATOM 4528 N N . HIS B 1 262 ? 27.982 -12.099 -5.046 1.00 17.74 261 HIS B N 1
ATOM 4529 C CA . HIS B 1 262 ? 28.290 -11.604 -3.694 1.00 16.54 261 HIS B CA 1
ATOM 4530 C C . HIS B 1 262 ? 27.011 -11.559 -2.865 1.00 16.93 261 HIS B C 1
ATOM 4531 O O . HIS B 1 262 ? 26.997 -12.130 -1.752 1.00 18.42 261 HIS B O 1
ATOM 4538 N N . ILE B 1 263 ? 25.973 -10.887 -3.341 1.00 16.27 262 ILE B N 1
ATOM 4539 C CA . ILE B 1 263 ? 24.753 -10.732 -2.503 1.00 16.17 262 ILE B CA 1
ATOM 4540 C C . ILE B 1 263 ? 24.093 -12.096 -2.314 1.00 17.95 262 ILE B C 1
ATOM 4541 O O . ILE B 1 263 ? 23.562 -12.305 -1.243 1.00 18.88 262 ILE B O 1
ATOM 4546 N N . SER B 1 264 ? 24.229 -13.020 -3.259 1.00 17.70 263 SER B N 1
ATOM 4547 C CA . SER B 1 264 ? 23.660 -14.387 -3.147 1.00 19.23 263 SER B CA 1
ATOM 4548 C C . SER B 1 264 ? 24.338 -15.128 -1.989 1.00 19.87 263 SER B C 1
ATOM 4549 O O . SER B 1 264 ? 23.700 -16.056 -1.430 1.00 23.60 263 SER B O 1
ATOM 4552 N N . SER B 1 265 ? 25.594 -14.791 -1.698 1.00 19.36 264 SER B N 1
ATOM 4553 C CA . SER B 1 265 ? 26.452 -15.451 -0.671 1.00 21.00 264 SER B CA 1
ATOM 4554 C C . SER B 1 265 ? 26.074 -14.990 0.736 1.00 20.36 264 SER B C 1
ATOM 4555 O O . SER B 1 265 ? 26.539 -15.608 1.726 1.00 21.48 264 SER B O 1
ATOM 4558 N N . LEU B 1 266 ? 25.432 -13.853 0.847 1.00 18.85 265 LEU B N 1
ATOM 4559 C CA . LEU B 1 266 ? 25.262 -13.173 2.144 1.00 18.97 265 LEU B CA 1
ATOM 4560 C C . LEU B 1 266 ? 24.084 -13.768 2.913 1.00 19.92 265 LEU B C 1
ATOM 4561 O O . LEU B 1 266 ? 23.200 -14.398 2.325 1.00 20.24 265 LEU B O 1
ATOM 4566 N N . ASP B 1 267 ? 24.071 -13.509 4.209 1.00 20.16 266 ASP B N 1
ATOM 4567 C CA . ASP B 1 267 ? 22.933 -13.821 5.099 1.00 19.82 266 ASP B CA 1
ATOM 4568 C C . ASP B 1 267 ? 22.879 -12.714 6.162 1.00 18.24 266 ASP B C 1
ATOM 4569 O O . ASP B 1 267 ? 23.681 -11.787 6.110 1.00 16.96 266 ASP B O 1
ATOM 4574 N N . TYR B 1 268 ? 21.938 -12.800 7.080 1.00 18.54 267 TYR B N 1
ATOM 4575 C CA . TYR B 1 268 ? 21.679 -11.738 8.087 1.00 17.63 267 TYR B CA 1
ATOM 4576 C C . TYR B 1 268 ? 22.982 -11.405 8.840 1.00 18.35 267 TYR B C 1
ATOM 4577 O O . TYR B 1 268 ? 23.181 -10.240 9.227 1.00 17.82 267 TYR B O 1
ATOM 4586 N N . PHE B 1 269 ? 23.836 -12.403 9.107 1.00 19.34 268 PHE B N 1
ATOM 4587 C CA . PHE B 1 269 ? 24.981 -12.260 10.026 1.00 20.36 268 PHE B CA 1
ATOM 4588 C C . PHE B 1 269 ? 26.253 -11.854 9.282 1.00 21.64 268 PHE B C 1
ATOM 4589 O O . PHE B 1 269 ? 27.307 -11.962 9.895 1.00 25.37 268 PHE B O 1
ATOM 4597 N N . THR B 1 270 ? 26.178 -11.603 7.985 1.00 21.23 269 THR B N 1
ATOM 4598 C CA . THR B 1 270 ? 27.394 -11.367 7.176 1.00 21.11 269 THR B CA 1
ATOM 4599 C C . THR B 1 270 ? 27.374 -9.922 6.670 1.00 20.71 269 THR B C 1
ATOM 4600 O O . THR B 1 270 ? 26.473 -9.573 5.929 1.00 20.64 269 THR B O 1
ATOM 4604 N N . LYS B 1 271 ? 28.363 -9.146 7.051 1.00 19.70 270 LYS B N 1
ATOM 4605 C CA . LYS B 1 271 ? 28.495 -7.758 6.534 1.00 19.51 270 LYS B CA 1
ATOM 4606 C C . LYS B 1 271 ? 28.798 -7.828 5.048 1.00 18.40 270 LYS B C 1
ATOM 4607 O O . LYS B 1 271 ? 29.680 -8.574 4.614 1.00 18.57 270 LYS B O 1
ATOM 4613 N N . PRO B 1 272 ? 28.065 -7.079 4.203 1.00 16.96 271 PRO B N 1
ATOM 4614 C CA . PRO B 1 272 ? 28.399 -7.014 2.797 1.00 16.16 271 PRO B CA 1
ATOM 4615 C C . PRO B 1 272 ? 29.802 -6.465 2.582 1.00 16.50 271 PRO B C 1
ATOM 4616 O O . PRO B 1 272 ? 30.267 -5.619 3.347 1.00 17.77 271 PRO B O 1
ATOM 4620 N N . ASP B 1 273 ? 30.420 -6.888 1.501 1.00 17.20 272 ASP B N 1
ATOM 4621 C CA . ASP B 1 273 ? 31.676 -6.284 1.009 1.00 17.72 272 ASP B CA 1
ATOM 4622 C C . ASP B 1 273 ? 31.316 -5.071 0.156 1.00 17.45 272 ASP B C 1
ATOM 4623 O O . ASP B 1 273 ? 31.208 -5.209 -1.075 1.00 16.67 272 ASP B O 1
ATOM 4628 N N . TYR B 1 274 ? 30.993 -3.965 0.792 1.00 17.38 273 TYR B N 1
ATOM 4629 C CA . TYR B 1 274 ? 30.538 -2.746 0.075 1.00 17.19 273 TYR B CA 1
ATOM 4630 C C . TYR B 1 274 ? 31.628 -2.337 -0.928 1.00 17.85 273 TYR B C 1
ATOM 4631 O O . TYR B 1 274 ? 31.230 -1.892 -1.980 1.00 18.03 273 TYR B O 1
ATOM 4640 N N . GLN B 1 275 ? 32.916 -2.442 -0.588 1.00 19.43 274 GLN B N 1
ATOM 4641 C CA . GLN B 1 275 ? 34.019 -2.007 -1.486 1.00 21.50 274 GLN B CA 1
ATOM 4642 C C . GLN B 1 275 ? 33.945 -2.839 -2.778 1.00 19.86 274 GLN B C 1
ATOM 4643 O O . GLN B 1 275 ? 34.098 -2.270 -3.863 1.00 20.05 274 GLN B O 1
ATOM 4649 N N . LEU B 1 276 ? 33.708 -4.143 -2.670 1.00 18.85 275 LEU B N 1
ATOM 4650 C CA . LEU B 1 276 ? 33.572 -5.012 -3.843 1.00 17.71 275 LEU B CA 1
ATOM 4651 C C . LEU B 1 276 ? 32.387 -4.536 -4.688 1.00 16.89 275 LEU B C 1
ATOM 4652 O O . LEU B 1 276 ? 32.506 -4.466 -5.930 1.00 17.01 275 LEU B O 1
ATOM 4657 N N . LEU B 1 277 ? 31.229 -4.310 -4.076 1.00 16.87 276 LEU B N 1
ATOM 4658 C CA . LEU B 1 277 ? 30.044 -3.890 -4.838 1.00 16.35 276 LEU B CA 1
ATOM 4659 C C . LEU B 1 277 ? 30.291 -2.520 -5.475 1.00 15.89 276 LEU B C 1
ATOM 4660 O O . LEU B 1 277 ? 29.857 -2.306 -6.624 1.00 15.45 276 LEU B O 1
ATOM 4665 N N . THR B 1 278 ? 30.950 -1.622 -4.770 1.00 15.32 277 THR B N 1
ATOM 4666 C CA . THR B 1 278 ? 31.296 -0.294 -5.315 1.00 16.15 277 THR B CA 1
ATOM 4667 C C . THR B 1 278 ? 32.169 -0.497 -6.566 1.00 16.19 277 THR B C 1
ATOM 4668 O O . THR B 1 278 ? 31.933 0.194 -7.593 1.00 16.99 277 THR B O 1
ATOM 4672 N N . SER B 1 279 ? 33.144 -1.393 -6.492 1.00 16.70 278 SER B N 1
ATOM 4673 C CA . SER B 1 279 ? 34.072 -1.654 -7.615 1.00 17.99 278 SER B CA 1
ATOM 4674 C C . SER B 1 279 ? 33.317 -2.144 -8.861 1.00 17.00 278 SER B C 1
ATOM 4675 O O . SER B 1 279 ? 33.742 -1.812 -9.980 1.00 17.45 278 SER B O 1
ATOM 4678 N N . VAL B 1 280 ? 32.222 -2.846 -8.702 1.00 16.03 279 VAL B N 1
ATOM 4679 C CA . VAL B 1 280 ? 31.417 -3.297 -9.866 1.00 16.66 279 VAL B CA 1
ATOM 4680 C C . VAL B 1 280 ? 30.918 -2.041 -10.620 1.00 16.63 279 VAL B C 1
ATOM 4681 O O . VAL B 1 280 ? 31.015 -1.966 -11.853 1.00 17.90 279 VAL B O 1
ATOM 4685 N N . PHE B 1 281 ? 30.394 -1.074 -9.903 1.00 16.36 280 PHE B N 1
ATOM 4686 C CA . PHE B 1 281 ? 29.932 0.185 -10.497 1.00 16.17 280 PHE B CA 1
ATOM 4687 C C . PHE B 1 281 ? 31.116 0.945 -11.075 1.00 17.06 280 PHE B C 1
ATOM 4688 O O . PHE B 1 281 ? 30.991 1.416 -12.224 1.00 16.99 280 PHE B O 1
ATOM 4696 N N . ASP B 1 282 ? 32.185 1.122 -10.301 1.00 16.72 281 ASP B N 1
ATOM 4697 C CA . ASP B 1 282 ? 33.306 1.964 -10.764 1.00 18.75 281 ASP B CA 1
ATOM 4698 C C . ASP B 1 282 ? 33.877 1.347 -12.057 1.00 19.17 281 ASP B C 1
ATOM 4699 O O . ASP B 1 282 ? 34.190 2.090 -13.022 1.00 18.31 281 ASP B O 1
ATOM 4704 N N . ASN B 1 283 ? 34.098 0.051 -12.055 1.00 18.40 282 ASN B N 1
ATOM 4705 C CA . ASN B 1 283 ? 34.717 -0.641 -13.219 1.00 19.36 282 ASN B CA 1
ATOM 4706 C C . ASN B 1 283 ? 33.766 -0.566 -14.436 1.00 18.78 282 ASN B C 1
ATOM 4707 O O . ASN B 1 283 ? 34.237 -0.338 -15.559 1.00 19.98 282 ASN B O 1
ATOM 4712 N N . SER B 1 284 ? 32.464 -0.780 -14.228 1.00 17.82 283 SER B N 1
ATOM 4713 C CA . SER B 1 284 ? 31.454 -0.730 -15.313 1.00 17.74 283 SER B CA 1
ATOM 4714 C C . SER B 1 284 ? 31.434 0.688 -15.920 1.00 18.20 283 SER B C 1
ATOM 4715 O O . SER B 1 284 ? 31.389 0.835 -17.128 1.00 19.98 283 SER B O 1
ATOM 4718 N N . ILE B 1 285 ? 31.436 1.714 -15.069 1.00 17.46 284 ILE B N 1
ATOM 4719 C CA . ILE B 1 285 ? 31.425 3.129 -15.480 1.00 19.10 284 ILE B CA 1
ATOM 4720 C C . ILE B 1 285 ? 32.655 3.418 -16.346 1.00 19.97 284 ILE B C 1
ATOM 4721 O O . ILE B 1 285 ? 32.523 4.020 -17.434 1.00 20.75 284 ILE B O 1
ATOM 4726 N N . LYS B 1 286 ? 33.815 2.948 -15.941 1.00 21.01 285 LYS B N 1
ATOM 4727 C CA . LYS B 1 286 ? 35.064 3.144 -16.729 1.00 23.90 285 LYS B CA 1
ATOM 4728 C C . LYS B 1 286 ? 34.946 2.434 -18.078 1.00 24.17 285 LYS B C 1
ATOM 4729 O O . LYS B 1 286 ? 35.229 3.072 -19.102 1.00 24.31 285 LYS B O 1
ATOM 4735 N N . THR B 1 287 ? 34.548 1.173 -18.070 1.00 24.12 286 THR B N 1
ATOM 4736 C CA . THR B 1 287 ? 34.432 0.311 -19.274 1.00 25.49 286 THR B CA 1
ATOM 4737 C C . THR B 1 287 ? 33.486 0.944 -20.296 1.00 25.11 286 THR B C 1
ATOM 4738 O O . THR B 1 287 ? 33.796 0.918 -21.501 1.00 25.20 286 THR B O 1
ATOM 4742 N N . PHE B 1 288 ? 32.402 1.537 -19.837 1.00 23.61 287 PHE B N 1
ATOM 4743 C CA . PHE B 1 288 ? 31.326 2.093 -20.699 1.00 24.76 287 PHE B CA 1
ATOM 4744 C C . PHE B 1 288 ? 31.629 3.565 -21.022 1.00 24.44 287 PHE B C 1
ATOM 4745 O O . PHE B 1 288 ? 30.815 4.197 -21.731 1.00 26.21 287 PHE B O 1
ATOM 4753 N N . GLY B 1 289 ? 32.754 4.100 -20.522 1.00 23.41 288 GLY B N 1
ATOM 4754 C CA . GLY B 1 289 ? 33.234 5.460 -20.835 1.00 24.88 288 GLY B CA 1
ATOM 4755 C C . GLY B 1 289 ? 32.312 6.528 -20.265 1.00 24.71 288 GLY B C 1
ATOM 4756 O O . GLY B 1 289 ? 32.259 7.631 -20.834 1.00 26.89 288 GLY B O 1
ATOM 4757 N N . VAL B 1 290 ? 31.608 6.205 -19.203 1.00 23.21 289 VAL B N 1
ATOM 4758 C CA . VAL B 1 290 ? 30.622 7.110 -18.550 1.00 23.50 289 VAL B CA 1
ATOM 4759 C C . VAL B 1 290 ? 31.368 8.123 -17.690 1.00 25.08 289 VAL B C 1
ATOM 4760 O O . VAL B 1 290 ? 32.215 7.709 -16.910 1.00 24.65 289 VAL B O 1
ATOM 4764 N N . ILE B 1 291 ? 31.034 9.403 -17.873 1.00 27.10 290 ILE B N 1
ATOM 4765 C CA . ILE B 1 291 ? 31.579 10.595 -17.177 1.00 29.11 290 ILE B CA 1
ATOM 4766 C C . ILE B 1 291 ? 30.450 11.197 -16.324 1.00 27.24 290 ILE B C 1
ATOM 4767 O O . ILE B 1 291 ? 29.345 11.161 -16.790 1.00 24.85 290 ILE B O 1
ATOM 4772 N N . GLU B 1 292 ? 30.734 11.719 -15.133 1.00 27.55 291 GLU B N 1
ATOM 4773 C CA . GLU B 1 292 ? 29.671 12.249 -14.194 1.00 27.32 291 GLU B CA 1
ATOM 4774 C C . GLU B 1 292 ? 28.843 13.337 -14.903 1.00 27.20 291 GLU B C 1
ATOM 4775 O O . GLU B 1 292 ? 27.604 13.326 -14.739 1.00 25.55 291 GLU B O 1
ATOM 4781 N N . SER B 1 293 ? 29.465 14.178 -15.718 1.00 25.72 292 SER B N 1
ATOM 4782 C CA . SER B 1 293 ? 28.842 15.349 -16.388 1.00 26.58 292 SER B CA 1
ATOM 4783 C C . SER B 1 293 ? 27.997 14.957 -17.589 1.00 25.53 292 SER B C 1
ATOM 4784 O O . SER B 1 293 ? 27.313 15.827 -18.122 1.00 26.60 292 SER B O 1
ATOM 4787 N N . ASP B 1 294 ? 28.052 13.705 -18.038 1.00 24.03 293 ASP B N 1
ATOM 4788 C CA . ASP B 1 294 ? 27.254 13.262 -19.204 1.00 23.63 293 ASP B CA 1
ATOM 4789 C C . ASP B 1 294 ? 25.805 13.523 -18.837 1.00 22.86 293 ASP B C 1
ATOM 4790 O O . ASP B 1 294 ? 25.426 13.328 -17.685 1.00 21.06 293 ASP B O 1
ATOM 4795 N N . PRO B 1 295 ? 24.965 13.923 -19.794 1.00 23.60 294 PRO B N 1
ATOM 4796 C CA . PRO B 1 295 ? 23.557 14.114 -19.513 1.00 22.80 294 PRO B CA 1
ATOM 4797 C C . PRO B 1 295 ? 22.926 12.830 -18.964 1.00 21.12 294 PRO B C 1
ATOM 4798 O O . PRO B 1 295 ? 23.176 11.732 -19.470 1.00 20.96 294 PRO B O 1
ATOM 4802 N N . PHE B 1 296 ? 22.122 12.971 -17.935 1.00 19.74 295 PHE B N 1
ATOM 4803 C CA . PHE B 1 296 ? 21.163 11.927 -17.534 1.00 18.89 295 PHE B CA 1
ATOM 4804 C C . PHE B 1 296 ? 20.056 11.885 -18.600 1.00 19.68 295 PHE B C 1
ATOM 4805 O O . PHE B 1 296 ? 19.858 12.822 -19.371 1.00 20.01 295 PHE B O 1
ATOM 4813 N N . ASP B 1 297 ? 19.330 10.790 -18.626 1.00 19.93 296 ASP B N 1
ATOM 4814 C CA . ASP B 1 297 ? 18.301 10.555 -19.673 1.00 20.75 296 ASP B CA 1
ATOM 4815 C C . ASP B 1 297 ? 17.249 11.655 -19.707 1.00 21.47 296 ASP B C 1
ATOM 4816 O O . ASP B 1 297 ? 16.762 11.957 -20.799 1.00 22.01 296 ASP B O 1
ATOM 4821 N N . TRP B 1 298 ? 16.903 12.240 -18.564 1.00 21.30 297 TRP B N 1
ATOM 4822 C CA . TRP B 1 298 ? 15.824 13.261 -18.491 1.00 21.95 297 TRP B CA 1
ATOM 4823 C C . TRP B 1 298 ? 16.323 14.655 -18.912 1.00 24.73 297 TRP B C 1
ATOM 4824 O O . TRP B 1 298 ? 15.462 15.529 -19.073 1.00 25.50 297 TRP B O 1
ATOM 4835 N N . GLU B 1 299 ? 17.629 14.831 -19.147 1.00 27.15 298 GLU B N 1
ATOM 4836 C CA . GLU B 1 299 ? 18.289 16.101 -19.574 1.00 31.40 298 GLU B CA 1
ATOM 4837 C C . GLU B 1 299 ? 18.425 16.110 -21.098 1.00 37.05 298 GLU B C 1
ATOM 4838 O O . GLU B 1 299 ? 19.103 17.025 -21.629 1.00 42.02 298 GLU B O 1
ATOM 4844 N N . LYS B 1 300 ? 18.039 14.994 -21.706 1.00 41.48 299 LYS B N 1
ATOM 4845 C CA . LYS B 1 300 ? 17.947 14.724 -23.157 1.00 49.93 299 LYS B CA 1
ATOM 4846 C C . LYS B 1 300 ? 16.472 14.778 -23.542 1.00 54.64 299 LYS B C 1
ATOM 4847 O O . LYS B 1 300 ? 15.643 13.971 -23.035 1.00 60.01 299 LYS B O 1
#

GO terms:
  GO:0004674 protein serine/threonine kinase activity (F, IDA)
  GO:0007026 negative regulation of microtubule depolymerization (P, IDA)
  GO:0051010 microtubule plus-end binding (F, TAS)
  GO:0030334 regulation of cell migration (P, IGI)
  GO:0050321 tau-protein kinase activity (F, TAS)
  GO:0000226 microtubule cytoskeleton organization (P, IGI)
  GO:1902817 negative regulation of protein localization to microtubule (P, IMP)
  GO:0005515 protein binding (F, IPI)
  GO:0019894 kinesin binding (F, IPI)
  GO:0005634 nucleus (C, IDA)
  GO:0005829 cytosol (C, IDA)
  GO:0018105 peptidyl-serine phosphorylation (P, IDA)
  GO:0106310 protein serine kinase activity (F, EXP)
  GO:0005829 cytosol (C, TAS)
  GO:0035869 ciliary transition zone (C, IDA)
  GO:0005814 centriole (C, IDA)
  GO:0060271 cilium assembly (P, IMP)
  GO:0005576 extracellular region (C, HDA)

Organism: Homo sapiens (NCBI:txid9606)

Foldseek 3Di:
DDDALDDQQDDDPVFWHFHDWDAQPDQWTKTFTQGRVVRDTWIKTKHFPPDPADQVVVFVVLLVLCPVHAQAWAWDDWDDDNTMTMTITHDFDDFQCVVQVPDDLSAWDLLQLLLVLLLVLSVLVSSVVSQKHQLADDRRQWAFGDDPVTRLHIHRHGRRPMDRQADDPRHGDDWDPFAQRDYDLQLFALCNLVRTGDASLRNLSSSLSNSLCRHNVDDPCRPPPDSNVSSVCNVPPPCVVSCPRHDPLVVVVCVQSVPDDRNRDGPSVSVSVSSVVRCVVVVHDSPPDTPSRD/DDDLDDQQDDDPVFWGFHAFDDDDPVATKGFTQGNVVRDTWIKGKDFPPDPQDQVVVFVVLLVLLPPHAQAWAWDDWDDDNTMTMTITHDFDDFQCRVLVPDPLSAWDLLQLLLQLLLVLVVLVSSVVSQKHQLADARRQKGFGDDPVTRLGIHRHGRRQMDGQADPVRHGDDWDPFAAQGYDLQQFALCSLVRTGDASLRSLSSSLSRSLCNQVVADPCRPPPDSNVSSVCNVPPPCVVSCVRHPPCVVVVCVQSVPDDRNDDGPSVSNSCSSVVSCVVVVHDSPPDTPSSD

Secondary structure (DSSP, 8-state):
-PPPSS-TT-EETTTEEEEEEEE--SSSEEEEEEETTTTEEEEEEEEETTSS---HHHHHHHHHHTTTSTTBPPEEEEEE-SSEEEEEEE----BHHHHHHHSGGG---HHHHHHHHHHHHHHHHHHHHTTEE-----GGGEEE-SSTTTTTSEEE---TT-EE-EETTTEEPPPPS-----S-GGG--HHHHTTPPP-HHHHHHHHHHHHHHHHHSS-TTTT---HHHHHHHHHH--GGGGGTTS-TTHHHHHHHHHT--TTS---HHHHHHHHHHHHHHTT--TTSPPGGG-/---S--TTPEETTTEEEEEEEE-GGG-EEEEEEETTTTEEEEEEEEETT-SS--HHHHHHHHHHTTTSTTBPPEEEEEE-SSEEEEEEE----BHHHHHHTSTTS---HHHHHHHHHHHHHHHHHHHHTTEE-----GGGEEE-SSTTTTTSEEE---TT-EE-B-TTSSBPPPPS-----S-GGG--HHHHTTPPP-HHHHHHHHHHHHHHHHHSS-TTTT---HHHHHHHHHH--GGGGGGGS-TTHHHHHHHHHT--TTS---HHHHHHHHHHHHHHTT--TTSPPGGG-

B-factor: mean 23.87, std 10.32, range [11.1, 92.12]

InterPro domains:
  IPR000719 Protein kinase domain [PF00069] (22-241)
  IPR000719 Protein kinase domain [PS50011] (21-284)
  IPR000719 Protein kinase domain [SM00220] (21-280)
  IPR011009 Protein kinase-like domain superfamily [SSF56112] (17-298)
  IPR017441 Protein kinase, ATP binding site [PS00107] (27-50)
  IPR047915 Tau-Tubulin Kinase 2, catalytic domain [cd14129] (20-281)
  IPR050235 Casein kinase 1/Serine/threonine-protein kinase-like [PTHR11909] (11-408)

Nearest PDB structures (foldseek):
  7q8y-assembly2_B  TM=9.918E-01  e=2.420E-56  Homo sapiens
  6u0k-assembly2_A  TM=9.970E-01  e=3.359E-54  Homo sapiens
  6vrf-assembly2_B  TM=9.983E-01  e=7.082E-54  Homo sapiens
  6u0k-assembly1_B  TM=9.909E-01  e=1.187E-53  Homo sapiens
  4btm-assembly2_B  TM=9.870E-01  e=1.556E-51  Homo sapiens